Protein 4O88 (pdb70)

Sequence (630 aa):
PTTCLNEGAIGYMAIDILQSQNIETITINDNEYKLNKFNNIKDYISKKVWGAASVYNLDLGNDYTKWQSSLDNVETDNIKNYINGHDNVYYNPGGKNKYLIIEASKELKWKGNLNNNKFNVNNLKSIFSNAENLKVGHSDLLKLFSSIVNSKGSDNQKKVLNSLLDNINDRRLKKLVSTGQWTEAISDSVANEIAKNNKLTSIKAQLGSQKTQNVMIDANGHDLLKIDYDKTFVTANDLKNKIIDKNKLENAKNYFKIQNNDKILEDIKSKFSKNINENIKGSIRDHAKLIEFTENKKFNTINDNSNSDSKIKSITCKPTTCLNEGAIGYMAIDILQSQNIETITINDNEYKLNKFNNIKDYISKVWGAASVYNLDLGNDYTKWQSSLDNVETDNIKNYINGHDNVYYNPGGKNKYLIIEASKELKWKGNLNNNKFNVNLKSIFSNAENLKVGHSDLLKLFSSIVNSKGSDNNQKKVLNSLLDNINDRRLKKLVSTGQWTEAISDSVANEIAKNNKLTSIKAQLGSQKTQNVMIDANGHDLLKIDYDKTFVTANDLKNKIIDKNKLENAKNYFKIQNNDKILEDIKSKFSKNINENIKGSIRDHAKLIEFTENKKFNTINDNSNSKIKSITCK

Foldseek 3Di:
DQLALLLLLLLVLLLVLCVVLQAAWEAEPNDIFGFDHADDDLRSCVQFALCCVQLVFDDDNLSLCRSVRQCVQQPPCNVQQLLWAFFKWADLDPDFIFGQAHTGDDGQGGVSDDPVRRHGHSLSRTPVSPVPDDDPQVSSLQSLLSCVVRNDPVSVVSSLSSLVSLLLSLLLSCQNHQNLCQFFDVVLSVVLCVVVVWDWGWIDTHPDDIDIGIWRQVPDDSVPDDRVVQGATPVCVVVVVDDPRRVVNSHPRIHRDRDPVSSVSCLVVLLVTTDPDDDDPVNSSSSSNNCSSVVDHWDKAFPVPSDDPHTYIYTD/DQQALLLVLLLVLLLVLCVVVQAFWEADPHDIFGFDHAPDDLRSCVQFALCSVQPVFDDDNQSLCRSVSVCVQQPPCNVQLLLWAFFKWADPDDDFIFGQAHTGDDGQGGVSDDPVRRHTHSLSRTPPSVPPDDDPQVSSLQSLLSCVVRNDPVSVVSSLSSLLSLLLSLLLSCQSHQNLCQFFDVVLSVVLCVVVVWDWGWIDGDPDDIDIGTKRQPPDDPVPDDRVVQGDTPVCVVVVNHDVRNVVNSHPGIHRDRDVVSSVSCLVVLLPGTDPDDDDPVVSSSSSNNCSSVVPHWDKDWDDDVDNTYIYTD

Organism: NCBI:txid28986

Structure (mmCIF, N/CA/C/O backbone):
data_4O88
#
_entry.id   4O88
#
_cell.length_a   61.879
_cell.length_b   77.455
_cell.length_c   147.920
_cell.angle_alpha   90.00
_cell.angle_beta   90.00
_cell.angle_gamma   90.00
#
_symmetry.space_group_name_H-M   'P 21 21 21'
#
loop_
_entity.id
_entity.type
_entity.pdbx_description
1 polymer 'N-tagged Nuclease'
2 non-polymer 'CHLORIDE ION'
3 non-polymer 'SULFATE ION'
4 water water
#
loop_
_atom_site.group_PDB
_atom_site.id
_atom_site.type_symbol
_atom_site.label_atom_id
_atom_site.label_alt_id
_atom_site.label_comp_id
_atom_site.label_asym_id
_atom_site.label_entity_id
_atom_site.label_seq_id
_atom_site.pdbx_PDB_ins_code
_atom_site.Cartn_x
_atom_site.Cartn_y
_atom_site.Cartn_z
_atom_site.occupancy
_atom_site.B_iso_or_equiv
_atom_site.auth_seq_id
_atom_site.auth_comp_id
_atom_site.auth_asym_id
_atom_site.auth_atom_id
_atom_site.pdbx_PDB_model_num
ATOM 1 N N . PRO A 1 1 ? -5.208 35.757 72.877 1.00 35.94 3 PRO A N 1
ATOM 2 C CA . PRO A 1 1 ? -5.590 35.663 71.466 1.00 29.82 3 PRO A CA 1
ATOM 3 C C . PRO A 1 1 ? -5.749 37.033 70.824 1.00 32.09 3 PRO A C 1
ATOM 4 O O . PRO A 1 1 ? -5.729 37.141 69.600 1.00 37.82 3 PRO A O 1
ATOM 8 N N . THR A 1 2 ? -5.917 38.064 71.644 1.00 26.82 4 THR A N 1
ATOM 9 C CA . THR A 1 2 ? -6.240 39.388 71.134 1.00 22.61 4 THR A CA 1
ATOM 10 C C . THR A 1 2 ? -5.184 40.445 71.435 1.00 22.37 4 THR A C 1
ATOM 11 O O . THR A 1 2 ? -5.271 41.568 70.942 1.00 28.94 4 THR A O 1
ATOM 15 N N . THR A 1 3 ? -4.193 40.100 72.248 1.00 19.68 5 THR A N 1
ATOM 16 C CA . THR A 1 3 ? -3.133 41.050 72.561 1.00 25.88 5 THR A CA 1
ATOM 17 C C . THR A 1 3 ? -1.754 40.443 72.351 1.00 30.17 5 THR A C 1
ATOM 18 O O . THR A 1 3 ? -0.740 41.081 72.611 1.00 33.18 5 THR A O 1
ATOM 22 N N . CYS A 1 4 ? -1.724 39.209 71.865 1.00 34.49 6 CYS A N 1
ATOM 23 C CA . CYS A 1 4 ? -0.483 38.451 71.784 1.00 27.08 6 CYS A CA 1
ATOM 24 C C . CYS A 1 4 ? 0.548 39.047 70.830 1.00 25.85 6 CYS A C 1
ATOM 25 O O . CYS A 1 4 ? 1.734 39.068 71.138 1.00 29.55 6 CYS A O 1
ATOM 28 N N . LEU A 1 5 ? 0.110 39.533 69.676 1.00 26.55 7 LEU A N 1
ATOM 29 C CA . LEU A 1 5 ? 1.058 40.094 68.721 1.00 20.09 7 LEU A CA 1
ATOM 30 C C . LEU A 1 5 ? 1.456 41.511 69.119 1.00 28.59 7 LEU A C 1
ATOM 31 O O . LEU A 1 5 ? 2.488 42.024 68.687 1.00 25.28 7 LEU A O 1
ATOM 36 N N . ASN A 1 6 ? 0.633 42.137 69.953 1.00 22.86 8 ASN A N 1
ATOM 37 C CA . ASN A 1 6 ? 0.981 43.419 70.534 1.00 20.97 8 ASN A CA 1
ATOM 38 C C . ASN A 1 6 ? 2.183 43.222 71.448 1.00 35.05 8 ASN A C 1
ATOM 39 O O . ASN A 1 6 ? 3.130 44.006 71.440 1.00 40.49 8 ASN A O 1
ATOM 44 N N . GLU A 1 7 ? 2.133 42.151 72.233 1.00 43.05 9 GLU A N 1
ATOM 45 C CA . GLU A 1 7 ? 3.241 41.764 73.098 1.00 36.52 9 GLU A CA 1
ATOM 46 C C . GLU A 1 7 ? 4.479 41.310 72.333 1.00 33.04 9 GLU A C 1
ATOM 47 O O . GLU A 1 7 ? 5.595 41.673 72.690 1.00 39.92 9 GLU A O 1
ATOM 53 N N . GLY A 1 8 ? 4.279 40.518 71.286 1.00 29.77 10 GLY A N 1
ATOM 54 C CA . GLY A 1 8 ? 5.383 40.007 70.494 1.00 23.53 10 GLY A CA 1
ATOM 55 C C . GLY A 1 8 ? 6.185 41.096 69.805 1.00 33.28 10 GLY A C 1
ATOM 56 O O . GLY A 1 8 ? 7.412 41.016 69.707 1.00 42.04 10 GLY A O 1
ATOM 57 N N . ALA A 1 9 ? 5.486 42.120 69.329 1.00 31.43 11 ALA A N 1
ATOM 58 C CA . ALA A 1 9 ? 6.120 43.243 68.652 1.00 20.83 11 ALA A CA 1
ATOM 59 C C . ALA A 1 9 ? 7.022 44.017 69.593 1.00 21.02 11 ALA A C 1
ATOM 60 O O . ALA A 1 9 ? 8.085 44.476 69.192 1.00 44.09 11 ALA A O 1
ATOM 62 N N . ILE A 1 10 ? 6.597 44.163 70.844 1.00 29.15 12 ILE A N 1
ATOM 63 C CA . ILE A 1 10 ? 7.400 44.870 71.837 1.00 26.04 12 ILE A CA 1
ATOM 64 C C . ILE A 1 10 ? 8.703 44.126 72.065 1.00 24.39 12 ILE A C 1
ATOM 65 O O . ILE A 1 10 ? 9.769 44.733 72.151 1.00 25.10 12 ILE A O 1
ATOM 70 N N . GLY A 1 11 ? 8.609 42.804 72.132 1.00 25.99 13 GLY A N 1
ATOM 71 C CA . GLY A 1 11 ? 9.773 41.956 72.288 1.00 26.99 13 GLY A CA 1
ATOM 72 C C . GLY A 1 11 ? 10.729 42.001 71.114 1.00 32.65 13 GLY A C 1
ATOM 73 O O . GLY A 1 11 ? 11.945 41.995 71.299 1.00 29.35 13 GLY A O 1
ATOM 74 N N . TYR A 1 12 ? 10.185 42.059 69.901 1.00 38.81 14 TYR A N 1
ATOM 75 C CA . TYR A 1 12 ? 11.026 42.182 68.713 1.00 40.42 14 TYR A CA 1
ATOM 76 C C . TYR A 1 12 ? 11.764 43.512 68.658 1.00 44.67 14 TYR A C 1
ATOM 77 O O . TYR A 1 12 ? 12.919 43.571 68.237 1.00 48.45 14 TYR A O 1
ATOM 86 N N . MET A 1 13 ? 11.094 44.580 69.064 1.00 21.68 15 MET A N 1
ATOM 87 C CA . MET A 1 13 ? 11.694 45.901 68.993 1.00 22.18 15 MET A CA 1
ATOM 88 C C . MET A 1 13 ? 12.924 45.965 69.877 1.00 27.04 15 MET A C 1
ATOM 89 O O . MET A 1 13 ? 13.941 46.539 69.501 1.00 35.48 15 MET A O 1
ATOM 94 N N . ALA A 1 14 ? 12.828 45.359 71.052 1.00 27.54 16 ALA A N 1
ATOM 95 C CA . ALA A 1 14 ? 13.955 45.313 71.969 1.00 28.50 16 ALA A CA 1
ATOM 96 C C . ALA A 1 14 ? 15.096 44.508 71.374 1.00 30.59 16 ALA A C 1
ATOM 97 O O . ALA A 1 14 ? 16.249 44.933 71.409 1.00 42.03 16 ALA A O 1
ATOM 99 N N . ILE A 1 15 ? 14.765 43.354 70.808 1.00 28.91 17 ILE A N 1
ATOM 100 C CA . ILE A 1 15 ? 15.767 42.508 70.173 1.00 30.37 17 ILE A CA 1
ATOM 101 C C . ILE A 1 15 ? 16.419 43.263 69.033 1.00 22.46 17 ILE A C 1
ATOM 102 O O . ILE A 1 15 ? 17.636 43.250 68.880 1.00 22.78 17 ILE A O 1
ATOM 107 N N . ASP A 1 16 ? 15.594 43.968 68.270 1.00 30.05 18 ASP A N 1
ATOM 108 C CA . ASP A 1 16 ? 16.068 44.749 67.139 1.00 29.24 18 ASP A CA 1
ATOM 109 C C . ASP A 1 16 ? 17.036 45.836 67.588 1.00 26.02 18 ASP A C 1
ATOM 110 O O . ASP A 1 16 ? 18.085 46.027 66.982 1.00 29.40 18 ASP A O 1
ATOM 115 N N . ILE A 1 17 ? 16.695 46.520 68.673 1.00 23.32 19 ILE A N 1
ATOM 116 C CA . ILE A 1 17 ? 17.584 47.511 69.265 1.00 23.91 19 ILE A CA 1
ATOM 117 C C . ILE A 1 17 ? 18.862 46.909 69.836 1.00 24.08 19 ILE A C 1
ATOM 118 O O . ILE A 1 17 ? 19.957 47.382 69.551 1.00 35.76 19 ILE A O 1
ATOM 123 N N . LEU A 1 18 ? 18.726 45.863 70.639 1.00 23.81 20 LEU A N 1
ATOM 124 C CA . LEU A 1 18 ? 19.890 45.235 71.253 1.00 24.09 20 LEU A CA 1
ATOM 125 C C . LEU A 1 18 ? 20.849 44.651 70.219 1.00 40.20 20 LEU A C 1
ATOM 126 O O . LEU A 1 18 ? 22.062 44.839 70.310 1.00 43.22 20 LEU A O 1
ATOM 131 N N . GLN A 1 19 ? 20.303 43.939 69.241 1.00 27.99 21 GLN A N 1
ATOM 132 C CA . GLN A 1 19 ? 21.125 43.349 68.198 1.00 23.83 21 GLN A CA 1
ATOM 133 C C . GLN A 1 19 ? 21.790 44.426 67.351 1.00 35.91 21 GLN A C 1
ATOM 134 O O . GLN A 1 19 ? 22.933 44.273 66.918 1.00 34.41 21 GLN A O 1
ATOM 140 N N . SER A 1 20 ? 21.076 45.527 67.142 1.00 32.39 22 SER A N 1
ATOM 141 C CA . SER A 1 20 ? 21.596 46.642 66.365 1.00 24.59 22 SER A CA 1
ATOM 142 C C . SER A 1 20 ? 22.827 47.244 67.026 1.00 30.17 22 SER A C 1
ATOM 143 O O . SER A 1 20 ? 23.669 47.850 66.364 1.00 28.84 22 SER A O 1
ATOM 146 N N . GLN A 1 21 ? 22.920 47.071 68.340 1.00 30.72 23 GLN A N 1
ATOM 147 C CA . GLN A 1 21 ? 24.007 47.642 69.117 1.00 25.87 23 GLN A CA 1
ATOM 148 C C . GLN A 1 21 ? 24.963 46.573 69.609 1.00 25.99 23 GLN A C 1
ATOM 149 O O . GLN A 1 21 ? 25.764 46.824 70.500 1.00 59.23 23 GLN A O 1
ATOM 155 N N . ASN A 1 22 ? 24.851 45.374 69.049 1.00 36.36 24 ASN A N 1
ATOM 156 C CA . ASN A 1 22 ? 25.753 44.271 69.369 1.00 30.79 24 ASN A CA 1
ATOM 157 C C . ASN A 1 22 ? 25.768 43.937 70.857 1.00 28.40 24 ASN A C 1
ATOM 158 O O . ASN A 1 22 ? 26.828 43.728 71.439 1.00 26.63 24 ASN A O 1
ATOM 163 N N . ILE A 1 23 ? 24.588 43.891 71.467 1.00 25.65 25 ILE A N 1
ATOM 164 C CA . ILE A 1 23 ? 24.466 43.560 72.882 1.00 31.00 25 ILE A CA 1
ATOM 165 C C . ILE A 1 23 ? 23.948 42.138 72.996 1.00 31.93 25 ILE A C 1
ATOM 166 O O . ILE A 1 23 ? 22.903 41.811 72.436 1.00 42.15 25 ILE A O 1
ATOM 171 N N . GLU A 1 24 ? 24.663 41.295 73.732 1.00 28.01 26 GLU A N 1
ATOM 172 C CA . GLU A 1 24 ? 24.348 39.874 73.728 1.00 34.11 26 GLU A CA 1
ATOM 173 C C . GLU A 1 24 ? 23.728 39.357 75.012 1.00 35.79 26 GLU A C 1
AT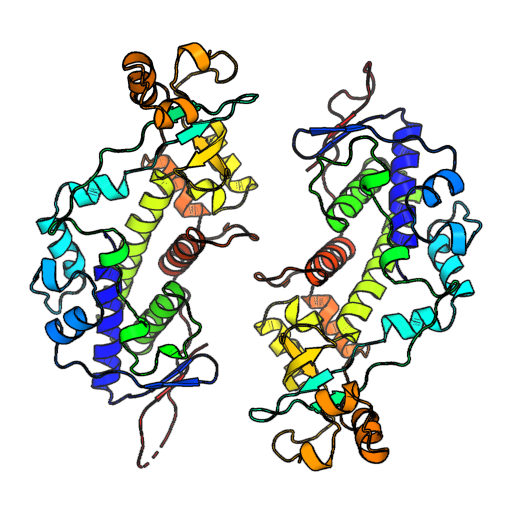OM 174 O O . GLU A 1 24 ? 23.085 38.309 75.003 1.00 42.77 26 GLU A O 1
ATOM 180 N N . THR A 1 25 ? 23.911 40.074 76.115 1.00 36.27 27 THR A N 1
ATOM 181 C CA . THR A 1 25 ? 23.351 39.618 77.383 1.00 30.87 27 THR A CA 1
ATOM 182 C C . THR A 1 25 ? 22.633 40.696 78.187 1.00 29.40 27 THR A C 1
ATOM 183 O O . THR A 1 25 ? 22.921 41.886 78.061 1.00 33.12 27 THR A O 1
ATOM 187 N N . ILE A 1 26 ? 21.684 40.247 79.003 1.00 30.04 28 ILE A N 1
ATOM 188 C CA . ILE A 1 26 ? 20.959 41.096 79.940 1.00 36.31 28 ILE A CA 1
ATOM 189 C C . ILE A 1 26 ? 21.153 40.563 81.358 1.00 40.09 28 ILE A C 1
ATOM 190 O O . ILE A 1 26 ? 21.228 39.351 81.565 1.00 38.14 28 ILE A O 1
ATOM 195 N N . THR A 1 27 ? 21.232 41.461 82.333 1.00 44.06 29 THR A N 1
ATOM 196 C CA . THR A 1 27 ? 21.412 41.039 83.711 1.00 47.01 29 THR A CA 1
ATOM 197 C C . THR A 1 27 ? 20.110 41.171 84.484 1.00 50.02 29 THR A C 1
ATOM 198 O O . THR A 1 27 ? 19.650 42.279 84.756 1.00 57.58 29 THR A O 1
ATOM 202 N N . ILE A 1 28 ? 19.516 40.035 84.837 1.00 51.65 30 ILE A N 1
ATOM 203 C CA . ILE A 1 28 ? 18.272 40.041 85.597 1.00 46.87 30 ILE A CA 1
ATOM 204 C C . ILE A 1 28 ? 18.467 39.343 86.936 1.00 44.22 30 ILE A C 1
ATOM 205 O O . ILE A 1 28 ? 18.727 38.139 86.973 1.00 45.35 30 ILE A O 1
ATOM 210 N N . ASN A 1 29 ? 18.341 40.097 88.024 1.00 44.84 31 ASN A N 1
ATOM 211 C CA . ASN A 1 29 ? 18.567 39.574 89.367 1.00 45.31 31 ASN A CA 1
ATOM 212 C C . ASN A 1 29 ? 19.982 39.022 89.541 1.00 45.22 31 ASN A C 1
ATOM 213 O O . ASN A 1 29 ? 20.151 37.851 89.880 1.00 46.89 31 ASN A O 1
ATOM 218 N N . ASP A 1 30 ? 20.989 39.859 89.298 1.00 43.27 32 ASP A N 1
ATOM 219 C CA . ASP A 1 30 ? 22.394 39.460 89.426 1.00 47.38 32 ASP A CA 1
ATOM 220 C C . ASP A 1 30 ? 22.725 38.193 88.639 1.00 47.73 32 ASP A C 1
ATOM 221 O O . ASP A 1 30 ? 23.658 37.461 88.974 1.00 43.57 32 ASP A O 1
ATOM 226 N N . ASN A 1 31 ? 21.964 37.955 87.578 1.00 47.50 33 ASN A N 1
ATOM 227 C CA . ASN A 1 31 ? 22.200 36.827 86.696 1.00 42.12 33 ASN A CA 1
ATOM 228 C C . ASN A 1 31 ? 22.413 37.305 85.280 1.00 43.35 33 ASN A C 1
ATOM 229 O O . ASN A 1 31 ? 21.924 38.358 84.900 1.00 45.59 33 ASN A O 1
ATOM 234 N N . GLU A 1 32 ? 23.106 36.514 84.479 1.00 45.37 34 GLU A N 1
ATOM 235 C CA . GLU A 1 32 ? 23.333 36.902 83.103 1.00 42.43 34 GLU A CA 1
ATOM 236 C C . GLU A 1 32 ? 22.635 35.945 82.169 1.00 29.16 34 GLU A C 1
ATOM 237 O O . GLU A 1 32 ? 22.740 34.729 82.306 1.00 34.63 34 GLU A O 1
ATOM 243 N N . TYR A 1 33 ? 21.924 36.508 81.207 1.00 28.11 35 TYR A N 1
ATOM 244 C CA . TYR A 1 33 ? 21.148 35.706 80.293 1.00 27.37 35 TYR A CA 1
ATOM 245 C C . TYR A 1 33 ? 21.553 36.017 78.868 1.00 26.87 35 TYR A C 1
ATOM 246 O O . TYR A 1 33 ? 21.724 37.176 78.497 1.00 26.60 35 TYR A O 1
ATOM 255 N N . LYS A 1 34 ? 21.692 34.968 78.070 1.00 31.74 36 LYS A N 1
ATOM 256 C CA . LYS A 1 34 ? 22.210 35.105 76.722 1.00 34.04 36 LYS A CA 1
ATOM 257 C C . LYS A 1 34 ? 21.092 35.165 75.714 1.00 34.68 36 LYS A C 1
ATOM 258 O O . LYS A 1 34 ? 20.268 34.257 75.608 1.00 36.71 36 LYS A O 1
ATOM 264 N N . LEU A 1 35 ? 21.080 36.257 74.968 1.00 25.22 37 LEU A N 1
ATOM 265 C CA . LEU A 1 35 ? 20.034 36.476 74.008 1.00 24.46 37 LEU A CA 1
ATOM 266 C C . LEU A 1 35 ? 20.233 35.550 72.824 1.00 33.71 37 LEU A C 1
ATOM 267 O O . LEU A 1 35 ? 21.362 35.319 72.377 1.00 36.59 37 LEU A O 1
ATOM 272 N N . ASN A 1 36 ? 19.129 35.030 72.309 1.00 32.66 38 ASN A N 1
ATOM 273 C CA . ASN A 1 36 ? 19.165 34.287 71.070 1.00 24.26 38 ASN A CA 1
ATOM 274 C C . ASN A 1 36 ? 19.254 35.311 69.957 1.00 40.68 38 ASN A C 1
ATOM 275 O O . ASN A 1 36 ? 18.961 36.491 70.169 1.00 23.51 38 ASN A O 1
ATOM 280 N N . LYS A 1 37 ? 19.635 34.871 68.767 1.00 33.93 39 LYS A N 1
ATOM 281 C CA . LYS A 1 37 ? 19.792 35.800 67.663 1.00 27.76 39 LYS A CA 1
ATOM 282 C C . LYS A 1 37 ? 18.760 35.481 66.605 1.00 24.76 39 LYS A C 1
ATOM 283 O O . LYS A 1 37 ? 18.513 34.315 66.299 1.00 24.32 39 LYS A O 1
ATOM 289 N N . PHE A 1 38 ? 18.131 36.527 66.079 1.00 28.05 40 PHE A N 1
ATOM 290 C CA . PHE A 1 38 ? 17.038 36.368 65.127 1.00 27.36 40 PHE A CA 1
ATOM 291 C C . PHE A 1 38 ? 17.349 37.074 63.820 1.00 23.41 40 PHE A C 1
ATOM 292 O O . PHE A 1 38 ? 17.778 38.224 63.804 1.00 23.31 40 PHE A O 1
ATOM 300 N N . ASN A 1 39 ? 17.147 36.352 62.727 1.00 23.81 41 ASN A N 1
ATOM 301 C CA . ASN A 1 39 ? 17.394 36.872 61.397 1.00 24.13 41 ASN A CA 1
ATOM 302 C C . ASN A 1 39 ? 16.433 37.971 60.986 1.00 36.44 41 ASN A C 1
ATOM 303 O O . ASN A 1 39 ? 16.833 38.966 60.390 1.00 23.94 41 ASN A O 1
ATOM 308 N N . ASN A 1 40 ? 15.154 37.756 61.264 1.00 40.28 42 ASN A N 1
ATOM 309 C CA . ASN A 1 40 ? 14.118 38.660 60.806 1.00 23.35 42 ASN A CA 1
ATOM 310 C C . ASN A 1 40 ? 12.873 38.483 61.639 1.00 22.89 42 ASN A C 1
ATOM 311 O O . ASN A 1 40 ? 12.881 37.750 62.621 1.00 37.76 42 ASN A O 1
ATOM 316 N N . ILE A 1 41 ? 11.797 39.141 61.232 1.00 30.58 43 ILE A N 1
ATOM 317 C CA . ILE A 1 41 ? 10.539 39.046 61.951 1.00 22.44 43 ILE A CA 1
ATOM 318 C C . ILE A 1 41 ? 9.956 37.633 61.962 1.00 22.52 43 ILE A C 1
ATOM 319 O O . ILE A 1 41 ? 9.544 37.142 63.010 1.00 32.77 43 ILE A O 1
ATOM 324 N N . LYS A 1 42 ? 9.977 36.959 60.817 1.00 27.63 44 LYS A N 1
ATOM 325 C CA . LYS A 1 42 ? 9.423 35.614 60.716 1.00 28.85 44 LYS A CA 1
ATOM 326 C C . LYS A 1 42 ? 10.241 34.647 61.572 1.00 36.79 44 LYS A C 1
ATOM 327 O O . LYS A 1 42 ? 9.693 33.716 62.172 1.00 38.36 44 LYS A O 1
ATOM 333 N N . ASP A 1 43 ? 11.549 34.886 61.643 1.00 40.44 45 ASP A N 1
ATOM 334 C CA . ASP A 1 43 ? 12.424 34.059 62.465 1.00 31.15 45 ASP A CA 1
ATOM 335 C C . ASP A 1 43 ? 12.049 34.178 63.934 1.00 26.09 45 ASP A C 1
ATOM 336 O O . ASP A 1 43 ? 11.906 33.175 64.616 1.00 33.84 45 ASP A O 1
ATOM 341 N N . TYR A 1 44 ? 11.857 35.404 64.408 1.00 22.43 46 TYR A N 1
ATOM 342 C CA . TYR A 1 44 ? 11.483 35.645 65.799 1.00 26.69 46 TYR A CA 1
ATOM 343 C C . TYR A 1 44 ? 10.092 35.129 66.168 1.00 33.46 46 TYR A C 1
ATOM 344 O O . TYR A 1 44 ? 9.930 34.473 67.195 1.00 31.43 46 TYR A O 1
ATOM 353 N N . ILE A 1 45 ? 9.095 35.412 65.332 1.00 40.52 47 ILE A N 1
ATOM 354 C CA . ILE A 1 45 ? 7.718 35.020 65.628 1.00 21.54 47 ILE A CA 1
ATOM 355 C C . ILE A 1 45 ? 7.609 33.504 65.685 1.00 21.92 47 ILE A C 1
ATOM 356 O O . ILE A 1 45 ? 6.934 32.950 66.548 1.00 30.80 47 ILE A O 1
ATOM 361 N N . SER A 1 46 ? 8.323 32.838 64.788 1.00 30.30 48 SER A N 1
ATOM 362 C CA . SER A 1 46 ? 8.273 31.387 64.684 1.00 28.65 48 SER A CA 1
ATOM 363 C C . SER A 1 46 ? 8.838 30.749 65.946 1.00 31.61 48 SER A C 1
ATOM 364 O O . SER A 1 46 ? 8.448 29.646 66.332 1.00 35.60 48 SER A O 1
ATOM 367 N N . LYS A 1 47 ? 9.746 31.473 66.594 1.00 28.41 49 LYS A N 1
ATOM 368 C CA A LYS A 1 47 ? 10.397 30.967 67.801 0.64 27.35 49 LYS A CA 1
ATOM 369 C CA B LYS A 1 47 ? 10.430 31.020 67.799 0.36 27.59 49 LYS A CA 1
ATOM 370 C C . LYS A 1 47 ? 9.616 31.305 69.070 1.00 28.26 49 LYS A C 1
ATOM 371 O O . LYS A 1 47 ? 9.462 30.449 69.941 1.00 32.05 49 LYS A O 1
ATOM 382 N N . VAL A 1 48 ? 9.102 32.531 69.176 1.00 23.01 50 VAL A N 1
ATOM 383 C CA . VAL A 1 48 ? 8.405 32.955 70.393 1.00 24.50 50 VAL A CA 1
ATOM 384 C C . VAL A 1 48 ? 6.878 32.807 70.372 1.00 24.85 50 VAL A C 1
ATOM 385 O O . VAL A 1 48 ? 6.239 32.889 71.422 1.00 20.83 50 VAL A O 1
ATOM 389 N N . TRP A 1 49 ? 6.285 32.605 69.200 1.00 21.20 51 TRP A N 1
ATOM 390 C CA . TRP A 1 49 ? 4.827 32.511 69.129 1.00 21.02 51 TRP A CA 1
ATOM 391 C C . TRP A 1 49 ? 4.358 31.079 68.922 1.00 27.23 51 TRP A C 1
ATOM 392 O O . TRP A 1 49 ? 4.811 30.395 68.010 1.00 35.52 51 TRP A O 1
ATOM 403 N N . GLY A 1 50 ? 3.426 30.640 69.760 1.00 21.39 52 GLY A N 1
ATOM 404 C CA . GLY A 1 50 ? 2.914 29.284 69.688 1.00 21.93 52 GLY A CA 1
ATOM 405 C C . GLY A 1 50 ? 2.152 29.005 68.409 1.00 34.20 52 GLY A C 1
ATOM 406 O O . GLY A 1 50 ? 2.188 27.896 67.870 1.00 23.02 52 GLY A O 1
ATOM 407 N N . ALA A 1 51 ? 1.447 30.027 67.935 1.00 38.42 53 ALA A N 1
ATOM 408 C CA . ALA A 1 51 ? 0.488 29.885 66.852 1.00 30.56 53 ALA A CA 1
ATOM 409 C C . ALA A 1 51 ? 1.050 30.335 65.507 1.00 28.37 53 ALA A C 1
ATOM 410 O O . ALA A 1 51 ? 0.303 30.475 64.540 1.00 32.02 53 ALA A O 1
ATOM 412 N N . ALA A 1 52 ? 2.361 30.537 65.440 1.00 27.85 54 ALA A N 1
ATOM 413 C CA . ALA A 1 52 ? 2.977 31.088 64.239 1.00 28.83 54 ALA A CA 1
ATOM 414 C C . ALA A 1 52 ? 2.784 30.199 63.019 1.00 30.24 54 ALA A C 1
ATOM 415 O O . ALA A 1 52 ? 2.507 30.689 61.926 1.00 32.20 54 ALA A O 1
ATOM 417 N N . SER A 1 53 ? 2.900 28.893 63.223 1.00 34.64 55 SER A N 1
ATOM 418 C CA . SER A 1 53 ? 2.768 27.917 62.146 1.00 41.49 55 SER A CA 1
ATOM 419 C C . SER A 1 53 ? 1.358 27.873 61.571 1.00 42.04 55 SER A C 1
ATOM 420 O O . SER A 1 53 ? 1.172 27.712 60.368 1.00 46.96 55 SER A O 1
ATOM 423 N N . VAL A 1 54 ? 0.370 27.999 62.447 1.00 41.25 56 VAL A N 1
ATOM 424 C CA . VAL A 1 54 ? -1.033 27.964 62.055 1.00 31.95 56 VAL A CA 1
ATOM 425 C C . VAL A 1 54 ? -1.445 29.123 61.157 1.00 25.32 56 VAL A C 1
ATOM 426 O O . VAL A 1 54 ? -2.055 28.925 60.110 1.00 28.89 56 VAL A O 1
ATOM 430 N N . TYR A 1 55 ? -1.158 30.337 61.603 1.00 26.06 57 TYR A N 1
ATOM 431 C CA . TYR A 1 55 ? -1.555 31.528 60.873 1.00 25.26 57 TYR A CA 1
ATOM 432 C C . TYR A 1 55 ? -0.701 31.824 59.648 1.00 37.90 57 TYR A C 1
ATOM 433 O O . TYR A 1 55 ? -1.242 32.098 58.579 1.00 48.97 57 TYR A O 1
ATOM 442 N N . ASN A 1 56 ? 0.620 31.772 59.806 1.00 43.18 58 ASN A N 1
ATOM 443 C CA . ASN A 1 56 ? 1.540 32.131 58.731 1.00 42.73 58 ASN A CA 1
ATOM 444 C C . ASN A 1 56 ? 1.223 33.520 58.196 1.00 42.23 58 ASN A C 1
ATOM 445 O O . ASN A 1 56 ? 0.921 33.690 57.014 1.00 50.01 58 ASN A O 1
ATOM 450 N N . LEU A 1 57 ? 1.261 34.507 59.081 1.00 34.16 59 LEU A N 1
ATOM 451 C CA . LEU A 1 57 ? 0.998 35.876 58.682 1.00 31.95 59 LEU A CA 1
ATOM 452 C C . LEU A 1 57 ? 2.239 36.449 58.037 1.00 36.49 59 LEU A C 1
ATOM 453 O O . LEU A 1 57 ? 3.319 35.858 58.104 1.00 36.07 59 LEU A O 1
ATOM 458 N N . ASP A 1 58 ? 2.083 37.603 57.409 1.00 41.14 60 ASP A N 1
ATOM 459 C CA . ASP A 1 58 ? 3.232 38.332 56.918 1.00 41.22 60 ASP A CA 1
ATOM 460 C C . ASP A 1 58 ? 3.204 39.639 57.670 1.00 46.85 60 ASP A C 1
ATOM 461 O O . ASP A 1 58 ? 2.276 40.432 57.522 1.00 59.71 60 ASP A O 1
ATOM 463 N N . LEU A 1 59 ? 4.235 39.875 58.464 1.00 46.99 61 LEU A N 1
ATOM 464 C CA . LEU A 1 59 ? 4.212 40.998 59.378 1.00 43.66 61 LEU A CA 1
ATOM 465 C C . LEU A 1 59 ? 5.236 42.013 58.913 1.00 47.56 61 LEU A C 1
ATOM 466 O O . LEU A 1 59 ? 6.354 41.657 58.536 1.00 44.50 61 LEU A O 1
ATOM 471 N N . GLY A 1 60 ? 4.854 43.283 58.952 1.00 53.11 62 GLY A N 1
ATOM 472 C CA . GLY A 1 60 ? 5.702 44.325 58.414 1.00 58.15 62 GLY A CA 1
ATOM 473 C C . GLY A 1 60 ? 6.369 45.049 59.553 1.00 53.06 62 GLY A C 1
ATOM 474 O O . GLY A 1 60 ? 6.399 44.542 60.673 1.00 59.32 62 GLY A O 1
ATOM 475 N N . ASN A 1 61 ? 6.919 46.224 59.279 1.00 46.79 63 ASN A N 1
ATOM 476 C CA . ASN A 1 61 ? 7.610 46.950 60.325 1.00 46.12 63 ASN A CA 1
ATOM 477 C C . ASN A 1 61 ? 6.731 48.026 60.952 1.00 42.75 63 ASN A C 1
ATOM 478 O O . ASN A 1 61 ? 7.196 48.821 61.771 1.00 41.58 63 ASN A O 1
ATOM 483 N N . ASP A 1 62 ? 5.453 48.028 60.585 1.00 41.13 64 ASP A N 1
ATOM 484 C CA . ASP A 1 62 ? 4.455 48.784 61.329 1.00 40.72 64 ASP A CA 1
ATOM 485 C C . ASP A 1 62 ? 3.847 47.828 62.347 1.00 32.77 64 ASP A C 1
ATOM 486 O O . ASP A 1 62 ? 2.867 47.144 62.065 1.00 28.43 64 ASP A O 1
ATOM 491 N N . TYR A 1 63 ? 4.442 47.801 63.536 1.00 30.73 65 TYR A N 1
ATOM 492 C CA . TYR A 1 63 ? 4.097 46.829 64.564 1.00 28.27 65 TYR A CA 1
ATOM 493 C C . TYR A 1 63 ? 2.703 47.017 65.126 1.00 29.04 65 TYR A C 1
ATOM 494 O O . TYR A 1 63 ? 2.114 46.085 65.667 1.00 31.79 65 TYR A O 1
ATOM 503 N N . THR A 1 64 ? 2.169 48.222 64.986 1.00 32.09 66 THR A N 1
ATOM 504 C CA . THR A 1 64 ? 0.817 48.507 65.446 1.00 33.25 66 THR A CA 1
ATOM 505 C C . THR A 1 64 ? -0.190 47.766 64.576 1.00 36.31 66 THR A C 1
ATOM 506 O O . THR A 1 64 ? -1.365 47.635 64.928 1.00 45.55 66 THR A O 1
ATOM 510 N N . LYS A 1 65 ? 0.278 47.298 63.426 1.00 23.85 67 LYS A N 1
ATOM 511 C CA . LYS A 1 65 ? -0.573 46.577 62.499 1.00 24.02 67 LYS A CA 1
ATOM 512 C C . LYS A 1 65 ? -0.414 45.068 62.642 1.00 23.32 67 LYS A C 1
ATOM 513 O O . LYS A 1 65 ? -1.051 44.307 61.921 1.00 39.03 67 LYS A O 1
ATOM 519 N N . TRP A 1 66 ? 0.441 44.634 63.560 1.00 22.68 68 TRP A N 1
ATOM 520 C CA . TRP A 1 66 ? 0.683 43.208 63.733 1.00 22.16 68 TRP A CA 1
ATOM 521 C C . TRP A 1 66 ? -0.570 42.515 64.237 1.00 21.92 68 TRP A C 1
ATOM 522 O O . TRP A 1 66 ? -1.007 41.516 63.675 1.00 41.05 68 TRP A O 1
ATOM 533 N N . GLN A 1 67 ? -1.158 43.078 65.286 1.00 21.75 69 GLN A N 1
ATOM 534 C CA . GLN A 1 67 ? -2.388 42.553 65.865 1.00 21.55 69 GLN A CA 1
ATOM 535 C C . GLN A 1 67 ? -3.565 42.660 64.891 1.00 34.13 69 GLN A C 1
ATOM 536 O O . GLN A 1 67 ? -4.445 41.799 64.870 1.00 30.13 69 GLN A O 1
ATOM 542 N N . SER A 1 68 ? -3.581 43.719 64.089 1.00 28.21 70 SER A N 1
ATOM 543 C CA . SER A 1 68 ? -4.656 43.920 63.129 1.00 23.45 70 SER A CA 1
ATOM 544 C C . SER A 1 68 ? -4.707 42.768 62.138 1.00 23.59 70 SER A C 1
ATOM 545 O O . SER A 1 68 ? -5.775 42.400 61.651 1.00 39.16 70 SER A O 1
ATOM 548 N N . SER A 1 69 ? -3.545 42.202 61.840 1.00 23.83 71 SER A N 1
ATOM 549 C CA . SER A 1 69 ? -3.455 41.091 60.905 1.00 23.64 71 SER A CA 1
ATOM 550 C C . SER A 1 69 ? -4.171 39.853 61.416 1.00 23.32 71 SER A C 1
ATOM 551 O O . SER A 1 69 ? -4.944 39.232 60.699 1.00 31.95 71 SER A O 1
ATOM 554 N N . LEU A 1 70 ? -3.918 39.509 62.670 1.00 22.58 72 LEU A N 1
ATOM 555 C CA . LEU A 1 70 ? -4.583 38.383 63.308 1.00 22.28 72 LEU A CA 1
ATOM 556 C C . LEU A 1 70 ? -6.067 38.647 63.462 1.00 24.87 72 LEU A C 1
ATOM 557 O O . LEU A 1 70 ? -6.893 37.741 63.367 1.00 28.71 72 LEU A O 1
ATOM 562 N N . ASP A 1 71 ? -6.389 39.911 63.700 1.00 23.78 73 ASP A N 1
ATOM 563 C CA . ASP A 1 71 ? -7.760 40.343 63.910 1.00 29.79 73 ASP A CA 1
ATOM 564 C C . ASP A 1 71 ? -8.632 40.124 62.673 1.00 36.57 73 ASP A C 1
ATOM 565 O O . ASP A 1 71 ? -9.786 39.704 62.783 1.00 33.07 73 ASP A O 1
ATOM 570 N N . ASN A 1 72 ? -8.076 40.413 61.502 1.00 24.22 74 ASN A N 1
ATOM 571 C CA . ASN A 1 72 ? -8.783 40.203 60.246 1.00 25.17 74 ASN A CA 1
ATOM 572 C C . ASN A 1 72 ? -9.010 38.730 59.913 1.00 28.33 74 ASN A C 1
ATOM 573 O O . ASN A 1 72 ? -10.026 38.369 59.321 1.00 25.98 74 ASN A O 1
ATOM 578 N N . VAL A 1 73 ? -8.061 37.882 60.282 1.00 24.75 75 VAL A N 1
ATOM 579 C CA . VAL A 1 73 ? -8.225 36.451 60.080 1.00 24.95 75 VAL A CA 1
ATOM 580 C C . VAL A 1 73 ? -9.366 35.885 60.907 1.00 24.70 75 VAL A C 1
ATOM 581 O O . VAL A 1 73 ? -10.213 35.166 60.389 1.00 25.34 75 VAL A O 1
ATOM 585 N N . GLU A 1 74 ? -9.393 36.228 62.189 1.00 37.01 76 GLU A N 1
ATOM 586 C CA . GLU A 1 74 ? -10.368 35.659 63.118 1.00 30.81 76 GLU A CA 1
ATOM 587 C C . GLU A 1 74 ? -11.656 36.461 63.264 1.00 23.78 76 GLU A C 1
ATOM 588 O O . GLU A 1 74 ? -12.660 35.931 63.742 1.00 24.35 76 GLU A O 1
ATOM 594 N N . THR A 1 75 ? -11.617 37.735 62.879 1.00 24.30 77 THR A N 1
ATOM 595 C CA . THR A 1 75 ? -12.823 38.555 62.714 1.00 26.53 77 THR A CA 1
ATOM 596 C C . THR A 1 75 ? -13.679 38.673 63.974 1.00 32.70 77 THR A C 1
ATOM 597 O O . THR A 1 75 ? -13.326 39.360 64.933 1.00 33.43 77 THR A O 1
ATOM 601 N N . ASP A 1 76 ? -14.817 37.990 63.937 1.00 24.41 78 ASP A N 1
ATOM 602 C CA . ASP A 1 76 ? -15.827 38.073 64.978 1.00 32.10 78 ASP A CA 1
ATOM 603 C C . ASP A 1 76 ? -15.333 37.477 66.284 1.00 25.44 78 ASP A C 1
ATOM 604 O O . ASP A 1 76 ? -15.790 37.856 67.360 1.00 22.87 78 ASP A O 1
ATOM 609 N N . ASN A 1 77 ? -14.395 36.544 66.177 1.00 22.92 79 ASN A N 1
ATOM 610 C CA . ASN A 1 77 ? -13.828 35.891 67.346 1.00 32.54 79 ASN A CA 1
ATOM 611 C C . ASN A 1 77 ? -13.143 36.873 68.288 1.00 30.89 79 ASN A C 1
ATOM 612 O O . ASN A 1 77 ? -13.173 36.697 69.503 1.00 29.45 79 ASN A O 1
ATOM 617 N N . ILE A 1 78 ? -12.549 37.920 67.724 1.00 21.82 80 ILE A N 1
ATOM 618 C CA . ILE A 1 78 ? -11.820 38.893 68.522 1.00 21.47 80 ILE A CA 1
ATOM 619 C C . ILE A 1 78 ? -12.743 39.602 69.497 1.00 21.48 80 ILE A C 1
ATOM 620 O O . ILE A 1 78 ? -12.560 39.529 70.710 1.00 25.31 80 ILE A O 1
ATOM 625 N N . LYS A 1 79 ? -13.778 40.229 68.958 1.00 25.64 81 LYS A N 1
ATOM 626 C CA . LYS A 1 79 ? -14.747 40.954 69.765 1.00 22.52 81 LYS A CA 1
ATOM 627 C C . LYS A 1 79 ? -15.512 40.025 70.695 1.00 21.91 81 LYS A C 1
ATOM 628 O O . LYS A 1 79 ? -15.760 40.354 71.846 1.00 25.57 81 LYS A O 1
ATOM 634 N N . ASN A 1 80 ? -15.878 38.858 70.187 1.00 31.54 82 ASN A N 1
ATOM 635 C CA . ASN A 1 80 ? -16.655 37.903 70.955 1.00 26.00 82 ASN A CA 1
ATOM 636 C C . ASN A 1 80 ? -15.893 37.363 72.153 1.00 21.01 82 ASN A C 1
ATOM 637 O O . ASN A 1 80 ? -16.459 37.156 73.222 1.00 22.26 82 ASN A O 1
ATOM 642 N N . TYR A 1 81 ? -14.600 37.132 71.959 1.00 28.88 83 TYR A N 1
ATOM 643 C CA . TYR A 1 81 ? -13.726 36.671 73.031 1.00 30.24 83 TYR A CA 1
ATOM 644 C C . TYR A 1 81 ? -13.541 37.713 74.122 1.00 20.10 83 TYR A C 1
ATOM 645 O O . TYR A 1 81 ? -13.645 37.410 75.303 1.00 24.86 83 TYR A O 1
ATOM 654 N N . ILE A 1 82 ? -13.287 38.950 73.722 1.00 20.97 84 ILE A N 1
ATOM 655 C CA . ILE A 1 82 ? -13.021 40.008 74.687 1.00 22.50 84 ILE A CA 1
ATOM 656 C C . ILE A 1 82 ? -14.249 40.220 75.564 1.00 30.72 84 ILE A C 1
ATOM 657 O O . ILE A 1 82 ? -14.138 40.516 76.751 1.00 41.07 84 ILE A O 1
ATOM 662 N N . ASN A 1 83 ? -15.423 40.033 74.976 1.00 31.29 85 ASN A N 1
ATOM 663 C CA . ASN A 1 83 ? -16.673 40.276 75.674 1.00 29.64 85 ASN A CA 1
ATOM 664 C C . ASN A 1 83 ? -17.223 38.986 76.268 1.00 36.29 85 ASN A C 1
ATOM 665 O O . ASN A 1 83 ? -18.251 38.983 76.939 1.00 42.06 85 ASN A O 1
ATOM 670 N N . GLY A 1 84 ? -16.534 37.884 76.003 1.00 20.44 86 GLY A N 1
ATOM 671 C CA . GLY A 1 84 ? -16.983 36.583 76.457 1.00 20.25 86 GLY A CA 1
ATOM 672 C C . GLY A 1 84 ? -16.731 36.308 77.925 1.00 38.07 86 GLY A C 1
ATOM 673 O O . GLY A 1 84 ? -15.855 36.910 78.548 1.00 38.17 86 GLY A O 1
ATOM 674 N N . HIS A 1 85 ? -17.512 35.389 78.480 1.00 30.91 87 HIS A N 1
ATOM 675 C CA . HIS A 1 85 ? -17.383 35.009 79.879 1.00 21.35 87 HIS A CA 1
ATOM 676 C C . HIS A 1 85 ? -17.783 33.553 80.020 1.00 25.85 87 HIS A C 1
ATOM 677 O O . HIS A 1 85 ? -18.360 32.969 79.102 1.00 21.87 87 HIS A O 1
ATOM 684 N N . ASP A 1 86 ? -17.505 32.979 81.181 1.00 26.46 88 ASP A N 1
ATOM 685 C CA . ASP A 1 86 ? -17.731 31.558 81.387 1.00 30.86 88 ASP A CA 1
ATOM 686 C C . ASP A 1 86 ? -19.110 31.311 81.974 1.00 20.18 88 ASP A C 1
ATOM 687 O O . ASP A 1 86 ? -19.906 32.235 82.119 1.00 29.37 88 ASP A O 1
ATOM 692 N N . ASN A 1 87 ? -19.387 30.061 82.322 1.00 20.38 89 ASN A N 1
ATOM 693 C CA . ASN A 1 87 ? -20.655 29.723 82.948 1.00 20.62 89 ASN A CA 1
ATOM 694 C C . ASN A 1 87 ? -20.673 30.197 84.388 1.00 26.33 89 ASN A C 1
ATOM 695 O O . ASN A 1 87 ? -19.697 30.015 85.109 1.00 38.01 89 ASN A O 1
ATOM 700 N N . VAL A 1 88 ? -21.776 30.796 84.819 1.00 23.69 90 VAL A N 1
ATOM 701 C CA . VAL A 1 88 ? -21.842 31.285 86.184 1.00 25.85 90 VAL A CA 1
ATOM 702 C C . VAL A 1 88 ? -22.804 30.443 87.001 1.00 30.69 90 VAL A C 1
ATOM 703 O O . VAL A 1 88 ? -23.976 30.302 86.655 1.00 33.54 90 VAL A O 1
ATOM 707 N N . TYR A 1 89 ? -22.299 29.905 88.103 1.00 41.91 91 TYR A N 1
ATOM 708 C CA . TYR A 1 89 ? -23.077 29.012 88.940 1.00 21.87 91 TYR A CA 1
ATOM 709 C C . TYR A 1 89 ? -23.298 29.658 90.275 1.00 22.20 91 TYR A C 1
ATOM 710 O O . TYR A 1 89 ? -22.390 30.257 90.837 1.00 48.57 91 TYR A O 1
ATOM 719 N N . TYR A 1 90 ? -24.510 29.535 90.788 1.00 46.64 92 TYR A N 1
ATOM 720 C CA . TYR A 1 90 ? -24.837 30.109 92.078 1.00 31.51 92 TYR A CA 1
ATOM 721 C C . TYR A 1 90 ? -25.423 29.050 92.990 1.00 31.24 92 TYR A C 1
ATOM 722 O O . TYR A 1 90 ? -26.309 28.298 92.591 1.00 31.66 92 TYR A O 1
ATOM 731 N N . ASN A 1 91 ? -24.896 28.986 94.207 1.00 41.91 93 ASN A N 1
ATOM 732 C CA . ASN A 1 91 ? -25.450 28.136 95.251 1.00 37.30 93 ASN A CA 1
ATOM 733 C C . ASN A 1 91 ? -26.265 28.968 96.223 1.00 40.71 93 ASN A C 1
ATOM 734 O O . ASN A 1 91 ? -25.720 29.551 97.160 1.00 50.81 93 ASN A O 1
ATOM 739 N N . PRO A 1 92 ? -27.587 28.995 96.012 1.00 34.20 94 PRO A N 1
ATOM 740 C CA . PRO A 1 92 ? -28.561 29.840 96.706 1.00 38.72 94 PRO A CA 1
ATOM 741 C C . PRO A 1 92 ? -28.704 29.523 98.190 1.00 45.15 94 PRO A C 1
ATOM 742 O O . PRO A 1 92 ? -28.725 30.441 99.009 1.00 39.76 94 PRO A O 1
ATOM 746 N N . GLY A 1 93 ? -28.804 28.245 98.530 1.00 47.14 95 GLY A N 1
ATOM 747 C CA . GLY A 1 93 ? -28.970 27.856 99.912 1.00 43.54 95 GLY A CA 1
ATOM 748 C C . GLY A 1 93 ? -27.923 26.923 100.461 1.00 44.51 95 GLY A C 1
ATOM 749 O O . GLY A 1 93 ? -27.070 27.336 101.239 1.00 46.08 95 GLY A O 1
ATOM 750 N N . GLY A 1 94 ? -27.995 25.655 100.088 1.00 49.39 96 GLY A N 1
ATOM 751 C CA . GLY A 1 94 ? -26.998 24.724 100.561 1.00 53.20 96 GLY A CA 1
ATOM 752 C C . GLY A 1 94 ? -26.387 23.772 99.560 1.00 54.83 96 GLY A C 1
ATOM 753 O O . GLY A 1 94 ? -25.223 23.935 99.186 1.00 55.48 96 GLY A O 1
ATOM 754 N N . LYS A 1 95 ? -27.145 22.763 99.136 1.00 52.82 97 LYS A N 1
ATOM 755 C CA . LYS A 1 95 ? -26.504 21.643 98.463 1.00 49.52 97 LYS A CA 1
ATOM 756 C C . LYS A 1 95 ? -26.537 21.649 96.938 1.00 41.44 97 LYS A C 1
ATOM 757 O O . LYS A 1 95 ? -25.797 20.889 96.322 1.00 49.13 97 LYS A O 1
ATOM 759 N N . ASN A 1 96 ? -27.384 22.463 96.316 1.00 42.08 98 ASN A N 1
ATOM 760 C CA . ASN A 1 96 ? -27.390 22.493 94.855 1.00 37.02 98 ASN A CA 1
ATOM 761 C C . ASN A 1 96 ? -26.866 23.781 94.239 1.00 35.07 98 ASN A C 1
ATOM 762 O O . ASN A 1 96 ? -26.976 24.860 94.817 1.00 41.29 98 ASN A O 1
ATOM 767 N N . LYS A 1 97 ? -26.350 23.651 93.025 1.00 32.64 99 LYS A N 1
ATOM 768 C CA . LYS A 1 97 ? -25.655 24.726 92.339 1.00 24.02 99 LYS A CA 1
ATOM 769 C C . LYS A 1 97 ? -26.363 24.961 91.011 1.00 24.35 99 LYS A C 1
ATOM 770 O O . LYS A 1 97 ? -26.656 24.005 90.296 1.00 31.90 99 LYS A O 1
ATOM 776 N N . TYR A 1 98 ? -26.636 26.213 90.664 1.00 23.22 100 TYR A N 1
ATOM 777 C CA . TYR A 1 98 ? -27.498 26.473 89.515 1.00 29.46 100 TYR A CA 1
ATOM 778 C C . TYR A 1 98 ? -26.834 27.364 88.477 1.00 35.84 100 TYR A C 1
ATOM 779 O O . TYR A 1 98 ? -26.099 28.282 88.825 1.00 44.20 100 TYR A O 1
ATOM 788 N N . LEU A 1 99 ? -27.137 27.135 87.204 1.00 22.45 101 LEU A N 1
ATOM 789 C CA . LEU A 1 99 ? -26.606 27.996 86.158 1.00 23.59 101 LEU A CA 1
ATOM 790 C C . LEU A 1 99 ? -27.484 29.232 86.024 1.00 26.86 101 LEU A C 1
ATOM 791 O O . LEU A 1 99 ? -28.576 29.177 85.459 1.00 30.86 101 LEU A O 1
ATOM 796 N N . ILE A 1 100 ? -26.986 30.354 86.535 1.00 25.46 102 ILE A N 1
ATOM 797 C CA . ILE A 1 100 ? -27.743 31.600 86.533 1.00 31.65 102 ILE A CA 1
ATOM 798 C C . ILE A 1 100 ? -27.359 32.501 85.358 1.00 27.11 102 ILE A C 1
ATOM 799 O O . ILE A 1 100 ? -28.176 33.283 84.874 1.00 22.24 102 ILE A O 1
ATOM 804 N N . ILE A 1 101 ? -26.113 32.397 84.911 1.00 21.63 103 ILE A N 1
ATOM 805 C CA . ILE A 1 101 ? -25.686 33.030 83.667 1.00 21.50 103 ILE A CA 1
ATOM 806 C C . ILE A 1 101 ? -24.966 32.018 82.783 1.00 21.27 103 ILE A C 1
ATOM 807 O O . ILE A 1 101 ? -23.977 31.413 83.197 1.00 30.69 103 ILE A O 1
ATOM 812 N N . GLU A 1 102 ? -25.465 31.839 81.563 1.00 31.33 104 GLU A N 1
ATOM 813 C CA . GLU A 1 102 ? -24.828 30.940 80.608 1.00 31.48 104 GLU A CA 1
ATOM 814 C C . GLU A 1 102 ? -23.623 31.572 79.950 1.00 30.31 104 GLU A C 1
ATOM 815 O O . GLU A 1 102 ? -23.597 32.776 79.706 1.00 29.47 104 GLU A O 1
ATOM 821 N N . ALA A 1 103 ? -22.635 30.739 79.646 1.00 37.42 105 ALA A N 1
ATOM 822 C CA . ALA A 1 103 ? -21.398 31.197 79.037 1.00 29.41 105 ALA A CA 1
ATOM 823 C C . ALA A 1 103 ? -21.670 31.687 77.629 1.00 29.45 105 ALA A C 1
ATOM 824 O O . ALA A 1 103 ? -22.682 31.352 77.024 1.00 43.76 105 ALA A O 1
ATOM 826 N N . SER A 1 104 ? -20.745 32.470 77.102 1.00 32.95 106 SER A N 1
ATOM 827 C CA . SER A 1 104 ? -20.865 32.975 75.753 1.00 30.57 106 SER A CA 1
ATOM 828 C C . SER A 1 104 ? -20.676 31.819 74.781 1.00 35.24 106 SER A C 1
ATOM 829 O O . SER A 1 104 ? -20.238 30.736 75.169 1.00 39.30 106 SER A O 1
ATOM 832 N N . LYS A 1 105 ? -21.028 32.045 73.521 1.00 43.25 107 LYS A N 1
ATOM 833 C CA . LYS A 1 105 ? -20.999 30.991 72.517 1.00 38.20 107 LYS A CA 1
ATOM 834 C C . LYS A 1 105 ? -19.572 30.486 72.358 1.00 43.49 107 LYS A C 1
ATOM 835 O O . LYS A 1 105 ? -18.613 31.239 72.571 1.00 38.75 107 LYS A O 1
ATOM 837 N N . GLU A 1 106 ? -19.426 29.214 72.002 1.00 44.36 108 GLU A N 1
ATOM 838 C CA . GLU A 1 106 ? -18.093 28.658 71.830 1.00 46.48 108 GLU A CA 1
ATOM 839 C C . GLU A 1 106 ? -17.421 29.256 70.611 1.00 45.06 108 GLU A C 1
ATOM 840 O O . GLU A 1 106 ? -18.032 29.392 69.551 1.00 45.09 108 GLU A O 1
ATOM 846 N N . LEU A 1 107 ? -16.158 29.627 70.766 1.00 40.39 109 LEU A N 1
ATOM 847 C CA . LEU A 1 107 ? -15.423 30.207 69.661 1.00 39.50 109 LEU A CA 1
ATOM 848 C C . LEU A 1 107 ? -14.507 29.128 69.114 1.00 39.50 109 LEU A C 1
ATOM 849 O O . LEU A 1 107 ? -13.909 28.367 69.880 1.00 32.29 109 LEU A O 1
ATOM 854 N N . LYS A 1 108 ? -14.406 29.050 67.794 1.00 30.42 110 LYS A N 1
ATOM 855 C CA . LYS A 1 108 ? -13.473 28.129 67.182 1.00 36.70 110 LYS A CA 1
ATOM 856 C C . LYS A 1 108 ? -12.426 28.956 66.455 1.00 48.03 110 LYS A C 1
ATOM 857 O O . LYS A 1 108 ? -12.748 29.697 65.526 1.00 51.12 110 LYS A O 1
ATOM 863 N N . TRP A 1 109 ? -11.172 28.827 66.873 1.00 30.11 111 TRP A N 1
ATOM 864 C CA . TRP A 1 109 ? -10.103 29.590 66.250 1.00 41.66 111 TRP A CA 1
ATOM 865 C C . TRP A 1 109 ? -9.543 28.807 65.084 1.00 45.31 111 TRP A C 1
ATOM 866 O O . TRP A 1 109 ? -9.941 27.667 64.850 1.00 48.35 111 TRP A O 1
ATOM 877 N N . LYS A 1 110 ? -8.639 29.422 64.333 1.00 30.15 112 LYS A N 1
ATOM 878 C CA . LYS A 1 110 ? -8.081 28.737 63.184 1.00 44.74 112 LYS A CA 1
ATOM 879 C C . LYS A 1 110 ? -7.218 27.580 63.666 1.00 34.84 112 LYS A C 1
ATOM 880 O O . LYS A 1 110 ? -6.396 27.737 64.562 1.00 37.04 112 LYS A O 1
ATOM 886 N N . GLY A 1 111 ? -7.434 26.408 63.080 1.00 40.80 113 GLY A N 1
ATOM 887 C CA . GLY A 1 111 ? -6.716 25.214 63.482 1.00 53.23 113 GLY A CA 1
ATOM 888 C C . GLY A 1 111 ? -7.336 24.632 64.735 1.00 52.04 113 GLY A C 1
ATOM 889 O O . GLY A 1 111 ? -6.832 23.658 65.295 1.00 54.19 113 GLY A O 1
ATOM 890 N N . ASN A 1 112 ? -8.436 25.248 65.162 1.00 48.68 114 ASN A N 1
ATOM 891 C CA . ASN A 1 112 ? -9.123 24.903 66.401 1.00 45.35 114 ASN A CA 1
ATOM 892 C C . ASN A 1 112 ? -8.091 24.977 67.516 1.00 43.86 114 ASN A C 1
ATOM 893 O O . ASN A 1 112 ? -7.941 24.053 68.316 1.00 49.52 114 ASN A O 1
ATOM 898 N N . LEU A 1 113 ? -7.372 26.092 67.544 1.00 35.80 115 LEU A N 1
ATOM 899 C CA . LEU A 1 113 ? -6.284 26.281 68.485 1.00 36.71 115 LEU A CA 1
ATOM 900 C C . LEU A 1 113 ? -6.787 26.487 69.894 1.00 31.20 115 LEU A C 1
ATOM 901 O O . LEU A 1 113 ? -7.968 26.729 70.120 1.00 46.21 115 LEU A O 1
ATOM 906 N N . ASN A 1 114 ? -5.861 26.442 70.838 1.00 31.03 116 ASN A N 1
ATOM 907 C CA . ASN A 1 114 ? -6.205 26.533 72.234 1.00 30.70 116 ASN A CA 1
ATOM 908 C C . ASN A 1 114 ? -5.579 27.819 72.714 1.00 38.92 116 ASN A C 1
ATOM 909 O O . ASN A 1 114 ? -4.567 28.257 72.172 1.00 39.54 116 ASN A O 1
ATOM 914 N N . ASN A 1 115 ? -6.162 28.414 73.742 1.00 38.64 117 ASN A N 1
ATOM 915 C CA . ASN A 1 115 ? -5.785 29.760 74.139 1.00 44.57 117 ASN A CA 1
ATOM 916 C C . ASN A 1 115 ? -4.331 29.858 74.585 1.00 48.88 117 ASN A C 1
ATOM 917 O O . ASN A 1 115 ? -3.723 30.925 74.516 1.00 50.67 117 ASN A O 1
ATOM 922 N N . ASN A 1 116 ? -3.781 28.740 75.044 1.00 49.77 118 ASN A N 1
ATOM 923 C CA . ASN A 1 116 ? -2.373 28.675 75.418 1.00 46.19 118 ASN A CA 1
ATOM 924 C C . ASN A 1 116 ? -1.440 28.855 74.222 1.00 46.10 118 ASN A C 1
ATOM 925 O O . ASN A 1 116 ? -0.345 29.398 74.357 1.00 51.52 118 ASN A O 1
ATOM 930 N N . LYS A 1 117 ? -1.869 28.381 73.055 1.00 38.46 119 LYS A N 1
ATOM 931 C CA . LYS A 1 117 ? -1.025 28.420 71.863 1.00 33.70 119 LYS A CA 1
ATOM 932 C C . LYS A 1 117 ? -0.822 29.843 71.355 1.00 31.85 119 LYS A C 1
ATOM 933 O O . LYS A 1 117 ? 0.095 30.108 70.583 1.00 35.43 119 LYS A O 1
ATOM 939 N N . PHE A 1 118 ? -1.699 30.750 71.762 1.00 26.27 120 PHE A N 1
ATOM 940 C CA . PHE A 1 118 ? -1.597 32.128 71.318 1.00 25.05 120 PHE A CA 1
ATOM 941 C C . PHE A 1 118 ? -0.556 32.873 72.127 1.00 24.43 120 PHE A C 1
ATOM 942 O O . PHE A 1 118 ? -0.219 34.003 71.807 1.00 23.59 120 PHE A O 1
ATOM 950 N N . ASN A 1 119 ? -0.023 32.221 73.154 1.00 25.02 121 ASN A N 1
ATOM 951 C CA . ASN A 1 119 ? 0.960 32.846 74.031 1.00 30.59 121 ASN A CA 1
ATOM 952 C C . ASN A 1 119 ? 2.266 33.193 73.344 1.00 24.59 121 ASN A C 1
ATOM 953 O O . ASN A 1 119 ? 2.707 32.514 72.419 1.00 29.99 121 ASN A O 1
ATOM 958 N N . VAL A 1 120 ? 2.877 34.273 73.804 1.00 25.72 122 VAL A N 1
ATOM 959 C CA . VAL A 1 120 ? 4.181 34.644 73.305 1.00 29.36 122 VAL A CA 1
ATOM 960 C C . VAL A 1 120 ? 5.135 34.272 74.428 1.00 29.39 122 VAL A C 1
ATOM 961 O O . VAL A 1 120 ? 5.048 34.800 75.538 1.00 30.40 122 VAL A O 1
ATOM 965 N N . ASN A 1 121 ? 6.035 33.340 74.130 1.00 28.61 123 ASN A N 1
ATOM 966 C CA A ASN A 1 121 ? 6.964 32.800 75.115 0.49 26.45 123 ASN A CA 1
ATOM 967 C CA B ASN A 1 121 ? 6.952 32.814 75.134 0.51 26.44 123 ASN A CA 1
ATOM 968 C C . ASN A 1 121 ? 8.239 33.634 75.152 1.00 37.96 123 ASN A C 1
ATOM 969 O O . ASN A 1 121 ? 9.192 33.365 74.412 1.00 26.76 123 ASN A O 1
ATOM 978 N N . LEU A 1 122 ? 8.233 34.654 76.007 1.00 38.00 124 LEU A N 1
ATOM 979 C CA . LEU A 1 122 ? 9.271 35.672 76.054 1.00 25.21 124 LEU A CA 1
ATOM 980 C C . LEU A 1 122 ? 10.595 35.157 76.598 1.00 41.25 124 LEU A C 1
ATOM 981 O O . LEU A 1 122 ? 11.603 35.857 76.531 1.00 43.78 124 LEU A O 1
ATOM 986 N N . LYS A 1 123 ? 10.600 33.942 77.139 1.00 27.46 125 LYS A N 1
ATOM 987 C CA . LYS A 1 123 ? 11.841 33.339 77.596 1.00 28.77 125 LYS A CA 1
ATOM 988 C C . LYS A 1 123 ? 12.607 32.705 76.451 1.00 37.82 125 LYS A C 1
ATOM 989 O O . LYS A 1 123 ? 13.791 32.399 76.588 1.00 37.20 125 LYS A O 1
ATOM 995 N N . SER A 1 124 ? 11.938 32.518 75.318 1.00 29.03 126 SER A N 1
ATOM 996 C CA . SER A 1 124 ? 12.568 31.850 74.187 1.00 32.71 126 SER A CA 1
ATOM 997 C C . SER A 1 124 ? 13.485 32.831 73.476 1.00 33.94 126 SER A C 1
ATOM 998 O O . SER A 1 124 ? 14.209 32.474 72.548 1.00 37.95 126 SER A O 1
ATOM 1001 N N . ILE A 1 125 ? 13.445 34.076 73.935 1.00 36.07 127 ILE A N 1
ATOM 1002 C CA . ILE A 1 125 ? 14.384 35.097 73.513 1.00 27.80 127 ILE A CA 1
ATOM 1003 C C . ILE A 1 125 ? 15.761 34.796 74.123 1.00 28.97 127 ILE A C 1
ATOM 1004 O O . ILE A 1 125 ? 16.787 35.194 73.579 1.00 48.35 127 ILE A O 1
ATOM 1009 N N . PHE A 1 126 ? 15.783 34.079 75.246 1.00 32.97 128 PHE A N 1
ATOM 1010 C CA . PHE A 1 126 ? 17.046 33.672 75.863 1.00 31.21 128 PHE A CA 1
ATOM 1011 C C . PHE A 1 126 ? 17.334 32.182 75.681 1.00 38.09 128 PHE A C 1
ATOM 1012 O O . PHE A 1 126 ? 16.432 31.350 75.772 1.00 44.64 128 PHE A O 1
ATOM 1020 N N . SER A 1 127 ? 18.595 31.861 75.400 1.00 34.47 129 SER A N 1
ATOM 1021 C CA . SER A 1 127 ? 19.075 30.479 75.328 1.00 44.24 129 SER A CA 1
ATOM 1022 C C . SER A 1 127 ? 19.130 29.748 76.675 1.00 56.02 129 SER A C 1
ATOM 1023 O O . SER A 1 127 ? 18.893 28.542 76.740 1.00 67.99 129 SER A O 1
ATOM 1026 N N . ASN A 1 128 ? 19.459 30.472 77.741 1.00 55.60 130 ASN A N 1
ATOM 1027 C CA . ASN A 1 128 ? 19.632 29.863 79.060 1.00 56.40 130 ASN A CA 1
ATOM 1028 C C . ASN A 1 128 ? 18.483 30.184 80.007 1.00 57.10 130 ASN A C 1
ATOM 1029 O O . ASN A 1 128 ? 18.683 30.391 81.203 1.00 64.21 130 ASN A O 1
ATOM 1034 N N . ALA A 1 129 ? 17.275 30.197 79.456 1.00 50.28 131 ALA A N 1
ATOM 1035 C CA . ALA A 1 129 ? 16.082 30.643 80.169 1.00 54.32 131 ALA A CA 1
ATOM 1036 C C . ALA A 1 129 ? 15.640 29.752 81.339 1.00 55.37 131 ALA A C 1
ATOM 1037 O O . ALA A 1 129 ? 14.904 30.207 82.208 1.00 56.61 131 ALA A O 1
ATOM 1039 N N . GLU A 1 130 ? 16.067 28.492 81.360 1.00 58.16 132 GLU A N 1
ATOM 1040 C CA . GLU A 1 130 ? 15.477 27.517 82.279 1.00 58.26 132 GLU A CA 1
ATOM 1041 C C . GLU A 1 130 ? 15.629 27.828 83.776 1.00 59.37 132 GLU A C 1
ATOM 1042 O O . GLU A 1 130 ? 14.813 27.383 84.582 1.00 66.69 132 GLU A O 1
ATOM 1044 N N . ASN A 1 131 ? 16.651 28.589 84.153 1.00 58.22 133 ASN A N 1
ATOM 1045 C CA . ASN A 1 131 ? 16.823 28.972 85.555 1.00 58.22 133 ASN A CA 1
ATOM 1046 C C . ASN A 1 131 ? 16.112 30.277 85.872 1.00 62.01 133 ASN A C 1
ATOM 1047 O O . ASN A 1 131 ? 16.189 30.781 86.994 1.00 59.85 133 ASN A O 1
ATOM 1052 N N . LEU A 1 132 ? 15.425 30.828 84.877 1.00 57.14 134 LEU A N 1
ATOM 1053 C CA . LEU A 1 132 ? 14.794 32.123 85.047 1.00 49.73 134 LEU A CA 1
ATOM 1054 C C . LEU A 1 132 ? 13.439 31.920 85.706 1.00 50.28 134 LEU A C 1
ATOM 1055 O O . LEU A 1 132 ? 12.679 31.033 85.327 1.00 51.16 134 LEU A O 1
ATOM 1060 N N . LYS A 1 133 ? 13.151 32.752 86.699 1.00 52.66 135 LYS A N 1
ATOM 1061 C CA . LYS A 1 133 ? 11.934 32.642 87.494 1.00 50.37 135 LYS A CA 1
ATOM 1062 C C . LYS A 1 133 ? 11.113 33.926 87.430 1.00 41.82 135 LYS A C 1
ATOM 1063 O O . LYS A 1 133 ? 10.601 34.398 88.447 1.00 42.28 135 LYS A O 1
ATOM 1065 N N . VAL A 1 134 ? 11.006 34.502 86.239 1.00 33.54 136 VAL A N 1
ATOM 1066 C CA . VAL A 1 134 ? 10.285 35.756 86.074 1.00 37.24 136 VAL A CA 1
ATOM 1067 C C . VAL A 1 134 ? 9.055 35.572 85.193 1.00 36.02 136 VAL A C 1
ATOM 1068 O O . VAL A 1 134 ? 9.116 34.931 84.142 1.00 36.53 136 VAL A O 1
ATOM 1072 N N . GLY A 1 135 ? 7.951 36.187 85.609 1.00 34.06 137 GLY A N 1
ATOM 1073 C CA . GLY A 1 135 ? 6.688 36.053 84.914 1.00 28.14 137 GLY A CA 1
ATOM 1074 C C . GLY A 1 135 ? 6.592 36.834 83.624 1.00 31.80 137 GLY A C 1
ATOM 1075 O O . GLY A 1 135 ? 7.427 37.688 83.328 1.00 38.40 137 GLY A O 1
ATOM 1076 N N . HIS A 1 136 ? 5.563 36.514 82.851 1.00 26.31 138 HIS A N 1
ATOM 1077 C CA . HIS A 1 136 ? 5.405 37.034 81.507 1.00 24.55 138 HIS A CA 1
ATOM 1078 C C . HIS A 1 136 ? 5.317 38.551 81.520 1.00 28.40 138 HIS A C 1
ATOM 1079 O O . HIS A 1 136 ? 5.959 39.229 80.720 1.00 35.17 138 HIS A O 1
ATOM 1086 N N . SER A 1 137 ? 4.540 39.076 82.459 1.00 33.76 139 SER A N 1
ATOM 1087 C CA . SER A 1 137 ? 4.319 40.511 82.558 1.00 35.66 139 SER A CA 1
ATOM 1088 C C . SER A 1 137 ? 5.592 41.270 82.904 1.00 41.82 139 SER A C 1
ATOM 1089 O O . SER A 1 137 ? 5.871 42.322 82.332 1.00 48.34 139 SER A O 1
ATOM 1092 N N . ASP A 1 138 ? 6.370 40.727 83.832 1.00 41.53 140 ASP A N 1
ATOM 1093 C CA . ASP A 1 138 ? 7.618 41.362 84.229 1.00 48.06 140 ASP A CA 1
ATOM 1094 C C . ASP A 1 138 ? 8.631 41.354 83.088 1.00 47.01 140 ASP A C 1
ATOM 1095 O O . ASP A 1 138 ? 9.386 42.312 82.911 1.00 48.07 140 ASP A O 1
ATOM 1100 N N . LEU A 1 139 ? 8.641 40.274 82.313 1.00 35.68 141 LEU A N 1
ATOM 1101 C CA . LEU A 1 139 ? 9.463 40.214 81.113 1.00 24.44 141 LEU A CA 1
ATOM 1102 C C . LEU A 1 139 ? 9.046 41.220 80.051 1.00 24.95 141 LEU A C 1
ATOM 1103 O O . LEU A 1 139 ? 9.890 41.865 79.441 1.00 39.02 141 LEU A O 1
ATOM 1108 N N . LEU A 1 140 ? 7.745 41.378 79.853 1.00 22.83 142 LEU A N 1
ATOM 1109 C CA . LEU A 1 140 ? 7.247 42.351 78.890 1.00 35.10 142 LEU A CA 1
ATOM 1110 C C . LEU A 1 140 ? 7.664 43.754 79.303 1.00 39.64 142 LEU A C 1
ATOM 1111 O O . LEU A 1 140 ? 8.029 44.582 78.468 1.00 21.88 142 LEU A O 1
ATOM 1116 N N . LYS A 1 141 ? 7.615 43.997 80.607 1.00 28.35 143 LYS A N 1
ATOM 1117 C CA . LYS A 1 141 ? 8.049 45.253 81.187 1.00 22.90 143 LYS A CA 1
ATOM 1118 C C . LYS A 1 141 ? 9.535 45.488 80.950 1.00 33.55 143 LYS A C 1
ATOM 1119 O O . LYS A 1 141 ? 9.964 46.613 80.692 1.00 28.71 143 LYS A O 1
ATOM 1125 N N . LEU A 1 142 ? 10.314 44.416 81.034 1.00 31.99 144 LEU A N 1
ATOM 1126 C CA . LEU A 1 142 ? 11.744 44.494 80.788 1.00 29.39 144 LEU A CA 1
ATOM 1127 C C . LEU A 1 142 ? 12.064 44.891 79.353 1.00 32.94 144 LEU A C 1
ATOM 1128 O O . LEU A 1 142 ? 12.845 45.815 79.103 1.00 38.37 144 LEU A O 1
ATOM 1133 N N . PHE A 1 143 ? 11.447 44.197 78.410 1.00 23.23 145 PHE A N 1
ATOM 1134 C CA . PHE A 1 143 ? 11.651 44.508 77.011 1.00 22.84 145 PHE A CA 1
ATOM 1135 C C . PHE A 1 143 ? 11.086 45.879 76.664 1.00 24.76 145 PHE A C 1
ATOM 1136 O O . PHE A 1 143 ? 11.678 46.608 75.877 1.00 31.55 145 PHE A O 1
ATOM 1144 N N . SER A 1 144 ? 9.960 46.241 77.271 1.00 29.17 146 SER A N 1
ATOM 1145 C CA . SER A 1 144 ? 9.370 47.555 77.037 1.00 22.35 146 SER A CA 1
ATOM 1146 C C . SER A 1 144 ? 10.297 48.640 77.541 1.00 22.67 146 SER A C 1
ATOM 1147 O O . SER A 1 144 ? 10.433 49.692 76.924 1.00 29.39 146 SER A O 1
ATOM 1150 N N . SER A 1 145 ? 10.939 48.365 78.669 1.00 24.22 147 SER A N 1
ATOM 1151 C CA . SER A 1 145 ? 11.848 49.315 79.283 1.00 27.70 147 SER A CA 1
ATOM 1152 C C . SER A 1 145 ? 13.057 49.541 78.390 1.00 40.95 147 SER A C 1
ATOM 1153 O O . SER A 1 145 ? 13.554 50.661 78.271 1.00 48.37 147 SER A O 1
ATOM 1156 N N . ILE A 1 146 ? 13.523 48.466 77.762 1.00 36.86 148 ILE A N 1
ATOM 1157 C CA . ILE A 1 146 ? 14.628 48.549 76.818 1.00 28.71 148 ILE A CA 1
ATOM 1158 C C . ILE A 1 146 ? 14.248 49.402 75.612 1.00 31.00 148 ILE A C 1
ATOM 1159 O O . ILE A 1 146 ? 15.036 50.235 75.172 1.00 39.52 148 ILE A O 1
ATOM 1164 N N . VAL A 1 147 ? 13.033 49.215 75.098 1.00 23.23 149 VAL A N 1
ATOM 1165 C CA . VAL A 1 147 ? 12.549 50.029 73.984 1.00 23.03 149 VAL A CA 1
ATOM 1166 C C . VAL A 1 147 ? 12.422 51.499 74.371 1.00 24.09 149 VAL A C 1
ATOM 1167 O O . VAL A 1 147 ? 12.726 52.383 73.579 1.00 29.06 149 VAL A O 1
ATOM 1171 N N . ASN A 1 148 ? 11.957 51.769 75.582 1.00 25.06 150 ASN A N 1
ATOM 1172 C CA . ASN A 1 148 ? 11.917 53.144 76.068 1.00 30.85 150 ASN A CA 1
ATOM 1173 C C . ASN A 1 148 ? 13.296 53.770 76.284 1.00 39.49 150 ASN A C 1
ATOM 1174 O O . ASN A 1 148 ? 13.551 54.896 75.862 1.00 47.31 150 ASN A O 1
ATOM 1179 N N . SER A 1 149 ? 14.184 53.029 76.938 1.00 36.43 151 SER A N 1
ATOM 1180 C CA . SER A 1 149 ? 15.532 53.508 77.215 1.00 29.10 151 SER A CA 1
ATOM 1181 C C . SER A 1 149 ? 16.397 53.711 75.966 1.00 40.30 151 SER A C 1
ATOM 1182 O O . SER A 1 149 ? 17.027 54.755 75.809 1.00 43.88 151 SER A O 1
ATOM 1185 N N . LYS A 1 150 ? 16.449 52.716 75.089 1.00 37.56 152 LYS A N 1
ATOM 1186 C CA . LYS A 1 150 ? 17.348 52.794 73.938 1.00 33.53 152 LYS A CA 1
ATOM 1187 C C . LYS A 1 150 ? 16.654 53.035 72.603 1.00 30.32 152 LYS A C 1
ATOM 1188 O O . LYS A 1 150 ? 17.312 53.315 71.603 1.00 26.03 152 LYS A O 1
ATOM 1194 N N . GLY A 1 151 ? 15.332 52.937 72.581 1.00 25.05 153 GLY A N 1
ATOM 1195 C CA . GLY A 1 151 ? 14.603 53.100 71.339 1.00 24.71 153 GLY A CA 1
ATOM 1196 C C . GLY A 1 151 ? 14.585 54.523 70.831 1.00 39.05 153 GLY A C 1
ATOM 1197 O O . GLY A 1 151 ? 14.726 55.473 71.599 1.00 50.12 153 GLY A O 1
ATOM 1198 N N . SER A 1 152 ? 14.382 54.667 69.528 1.00 25.44 154 SER A N 1
ATOM 1199 C CA . SER A 1 152 ? 14.268 55.977 68.911 1.00 26.26 154 SER A CA 1
ATOM 1200 C C . SER A 1 152 ? 12.899 56.562 69.224 1.00 38.55 154 SER A C 1
ATOM 1201 O O . SER A 1 152 ? 12.066 55.895 69.843 1.00 28.44 154 SER A O 1
ATOM 1204 N N . ASP A 1 153 ? 12.660 57.803 68.813 1.00 34.75 155 ASP A N 1
ATOM 1205 C CA . ASP A 1 153 ? 11.394 58.441 69.146 1.00 33.75 155 ASP A CA 1
ATOM 1206 C C . ASP A 1 153 ? 10.248 57.744 68.443 1.00 34.99 155 ASP A C 1
ATOM 1207 O O . ASP A 1 153 ? 9.192 57.537 69.034 1.00 40.96 155 ASP A O 1
ATOM 1212 N N . ASN A 1 154 ? 10.468 57.372 67.187 1.00 27.98 156 ASN A N 1
ATOM 1213 C CA . ASN A 1 154 ? 9.451 56.665 66.428 1.00 32.43 156 ASN A CA 1
ATOM 1214 C C . ASN A 1 154 ? 9.099 55.347 67.106 1.00 36.37 156 ASN A C 1
ATOM 1215 O O . ASN A 1 154 ? 7.928 54.993 67.222 1.00 39.15 156 ASN A O 1
ATOM 1220 N N . GLN A 1 155 ? 10.121 54.647 67.583 1.00 33.48 157 GLN A N 1
ATOM 1221 C CA . GLN A 1 155 ? 9.934 53.375 68.270 1.00 26.51 157 GLN A CA 1
ATOM 1222 C C . GLN A 1 155 ? 9.175 53.553 69.584 1.00 26.52 157 GLN A C 1
ATOM 1223 O O . GLN A 1 155 ? 8.284 52.764 69.907 1.00 22.82 157 GLN A O 1
ATOM 1229 N N . LYS A 1 156 ? 9.520 54.597 70.332 1.00 31.88 158 LYS A N 1
ATOM 1230 C CA . LYS A 1 156 ? 8.835 54.906 71.584 1.00 24.02 158 LYS A CA 1
ATOM 1231 C C . LYS A 1 156 ? 7.366 55.255 71.381 1.00 31.27 158 LYS A C 1
ATOM 1232 O O . LYS A 1 156 ? 6.521 54.920 72.206 1.00 31.70 158 LYS A O 1
ATOM 1238 N N . LYS A 1 157 ? 7.063 55.922 70.274 1.00 35.63 159 LYS A N 1
ATOM 1239 C CA . LYS A 1 157 ? 5.683 56.243 69.932 1.00 24.60 159 LYS A CA 1
ATOM 1240 C C . LYS A 1 157 ? 4.876 54.980 69.639 1.00 34.86 159 LYS A C 1
ATOM 1241 O O . LYS A 1 157 ? 3.711 54.876 70.014 1.00 29.66 159 LYS A O 1
ATOM 1247 N N . VAL A 1 158 ? 5.500 54.029 68.954 1.00 23.12 160 VAL A N 1
ATOM 1248 C CA . VAL A 1 158 ? 4.878 52.736 68.691 1.00 22.36 160 VAL A CA 1
ATOM 1249 C C . VAL A 1 158 ? 4.652 51.931 69.964 1.00 21.77 160 VAL A C 1
ATOM 1250 O O . VAL A 1 158 ? 3.604 51.319 70.147 1.00 21.39 160 VAL A O 1
ATOM 1254 N N . LEU A 1 159 ? 5.637 51.958 70.850 1.00 39.43 161 LEU A N 1
ATOM 1255 C CA . LEU A 1 159 ? 5.559 51.214 72.096 1.00 28.94 161 LEU A CA 1
ATOM 1256 C C . LEU A 1 159 ? 4.397 51.699 72.940 1.00 31.17 161 LEU A C 1
ATOM 1257 O O . LEU A 1 159 ? 3.662 50.902 73.520 1.00 40.04 161 LEU A O 1
ATOM 1262 N N . ASN A 1 160 ? 4.209 53.011 72.963 1.00 32.71 162 ASN A N 1
ATOM 1263 C CA . ASN A 1 160 ? 3.128 53.607 73.727 1.00 30.49 162 ASN A CA 1
ATOM 1264 C C . ASN A 1 160 ? 1.785 53.141 73.199 1.00 30.95 162 ASN A C 1
ATOM 1265 O O . ASN A 1 160 ? 0.877 52.846 73.971 1.00 29.94 162 ASN A O 1
ATOM 1270 N N . SER A 1 161 ? 1.671 53.087 71.875 1.00 35.49 163 SER A N 1
ATOM 1271 C CA . SER A 1 161 ? 0.471 52.593 71.207 1.00 34.33 163 SER A CA 1
ATOM 1272 C C . SER A 1 161 ? 0.232 51.105 71.447 1.00 28.87 163 SER A C 1
ATOM 1273 O O . SER A 1 161 ? -0.902 50.672 71.634 1.00 30.57 163 SER A O 1
ATOM 1276 N N . LEU A 1 162 ? 1.305 50.325 71.425 1.00 28.10 164 LEU A N 1
ATOM 1277 C CA . LEU A 1 162 ? 1.211 48.889 71.661 1.00 26.97 164 LEU A CA 1
ATOM 1278 C C . LEU A 1 162 ? 0.793 48.579 73.086 1.00 25.96 164 LEU A C 1
ATOM 1279 O O . LEU A 1 162 ? -0.059 47.725 73.327 1.00 28.10 164 LEU A O 1
ATOM 1284 N N . LEU A 1 163 ? 1.373 49.312 74.027 1.00 25.08 165 LEU A N 1
ATOM 1285 C CA . LEU A 1 163 ? 1.051 49.133 75.432 1.00 27.64 165 LEU A CA 1
ATOM 1286 C C . LEU A 1 163 ? -0.413 49.462 75.648 1.00 24.53 165 LEU A C 1
ATOM 1287 O O . LEU A 1 163 ? -1.113 48.772 76.386 1.00 23.40 165 LEU A O 1
ATOM 1292 N N . ASP A 1 164 ? -0.863 50.514 74.973 1.00 28.68 166 ASP A N 1
ATOM 1293 C CA . ASP A 1 164 ? -2.234 50.992 75.068 1.00 30.77 166 ASP A CA 1
ATOM 1294 C C . ASP A 1 164 ? -3.216 49.946 74.559 1.00 29.20 166 ASP A C 1
ATOM 1295 O O . ASP A 1 164 ? -4.300 49.769 75.114 1.00 25.51 166 ASP A O 1
ATOM 1300 N N . ASN A 1 165 ? -2.815 49.257 73.497 1.00 29.02 167 ASN A N 1
ATOM 1301 C CA . ASN A 1 165 ? -3.612 48.197 72.903 1.00 20.24 167 ASN A CA 1
ATOM 1302 C C . ASN A 1 165 ? -3.781 47.027 73.866 1.00 23.06 167 ASN A C 1
ATOM 1303 O O . ASN A 1 165 ? -4.878 46.499 74.042 1.00 19.97 167 ASN A O 1
ATOM 1308 N N . ILE A 1 166 ? -2.683 46.651 74.516 1.00 31.60 168 ILE A N 1
ATOM 1309 C CA . ILE A 1 166 ? -2.705 45.563 75.481 1.00 19.71 168 ILE A CA 1
ATOM 1310 C C . ILE A 1 166 ? -3.606 45.905 76.661 1.00 22.80 168 ILE A C 1
ATOM 1311 O O . ILE A 1 166 ? -4.391 45.073 77.110 1.00 26.72 168 ILE A O 1
ATOM 1316 N N . ASN A 1 167 ? -3.518 47.141 77.141 1.00 20.21 169 ASN A N 1
ATOM 1317 C CA . ASN A 1 167 ? -4.295 47.548 78.304 1.00 27.89 169 ASN A CA 1
ATOM 1318 C C . ASN A 1 167 ? -5.790 47.461 78.083 1.00 27.50 169 ASN A C 1
ATOM 1319 O O . ASN A 1 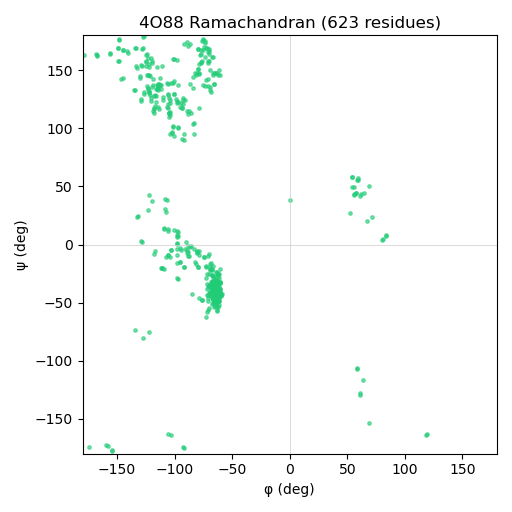167 ? -6.528 46.952 78.929 1.00 27.75 169 ASN A O 1
ATOM 1324 N N . ASP A 1 168 ? -6.226 47.959 76.936 1.00 26.12 170 ASP A N 1
ATOM 1325 C CA . ASP A 1 168 ? -7.642 48.099 76.648 1.00 28.55 170 ASP A CA 1
ATOM 1326 C C . ASP A 1 168 ? -8.364 46.755 76.603 1.00 27.05 170 ASP A C 1
ATOM 1327 O O . ASP A 1 168 ? -9.371 46.550 77.282 1.00 26.65 170 ASP A O 1
ATOM 1332 N N . ARG A 1 169 ? -7.834 45.839 75.805 1.00 26.78 171 ARG A N 1
ATOM 1333 C CA . ARG A 1 169 ? -8.397 44.501 75.668 1.00 20.33 171 ARG A CA 1
ATOM 1334 C C . ARG A 1 169 ? -8.251 43.629 76.915 1.00 20.35 171 ARG A C 1
ATOM 1335 O O . ARG A 1 169 ? -9.168 42.891 77.262 1.00 24.75 171 ARG A O 1
ATOM 1343 N N . ARG A 1 170 ? -7.095 43.687 77.570 1.00 20.24 172 ARG A N 1
ATOM 1344 C CA . ARG A 1 170 ? -6.885 42.870 78.761 1.00 20.43 172 ARG A CA 1
ATOM 1345 C C . ARG A 1 170 ? -7.832 43.291 79.871 1.00 28.98 172 ARG A C 1
ATOM 1346 O O . ARG A 1 170 ? -8.434 42.452 80.536 1.00 34.71 172 ARG A O 1
ATOM 1354 N N . LEU A 1 171 ? -7.971 44.597 80.056 1.00 23.35 173 LEU A N 1
ATOM 1355 C CA . LEU A 1 171 ? -8.894 45.118 81.049 1.00 21.37 173 LEU A CA 1
ATOM 1356 C C . LEU A 1 171 ? -10.338 44.784 80.698 1.00 35.53 173 LEU A C 1
ATOM 1357 O O . LEU A 1 171 ? -11.100 44.359 81.562 1.00 41.44 173 LEU A O 1
ATOM 1362 N N . LYS A 1 172 ? -10.712 44.949 79.432 1.00 21.35 174 LYS A N 1
ATOM 1363 C CA . LYS A 1 172 ? -12.088 44.681 79.040 1.00 21.62 174 LYS A CA 1
ATOM 1364 C C . LYS A 1 172 ? -12.414 43.223 79.240 1.00 21.63 174 LYS A C 1
ATOM 1365 O O . LYS A 1 172 ? -13.501 42.882 79.696 1.00 44.77 174 LYS A O 1
ATOM 1371 N N . LYS A 1 173 ? -11.462 42.361 78.915 1.00 21.33 175 LYS A N 1
ATOM 1372 C CA . LYS A 1 173 ? -11.651 40.940 79.138 1.00 21.55 175 LYS A CA 1
ATOM 1373 C C . LYS A 1 173 ? -11.763 40.628 80.627 1.00 30.82 175 LYS A C 1
ATOM 1374 O O . LYS A 1 173 ? -12.573 39.796 81.032 1.00 34.55 175 LYS A O 1
ATOM 1380 N N . LEU A 1 174 ? -10.974 41.318 81.442 1.00 24.93 176 LEU A N 1
ATOM 1381 C CA . LEU A 1 174 ? -11.029 41.123 82.883 1.00 25.62 176 LEU A CA 1
ATOM 1382 C C . LEU A 1 174 ? -12.374 41.582 83.443 1.00 27.90 176 LEU A C 1
ATOM 1383 O O . LEU A 1 174 ? -12.942 40.948 84.332 1.00 31.11 176 LEU A O 1
ATOM 1388 N N . VAL A 1 175 ? -12.871 42.701 82.931 1.00 26.15 177 VAL A N 1
ATOM 1389 C CA . VAL A 1 175 ? -14.202 43.163 83.288 1.00 23.19 177 VAL A CA 1
ATOM 1390 C C . VAL A 1 175 ? -15.286 42.229 82.760 1.00 23.37 177 VAL A C 1
ATOM 1391 O O . VAL A 1 175 ? -16.230 41.907 83.476 1.00 35.31 177 VAL A O 1
ATOM 1395 N N . SER A 1 176 ? -15.136 41.774 81.520 1.00 34.16 178 SER A N 1
ATOM 1396 C CA . SER A 1 176 ? -16.172 40.970 80.869 1.00 26.93 178 SER A CA 1
ATOM 1397 C C . SER A 1 176 ? -16.392 39.595 81.493 1.00 28.24 178 SER A C 1
ATOM 1398 O O . SER A 1 176 ? -17.486 39.042 81.394 1.00 41.37 178 SER A O 1
ATOM 1401 N N . THR A 1 177 ? -15.361 39.036 82.119 1.00 23.62 179 THR A N 1
ATOM 1402 C CA . THR A 1 177 ? -15.482 37.707 82.711 1.00 27.44 179 THR A CA 1
ATOM 1403 C C . THR A 1 177 ? -15.988 37.784 84.145 1.00 27.80 179 THR A C 1
ATOM 1404 O O . THR A 1 177 ? -16.315 36.761 84.752 1.00 25.50 179 THR A O 1
ATOM 1408 N N . GLY A 1 178 ? -16.049 38.994 84.689 1.00 24.69 180 GLY A N 1
ATOM 1409 C CA . GLY A 1 178 ? -16.498 39.164 86.054 1.00 25.35 180 GLY A CA 1
ATOM 1410 C C . GLY A 1 178 ? -15.399 38.945 87.072 1.00 25.56 180 GLY A C 1
ATOM 1411 O O . GLY A 1 178 ? -15.662 38.869 88.269 1.00 26.27 180 GLY A O 1
ATOM 1412 N N . GLN A 1 179 ? -14.167 38.806 86.598 1.00 26.36 181 GLN A N 1
ATOM 1413 C CA . GLN A 1 179 ? -13.060 38.458 87.482 1.00 34.60 181 GLN A CA 1
ATOM 1414 C C . GLN A 1 179 ? -12.328 39.659 88.069 1.00 38.59 181 GLN A C 1
ATOM 1415 O O . GLN A 1 179 ? -11.433 39.503 88.898 1.00 25.63 181 GLN A O 1
ATOM 1421 N N . TRP A 1 180 ? -12.732 40.854 87.656 1.00 31.23 182 TRP A N 1
ATOM 1422 C CA . TRP A 1 180 ? -12.105 42.085 88.116 1.00 25.30 182 TRP A CA 1
ATOM 1423 C C . TRP A 1 180 ? -12.248 42.243 89.629 1.00 32.80 182 TRP A C 1
ATOM 1424 O O . TRP A 1 180 ? -11.406 42.870 90.269 1.00 49.17 182 TRP A O 1
ATOM 1435 N N . THR A 1 181 ? -13.320 41.684 90.188 1.00 32.19 183 THR A N 1
ATOM 1436 C CA . THR A 1 181 ? -13.609 41.806 91.615 1.00 33.59 183 THR A CA 1
ATOM 1437 C C . THR A 1 181 ? -12.500 41.182 92.452 1.00 41.03 183 THR A C 1
ATOM 1438 O O . THR A 1 181 ? -12.085 41.736 93.471 1.00 47.03 183 THR A O 1
ATOM 1442 N N . GLU A 1 182 ? -12.013 40.030 92.005 1.00 40.54 184 GLU A N 1
ATOM 1443 C CA . GLU A 1 182 ? -10.954 39.318 92.704 1.00 38.53 184 GLU A CA 1
ATOM 1444 C C . GLU A 1 182 ? -9.580 39.955 92.530 1.00 41.86 184 GLU A C 1
ATOM 1445 O O . GLU A 1 182 ? -8.629 39.573 93.210 1.00 50.90 184 GLU A O 1
ATOM 1451 N N . ALA A 1 183 ? -9.461 40.912 91.618 1.00 40.79 185 ALA A N 1
ATOM 1452 C CA . ALA A 1 183 ? -8.152 41.473 91.321 1.00 35.79 185 ALA A CA 1
ATOM 1453 C C . ALA A 1 183 ? -7.960 42.846 91.954 1.00 32.04 185 ALA A C 1
ATOM 1454 O O . ALA A 1 183 ? -6.881 43.425 91.869 1.00 33.69 185 ALA A O 1
ATOM 1456 N N . ILE A 1 184 ? -9.006 43.366 92.587 1.00 30.63 186 ILE A N 1
ATOM 1457 C CA . ILE A 1 184 ? -8.897 44.626 93.315 1.00 41.50 186 ILE A CA 1
ATOM 1458 C C . ILE A 1 184 ? -9.405 44.506 94.743 1.00 50.51 186 ILE A C 1
ATOM 1459 O O . ILE A 1 184 ? -9.898 43.455 95.161 1.00 51.56 186 ILE A O 1
ATOM 1464 N N . SER A 1 185 ? -9.314 45.606 95.481 1.00 49.87 187 SER A N 1
ATOM 1465 C CA . SER A 1 185 ? -9.623 45.593 96.899 1.00 45.21 187 SER A CA 1
ATOM 1466 C C . SER A 1 185 ? -11.132 45.640 97.083 1.00 49.18 187 SER A C 1
ATOM 1467 O O . SER A 1 185 ? -11.857 46.157 96.234 1.00 52.24 187 SER A O 1
ATOM 1470 N N . ASP A 1 186 ? -11.592 45.049 98.179 1.00 56.18 188 ASP A N 1
ATOM 1471 C CA . ASP A 1 186 ? -13.009 44.808 98.411 1.00 53.68 188 ASP A CA 1
ATOM 1472 C C . ASP A 1 186 ? -13.822 46.093 98.454 1.00 53.69 188 ASP A C 1
ATOM 1473 O O . ASP A 1 186 ? -14.908 46.174 97.884 1.00 48.42 188 ASP A O 1
ATOM 1478 N N . SER A 1 187 ? -13.268 47.100 99.120 1.00 56.93 189 SER A N 1
ATOM 1479 C CA . SER A 1 187 ? -13.927 48.389 99.278 1.00 52.19 189 SER A CA 1
ATOM 1480 C C . SER A 1 187 ? -14.149 49.063 97.931 1.00 48.74 189 SER A C 1
ATOM 1481 O O . SER A 1 187 ? -15.234 49.570 97.651 1.00 48.37 189 SER A O 1
ATOM 1484 N N . VAL A 1 188 ? -13.111 49.080 97.103 1.00 47.17 190 VAL A N 1
ATOM 1485 C CA . VAL A 1 188 ? -13.227 49.655 95.773 1.00 32.72 190 VAL A CA 1
ATOM 1486 C C . VAL A 1 188 ? -14.182 48.810 94.940 1.00 43.29 190 VAL A C 1
ATOM 1487 O O . VAL A 1 188 ? -14.979 49.342 94.169 1.00 54.67 190 VAL A O 1
ATOM 1491 N N . ALA A 1 189 ? -14.109 47.493 95.105 1.00 31.35 191 ALA A N 1
ATOM 1492 C CA . ALA A 1 189 ? -15.014 46.595 94.399 1.00 30.66 191 ALA A CA 1
ATOM 1493 C C . ALA A 1 189 ? -16.455 46.886 94.805 1.00 39.68 191 ALA A C 1
ATOM 1494 O O . ALA A 1 189 ? -17.348 46.960 93.962 1.00 41.72 191 ALA A O 1
ATOM 1496 N N . ASN A 1 190 ? -16.668 47.076 96.103 1.00 41.30 192 ASN A N 1
ATOM 1497 C CA . ASN A 1 190 ? -17.991 47.406 96.620 1.00 43.93 192 ASN A CA 1
ATOM 1498 C C . ASN A 1 190 ? -18.430 48.775 96.135 1.00 48.13 192 ASN A C 1
ATOM 1499 O O . ASN A 1 190 ? -19.614 49.017 95.903 1.00 51.74 192 ASN A O 1
ATOM 1504 N N . GLU A 1 191 ? -17.463 49.673 95.991 1.00 34.16 193 GLU A N 1
ATOM 1505 C CA . GLU A 1 191 ? -17.735 51.028 95.533 1.00 49.94 193 GLU A CA 1
ATOM 1506 C C . GLU A 1 191 ? -18.276 51.063 94.105 1.00 48.79 193 GLU A C 1
ATOM 1507 O O . GLU A 1 191 ? -19.300 51.696 93.831 1.00 34.35 193 GLU A O 1
ATOM 1513 N N . ILE A 1 192 ? -17.587 50.367 93.208 1.00 32.26 194 ILE A N 1
ATOM 1514 C CA . ILE A 1 192 ? -17.961 50.337 91.802 1.00 31.35 194 ILE A CA 1
ATOM 1515 C C . ILE A 1 192 ? -19.308 49.652 91.614 1.00 35.25 194 ILE A C 1
ATOM 1516 O O . ILE A 1 192 ? -20.114 50.063 90.780 1.00 35.63 194 ILE A O 1
ATOM 1521 N N . ALA A 1 193 ? -19.548 48.612 92.402 1.00 33.30 195 ALA A N 1
ATOM 1522 C CA . ALA A 1 193 ? -20.808 47.886 92.349 1.00 36.40 195 ALA A CA 1
ATOM 1523 C C . ALA A 1 193 ? -21.978 48.765 92.762 1.00 40.67 195 ALA A C 1
ATOM 1524 O O . ALA A 1 193 ? -23.054 48.722 92.166 1.00 39.19 195 ALA A O 1
ATOM 1526 N N . LYS A 1 194 ? -21.755 49.540 93.813 1.00 43.12 196 LYS A N 1
ATOM 1527 C CA . LYS A 1 194 ? -22.743 50.473 94.321 1.00 35.61 196 LYS A CA 1
ATOM 1528 C C . LYS A 1 194 ? -23.073 51.530 93.268 1.00 41.80 196 LYS A C 1
ATOM 1529 O O . LYS A 1 194 ? -24.240 51.810 93.000 1.00 45.74 196 LYS A O 1
ATOM 1535 N N . ASN A 1 195 ? -22.032 52.107 92.677 1.00 44.50 197 ASN A N 1
ATOM 1536 C CA . ASN A 1 195 ? -22.176 53.131 91.649 1.00 42.61 197 ASN A CA 1
ATOM 1537 C C . ASN A 1 195 ? -22.811 52.557 90.378 1.00 40.95 197 ASN A C 1
ATOM 1538 O O . ASN A 1 195 ? -23.510 53.258 89.651 1.00 49.76 197 ASN A O 1
ATOM 1543 N N . ASN A 1 196 ? -22.555 51.282 90.102 1.00 33.17 198 ASN A N 1
ATOM 1544 C CA . ASN A 1 196 ? -23.040 50.655 88.868 1.00 34.70 198 ASN A CA 1
ATOM 1545 C C . ASN A 1 196 ? -24.222 49.700 89.055 1.00 37.56 198 ASN A C 1
ATOM 1546 O O . ASN A 1 196 ? -24.529 48.903 88.166 1.00 27.45 198 ASN A O 1
ATOM 1551 N N . LYS A 1 197 ? -24.841 49.753 90.231 1.00 35.86 199 LYS A N 1
ATOM 1552 C CA . LYS A 1 197 ? -26.060 48.999 90.514 1.00 36.13 199 LYS A CA 1
ATOM 1553 C C . LYS A 1 197 ? -25.850 47.496 90.416 1.00 32.89 199 LYS A C 1
ATOM 1554 O O . LYS A 1 197 ? -26.683 46.786 89.855 1.00 41.39 199 LYS A O 1
ATOM 1560 N N . LEU A 1 198 ? -24.742 47.012 90.960 1.00 26.84 200 LEU A N 1
ATOM 1561 C CA . LEU A 1 198 ? -24.461 45.586 90.913 1.00 33.81 200 LEU A CA 1
ATOM 1562 C C . LEU A 1 198 ? -24.769 44.887 92.231 1.00 26.12 200 LEU A C 1
ATOM 1563 O O . LEU A 1 198 ? -24.821 45.515 93.287 1.00 27.00 200 LEU A O 1
ATOM 1568 N N . THR A 1 199 ? -24.949 43.575 92.154 1.00 27.86 201 THR A N 1
ATOM 1569 C CA . THR A 1 199 ? -25.261 42.763 93.318 1.00 27.53 201 THR A CA 1
ATOM 1570 C C . THR A 1 199 ? -24.106 41.804 93.535 1.00 34.02 201 THR A C 1
ATOM 1571 O O . THR A 1 199 ? -23.624 41.173 92.588 1.00 33.67 201 THR A O 1
ATOM 1575 N N . SER A 1 200 ? -23.663 41.691 94.782 1.00 32.00 202 SER A N 1
ATOM 1576 C CA . SER A 1 200 ? -22.523 40.849 95.090 1.00 28.20 202 SER A CA 1
ATOM 1577 C C . SER A 1 200 ? -22.971 39.501 95.600 1.00 35.35 202 SER A C 1
ATOM 1578 O O . SER A 1 200 ? -23.706 39.408 96.581 1.00 48.79 202 SER A O 1
ATOM 1581 N N . ILE A 1 201 ? -22.520 38.453 94.928 1.00 34.72 203 ILE A N 1
ATOM 1582 C CA . ILE A 1 201 ? -22.898 37.105 95.303 1.00 39.39 203 ILE A CA 1
ATOM 1583 C C . ILE A 1 201 ? -21.651 36.260 95.323 1.00 42.24 203 ILE A C 1
ATOM 1584 O O . ILE A 1 201 ? -20.602 36.669 94.823 1.00 45.81 203 ILE A O 1
ATOM 1589 N N . LYS A 1 202 ? -21.782 35.060 95.863 1.00 38.46 204 LYS A N 1
ATOM 1590 C CA . LYS A 1 202 ? -20.672 34.140 95.897 1.00 34.86 204 LYS A CA 1
ATOM 1591 C C . LYS A 1 202 ? -21.010 33.156 94.811 1.00 39.41 204 LYS A C 1
ATOM 1592 O O . LYS A 1 202 ? -22.079 32.542 94.824 1.00 41.69 204 LYS A O 1
ATOM 1594 N N . ALA A 1 203 ? -20.116 33.042 93.840 1.00 24.97 205 ALA A N 1
ATOM 1595 C CA . ALA A 1 203 ? -20.434 32.307 92.632 1.00 24.56 205 ALA A CA 1
ATOM 1596 C C . ALA A 1 203 ? -19.215 31.592 92.112 1.00 27.17 205 ALA A C 1
ATOM 1597 O O . ALA A 1 203 ? -18.095 31.832 92.555 1.00 39.77 205 ALA A O 1
ATOM 1599 N N . GLN A 1 204 ? -19.446 30.693 91.172 1.00 28.44 206 GLN A N 1
ATOM 1600 C CA . GLN A 1 204 ? -18.374 29.928 90.578 1.00 25.08 206 GLN A CA 1
ATOM 1601 C C . GLN A 1 204 ? -18.353 30.148 89.068 1.00 26.69 206 GLN A C 1
ATOM 1602 O O . GLN A 1 204 ? -19.386 30.043 88.399 1.00 24.29 206 GLN A O 1
ATOM 1608 N N . LEU A 1 205 ? -17.175 30.468 88.541 1.00 24.87 207 LEU A N 1
ATOM 1609 C CA . LEU A 1 205 ? -17.031 30.757 87.124 1.00 24.61 207 LEU A CA 1
ATOM 1610 C C . LEU A 1 205 ? -16.376 29.576 86.435 1.00 25.16 207 LEU A C 1
ATOM 1611 O O . LEU A 1 205 ? -15.216 29.268 86.677 1.00 36.09 207 LEU A O 1
ATOM 1616 N N . GLY A 1 206 ? -17.134 28.916 85.572 1.00 25.08 208 GLY A N 1
ATOM 1617 C CA . GLY A 1 206 ? -16.680 27.704 84.930 1.00 25.71 208 GLY A CA 1
ATOM 1618 C C . GLY A 1 206 ? -16.380 26.618 85.937 1.00 26.38 208 GLY A C 1
ATOM 1619 O O . GLY A 1 206 ? -17.184 26.348 86.824 1.00 33.21 208 GLY A O 1
ATOM 1620 N N . SER A 1 207 ? -15.196 26.025 85.821 1.00 30.56 209 SER A N 1
ATOM 1621 C CA . SER A 1 207 ? -14.779 24.938 86.702 1.00 32.13 209 SER A CA 1
ATOM 1622 C C . SER A 1 207 ? -13.911 25.442 87.846 1.00 28.53 209 SER A C 1
ATOM 1623 O O . SER A 1 207 ? -13.343 24.651 88.605 1.00 30.15 209 SER A O 1
ATOM 1625 N N . GLN A 1 208 ? -13.799 26.761 87.952 1.00 27.88 210 GLN A N 1
ATOM 1626 C CA . GLN A 1 208 ? -12.927 27.368 88.938 1.00 28.32 210 GLN A CA 1
ATOM 1627 C C . GLN A 1 208 ? -13.494 27.179 90.323 1.00 35.86 210 GLN A C 1
ATOM 1628 O O . GLN A 1 208 ? -14.645 26.811 90.499 1.00 36.59 210 GLN A O 1
ATOM 1634 N N . LYS A 1 209 ? -12.662 27.428 91.314 1.00 46.75 211 LYS A N 1
ATOM 1635 C CA . LYS A 1 209 ? -13.084 27.343 92.692 1.00 50.15 211 LYS A CA 1
ATOM 1636 C C . LYS A 1 209 ? -13.970 28.583 92.987 1.00 31.62 211 LYS A C 1
ATOM 1637 O O . LYS A 1 209 ? -13.910 29.577 92.259 1.00 33.87 211 LYS A O 1
ATOM 1643 N N . THR A 1 210 ? -14.777 28.544 94.042 1.00 32.72 212 THR A N 1
ATOM 1644 C CA . THR A 1 210 ? -15.703 29.648 94.318 1.00 38.98 212 THR A CA 1
ATOM 1645 C C . THR A 1 210 ? -14.987 30.960 94.654 1.00 51.35 212 THR A C 1
ATOM 1646 O O . THR A 1 210 ? -13.898 30.961 95.234 1.00 62.66 212 THR A O 1
ATOM 1650 N N . GLN A 1 211 ? -15.609 32.074 94.276 1.00 46.28 213 GLN A N 1
ATOM 1651 C CA . GLN A 1 211 ? -15.011 33.391 94.438 1.00 43.77 213 GLN A CA 1
ATOM 1652 C C . GLN A 1 211 ? -16.105 34.442 94.531 1.00 39.98 213 GLN A C 1
ATOM 1653 O O . GLN A 1 211 ? -17.296 34.121 94.520 1.00 40.75 213 GLN A O 1
ATOM 1659 N N . ASN A 1 212 ? -15.703 35.701 94.628 1.00 41.29 214 ASN A N 1
ATOM 1660 C CA . ASN A 1 212 ? -16.671 36.776 94.717 1.00 46.51 214 ASN A CA 1
ATOM 1661 C C . ASN A 1 212 ? -16.994 37.331 93.343 1.00 47.23 214 ASN A C 1
ATOM 1662 O O . ASN A 1 212 ? -16.104 37.752 92.604 1.00 48.00 214 ASN A O 1
ATOM 1667 N N . VAL A 1 213 ? -18.274 37.361 93.005 1.00 44.69 215 VAL A N 1
ATOM 1668 C CA . VAL A 1 213 ? -18.679 37.815 91.681 1.00 35.16 215 VAL A CA 1
ATOM 1669 C C . VAL A 1 213 ? -19.778 38.843 91.790 1.00 31.67 215 VAL A C 1
ATOM 1670 O O . VAL A 1 213 ? -20.657 38.737 92.641 1.00 34.90 215 VAL A O 1
ATOM 1674 N N . MET A 1 214 ? -19.753 39.834 90.912 1.00 24.02 216 MET A N 1
ATOM 1675 C CA . MET A 1 214 ? -20.808 40.832 90.920 1.00 31.41 216 MET A CA 1
ATOM 1676 C C . MET A 1 214 ? -21.524 40.873 89.596 1.00 39.08 216 MET A C 1
ATOM 1677 O O . MET A 1 214 ? -20.922 41.056 88.531 1.00 33.41 216 MET A O 1
ATOM 1682 N N . ILE A 1 215 ? -22.835 40.732 89.692 1.00 23.88 217 ILE A N 1
ATOM 1683 C CA . ILE A 1 215 ? -23.688 40.582 88.537 1.00 23.78 217 ILE A CA 1
ATOM 1684 C C . ILE A 1 215 ? -24.700 41.709 88.510 1.00 24.25 217 ILE A C 1
ATOM 1685 O O . ILE A 1 215 ? -24.938 42.376 89.515 1.00 36.98 217 ILE A O 1
ATOM 1690 N N . ASP A 1 216 ? -25.277 41.942 87.343 1.00 24.40 218 ASP A N 1
ATOM 1691 C CA . ASP A 1 216 ? -26.375 42.881 87.247 1.00 28.57 218 ASP A CA 1
ATOM 1692 C C . ASP A 1 216 ? -27.630 42.041 87.387 1.00 36.77 218 ASP A C 1
ATOM 1693 O O . ASP A 1 216 ? -27.903 41.171 86.557 1.00 44.04 218 ASP A O 1
ATOM 1698 N N . ALA A 1 217 ? -28.402 42.310 88.432 1.00 35.82 219 ALA A N 1
ATOM 1699 C CA . ALA A 1 217 ? -29.548 41.474 88.746 1.00 29.78 219 ALA A CA 1
ATOM 1700 C C . ALA A 1 217 ? -30.755 41.941 87.956 1.00 29.41 219 ALA A C 1
ATOM 1701 O O . ALA A 1 217 ? -31.814 41.340 88.035 1.00 31.19 219 ALA A O 1
ATOM 1703 N N . ASN A 1 218 ? -30.575 43.003 87.175 1.00 35.36 220 ASN A N 1
ATOM 1704 C CA . ASN A 1 218 ? -31.606 43.485 86.261 1.00 40.27 220 ASN A CA 1
ATOM 1705 C C . ASN A 1 218 ? -32.920 43.778 86.964 1.00 37.94 220 ASN A C 1
ATOM 1706 O O . ASN A 1 218 ? -33.988 43.439 86.457 1.00 46.41 220 ASN A O 1
ATOM 1711 N N . GLY A 1 219 ? -32.834 44.410 88.129 1.00 36.70 221 GLY A N 1
ATOM 1712 C CA . GLY A 1 219 ? -34.010 44.686 88.931 1.00 43.39 221 GLY A CA 1
ATOM 1713 C C . GLY A 1 219 ? -34.740 43.407 89.283 1.00 47.08 221 GLY A C 1
ATOM 1714 O O . GLY A 1 219 ? -35.929 43.262 89.005 1.00 61.68 221 GLY A O 1
ATOM 1715 N N . HIS A 1 220 ? -34.021 42.476 89.898 1.00 39.57 222 HIS A N 1
ATOM 1716 C CA . HIS A 1 220 ? -34.604 41.211 90.317 1.00 36.12 222 HIS A CA 1
ATOM 1717 C C . HIS A 1 220 ? -34.263 41.013 91.777 1.00 39.76 222 HIS A C 1
ATOM 1718 O O . HIS A 1 220 ? -33.240 41.507 92.254 1.00 47.76 222 HIS A O 1
ATOM 1725 N N . ASP A 1 221 ? -35.095 40.259 92.479 1.00 36.34 223 ASP A N 1
ATOM 1726 C CA . ASP A 1 221 ? -34.818 39.960 93.866 1.00 37.88 223 ASP A CA 1
ATOM 1727 C C . ASP A 1 221 ? -34.311 38.536 93.887 1.00 41.27 223 ASP A C 1
ATOM 1728 O O . ASP A 1 221 ? -35.047 37.600 93.579 1.00 47.71 223 ASP A O 1
ATOM 1733 N N . LEU A 1 222 ? -33.045 38.377 94.247 1.00 35.34 224 LEU A N 1
ATOM 1734 C CA . LEU A 1 222 ? -32.415 37.066 94.231 1.00 32.57 224 LEU A CA 1
ATOM 1735 C C . LEU A 1 222 ? -32.937 36.219 95.382 1.00 33.90 224 LEU A C 1
ATOM 1736 O O . LEU A 1 222 ? -32.814 34.996 95.376 1.00 33.69 224 LEU A O 1
ATOM 1741 N N . LEU A 1 223 ? -33.504 36.887 96.378 1.00 33.57 225 LEU A N 1
ATOM 1742 C CA . LEU A 1 223 ? -34.197 36.209 97.466 1.00 37.58 225 LEU A CA 1
ATOM 1743 C C . LEU A 1 223 ? -35.527 35.608 97.009 1.00 39.15 225 LEU A C 1
ATOM 1744 O O . LEU A 1 223 ? -35.941 34.563 97.504 1.00 48.37 225 LEU A O 1
ATOM 1749 N N . LYS A 1 224 ? -36.199 36.273 96.074 1.00 32.82 226 LYS A N 1
ATOM 1750 C CA . LYS A 1 224 ? -37.545 35.870 95.677 1.00 32.40 226 LYS A CA 1
ATOM 1751 C C . LYS A 1 224 ? -37.585 34.834 94.560 1.00 42.30 226 LYS A C 1
ATOM 1752 O O . LYS A 1 224 ? -38.657 34.339 94.217 1.00 61.72 226 LYS A O 1
ATOM 1758 N N . ILE A 1 225 ? -36.434 34.513 93.981 1.00 38.26 227 ILE A N 1
ATOM 1759 C CA . ILE A 1 225 ? -36.406 33.574 92.866 1.00 27.08 227 ILE A CA 1
ATOM 1760 C C . ILE A 1 225 ? -36.460 32.133 93.363 1.00 26.95 227 ILE A C 1
ATOM 1761 O O . ILE A 1 225 ? -35.909 31.813 94.418 1.00 26.82 227 ILE A O 1
ATOM 1766 N N . ASP A 1 226 ? -37.123 31.269 92.597 1.00 27.13 228 ASP A N 1
ATOM 1767 C CA . ASP A 1 226 ? -37.052 29.834 92.820 1.00 27.02 228 ASP A CA 1
ATOM 1768 C C . ASP A 1 226 ? -36.091 29.278 91.790 1.00 38.25 228 ASP A C 1
ATOM 1769 O O . ASP A 1 226 ? -36.447 29.084 90.632 1.00 44.62 228 ASP A O 1
ATOM 1774 N N . TYR A 1 227 ? -34.873 29.010 92.231 1.00 34.16 229 TYR A N 1
ATOM 1775 C CA . TYR A 1 227 ? -33.809 28.588 91.344 1.00 25.55 229 TYR A CA 1
ATOM 1776 C C . TYR A 1 227 ? -34.073 27.205 90.781 1.00 25.77 229 TYR A C 1
ATOM 1777 O O . TYR A 1 227 ? -33.703 26.911 89.646 1.00 25.67 229 TYR A O 1
ATOM 1786 N N . ASP A 1 228 ? -34.736 26.365 91.568 1.00 37.13 230 ASP A N 1
ATOM 1787 C CA . ASP A 1 228 ? -35.039 25.009 91.129 1.00 30.17 230 ASP A CA 1
ATOM 1788 C C . ASP A 1 228 ? -35.961 25.000 89.917 1.00 33.59 230 ASP A C 1
ATOM 1789 O O . ASP A 1 228 ? -35.723 24.274 88.954 1.00 39.61 230 ASP A O 1
ATOM 1794 N N . LYS A 1 229 ? -37.011 25.811 89.969 1.00 41.92 231 LYS A N 1
ATOM 1795 C CA . LYS A 1 229 ? -37.917 25.973 88.838 1.00 36.10 231 LYS A CA 1
ATOM 1796 C C . LYS A 1 229 ? -37.289 26.733 87.671 1.00 31.41 231 LYS A C 1
ATOM 1797 O O . LYS A 1 229 ? -37.436 26.342 86.520 1.00 35.93 231 LYS A O 1
ATOM 1803 N N . 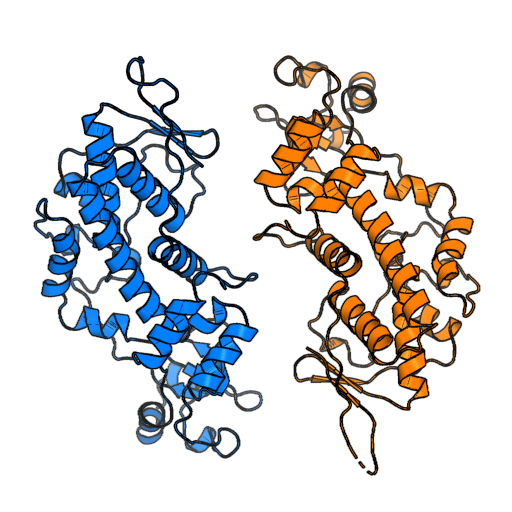THR A 1 230 ? -36.618 27.837 87.974 1.00 35.40 232 THR A N 1
ATOM 1804 C CA . THR A 1 230 ? -36.032 28.698 86.947 1.00 26.76 232 THR A CA 1
ATOM 1805 C C . THR A 1 230 ? -34.816 28.152 86.196 1.00 26.33 232 THR A C 1
ATOM 1806 O O . THR A 1 230 ? -34.752 28.274 84.978 1.00 36.87 232 THR A O 1
ATOM 1810 N N . PHE A 1 231 ? -33.870 27.530 86.898 1.00 28.07 233 PHE A N 1
ATOM 1811 C CA . PHE A 1 231 ? -32.551 27.283 86.306 1.00 25.50 233 PHE A CA 1
ATOM 1812 C C . PHE A 1 231 ? -32.133 25.821 86.305 1.00 28.77 233 PHE A C 1
ATOM 1813 O O . PHE A 1 231 ? -32.685 25.003 87.040 1.00 31.62 233 PHE A O 1
ATOM 1821 N N . VAL A 1 232 ? -31.121 25.520 85.494 1.00 27.08 234 VAL A N 1
ATOM 1822 C CA . VAL A 1 232 ? -30.595 24.170 85.365 1.00 29.41 234 VAL A CA 1
ATOM 1823 C C . VAL A 1 232 ? -29.566 24.046 86.486 1.00 40.74 234 VAL A C 1
ATOM 1824 O O . VAL A 1 232 ? -29.248 25.042 87.136 1.00 48.28 234 VAL A O 1
ATOM 1828 N N . THR A 1 233 ? -29.024 22.858 86.716 1.00 25.98 235 THR A N 1
ATOM 1829 C CA . THR A 1 233 ? -28.171 22.647 87.869 1.00 28.43 235 THR A CA 1
ATOM 1830 C C . THR A 1 233 ? -26.852 22.175 87.310 1.00 37.15 235 THR A C 1
ATOM 1831 O O . THR A 1 233 ? -26.812 21.589 86.227 1.00 52.16 235 THR A O 1
ATOM 1835 N N . ALA A 1 234 ? -25.774 22.435 88.039 1.00 30.31 236 ALA A N 1
ATOM 1836 C CA . ALA A 1 234 ? -24.442 22.255 87.490 1.00 26.37 236 ALA A CA 1
ATOM 1837 C C . ALA A 1 234 ? -24.260 20.794 87.126 1.00 41.97 236 ALA A C 1
ATOM 1838 O O . ALA A 1 234 ? -23.670 20.465 86.096 1.00 44.54 236 ALA A O 1
ATOM 1840 N N . ASN A 1 235 ? -24.777 19.922 87.983 1.00 41.82 237 ASN A N 1
ATOM 1841 C CA . ASN A 1 235 ? -24.749 18.491 87.736 1.00 44.74 237 ASN A CA 1
ATOM 1842 C C . ASN A 1 235 ? -25.610 18.115 86.534 1.00 38.68 237 ASN A C 1
ATOM 1843 O O . ASN A 1 235 ? -25.238 17.254 85.737 1.00 33.92 237 ASN A O 1
ATOM 1848 N N . ASP A 1 236 ? -26.769 18.757 86.418 1.00 38.33 238 ASP A N 1
ATOM 1849 C CA . ASP A 1 236 ? -27.652 18.525 85.281 1.00 47.02 238 ASP A CA 1
ATOM 1850 C C . ASP A 1 236 ? -27.039 19.002 83.975 1.00 42.76 238 ASP A C 1
ATOM 1851 O O . ASP A 1 236 ? -27.076 18.301 82.963 1.00 46.23 238 ASP A O 1
ATOM 1856 N N . LEU A 1 237 ? -26.457 20.195 84.016 1.00 40.91 239 LEU A N 1
ATOM 1857 C CA . LEU A 1 237 ? -25.847 20.790 82.836 1.00 38.24 239 LEU A CA 1
ATOM 1858 C C . LEU A 1 237 ? -24.681 19.941 82.365 1.00 37.07 239 LEU A C 1
ATOM 1859 O O . LEU A 1 237 ? -24.464 19.763 81.168 1.00 36.28 239 LEU A O 1
ATOM 1864 N N . LYS A 1 238 ? -23.927 19.428 83.330 1.00 37.98 240 LYS A N 1
ATOM 1865 C CA . LYS A 1 238 ? -22.778 18.586 83.047 1.00 35.34 240 LYS A CA 1
ATOM 1866 C C . LYS A 1 238 ? -23.189 17.278 82.374 1.00 30.34 240 LYS A C 1
ATOM 1867 O O . LYS A 1 238 ? -22.566 16.845 81.409 1.00 31.05 240 LYS A O 1
ATOM 1873 N N . ASN A 1 239 ? -24.254 16.670 82.887 1.00 44.83 241 ASN A N 1
ATOM 1874 C CA . ASN A 1 239 ? -24.749 15.384 82.397 1.00 31.52 241 ASN A CA 1
ATOM 1875 C C . ASN A 1 239 ? -25.651 15.494 81.177 1.00 34.03 241 ASN A C 1
ATOM 1876 O O . ASN A 1 239 ? -26.119 14.480 80.660 1.00 39.09 241 ASN A O 1
ATOM 1881 N N . LYS A 1 240 ? -25.934 16.733 80.777 1.00 40.36 242 LYS A N 1
ATOM 1882 C CA . LYS A 1 240 ? -26.753 17.062 79.603 1.00 37.35 242 LYS A CA 1
ATOM 1883 C C . LYS A 1 240 ? -28.246 16.771 79.750 1.00 36.57 242 LYS A C 1
ATOM 1884 O O . LYS A 1 240 ? -28.945 16.589 78.753 1.00 40.99 242 LYS A O 1
ATOM 1890 N N . ILE A 1 241 ? -28.745 16.731 80.980 1.00 38.95 243 ILE A N 1
ATOM 1891 C CA . ILE A 1 241 ? -30.190 16.754 81.145 1.00 33.96 243 ILE A CA 1
ATOM 1892 C C . ILE A 1 241 ? -30.503 18.232 81.202 1.00 34.15 243 ILE A C 1
ATOM 1893 O O . ILE A 1 241 ? -30.208 18.903 82.189 1.00 29.04 243 ILE A O 1
ATOM 1898 N N . ILE A 1 242 ? -31.180 18.721 80.174 1.00 46.48 244 ILE A N 1
ATOM 1899 C CA . ILE A 1 242 ? -31.411 20.148 80.058 1.00 50.86 244 ILE A CA 1
ATOM 1900 C C . ILE A 1 242 ? -32.847 20.450 79.697 1.00 39.84 244 ILE A C 1
ATOM 1901 O O . ILE A 1 242 ? -33.412 19.875 78.774 1.00 36.70 244 ILE A O 1
ATOM 1906 N N . ASP A 1 243 ? -33.401 21.399 80.437 1.00 37.86 245 ASP A N 1
ATOM 1907 C CA . ASP A 1 243 ? -34.736 21.910 80.232 1.00 40.61 245 ASP A CA 1
ATOM 1908 C C . ASP A 1 243 ? -34.576 23.113 79.318 1.00 47.86 245 ASP A C 1
ATOM 1909 O O . ASP A 1 243 ? -33.813 24.030 79.631 1.00 46.55 245 ASP A O 1
ATOM 1914 N N . LYS A 1 244 ? -35.272 23.113 78.184 1.00 46.42 246 LYS A N 1
ATOM 1915 C CA . LYS A 1 244 ? -35.074 24.180 77.214 1.00 41.47 246 LYS A CA 1
ATOM 1916 C C . LYS A 1 244 ? -35.387 25.553 77.793 1.00 37.62 246 LYS A C 1
ATOM 1917 O O . LYS A 1 244 ? -34.658 26.509 77.553 1.00 38.18 246 LYS A O 1
ATOM 1923 N N . ASN A 1 245 ? -36.481 25.650 78.538 1.00 37.84 247 ASN A N 1
ATOM 1924 C CA . ASN A 1 245 ? -36.858 26.906 79.180 1.00 32.84 247 ASN A CA 1
ATOM 1925 C C . ASN A 1 245 ? -35.891 27.336 80.283 1.00 36.01 247 ASN A C 1
ATOM 1926 O O . ASN A 1 245 ? -35.607 28.524 80.440 1.00 42.33 247 ASN A O 1
ATOM 1931 N N . LYS A 1 246 ? -35.373 26.371 81.039 1.00 28.54 248 LYS A N 1
ATOM 1932 C CA . LYS A 1 246 ? -34.420 26.679 82.107 1.00 34.11 248 LYS A CA 1
ATOM 1933 C C . LYS A 1 246 ? -33.072 27.162 81.585 1.00 31.20 248 LYS A C 1
ATOM 1934 O O . LYS A 1 246 ? -32.488 28.100 82.127 1.00 35.56 248 LYS A O 1
ATOM 1940 N N . LEU A 1 247 ? -32.579 26.527 80.531 1.00 29.40 249 LEU A N 1
ATOM 1941 C CA . LEU A 1 247 ? -31.362 26.998 79.897 1.00 32.07 249 LEU A CA 1
ATOM 1942 C C . LEU A 1 247 ? -31.584 28.374 79.300 1.00 30.13 249 LEU A C 1
ATOM 1943 O O . LEU A 1 247 ? -30.698 29.227 79.328 1.00 37.52 249 LEU A O 1
ATOM 1948 N N . GLU A 1 248 ? -32.780 28.593 78.769 1.00 28.01 250 GLU A N 1
ATOM 1949 C CA . GLU A 1 248 ? -33.105 29.890 78.203 1.00 41.12 250 GLU A CA 1
ATOM 1950 C C . GLU A 1 248 ? -33.113 30.953 79.285 1.00 33.73 250 GLU A C 1
ATOM 1951 O O . GLU A 1 248 ? -32.705 32.081 79.054 1.00 29.81 250 GLU A O 1
ATOM 1957 N N . ASN A 1 249 ? -33.514 30.563 80.487 1.00 35.41 251 ASN A N 1
ATOM 1958 C CA . ASN A 1 249 ? -33.628 31.510 81.580 1.00 27.01 251 ASN A CA 1
ATOM 1959 C C . ASN A 1 249 ? -32.261 32.077 81.937 1.00 26.18 251 ASN A C 1
ATOM 1960 O O . ASN A 1 249 ? -32.134 33.257 82.259 1.00 30.17 251 ASN A O 1
ATOM 1965 N N . ALA A 1 250 ? -31.239 31.230 81.850 1.00 26.55 252 ALA A N 1
ATOM 1966 C CA . ALA A 1 250 ? -29.866 31.614 82.163 1.00 25.10 252 ALA A CA 1
ATOM 1967 C C . ALA A 1 250 ? -29.343 32.676 81.201 1.00 32.93 252 ALA A C 1
ATOM 1968 O O . ALA A 1 250 ? -28.392 33.398 81.507 1.00 28.02 252 ALA A O 1
ATOM 1970 N N . LYS A 1 251 ? -29.945 32.733 80.018 1.00 34.39 253 LYS A N 1
ATOM 1971 C CA . LYS A 1 251 ? -29.677 33.792 79.050 1.00 30.17 253 LYS A CA 1
ATOM 1972 C C . LYS A 1 251 ? -30.242 35.162 79.449 1.00 42.34 253 LYS A C 1
ATOM 1973 O O . LYS A 1 251 ? -29.612 36.189 79.187 1.00 45.95 253 LYS A O 1
ATOM 1979 N N . ASN A 1 252 ? -31.417 35.181 80.084 1.00 44.11 254 ASN A N 1
ATOM 1980 C CA . ASN A 1 252 ? -32.188 36.421 80.177 1.00 35.78 254 ASN A CA 1
ATOM 1981 C C . ASN A 1 252 ? -32.334 37.080 81.551 1.00 31.41 254 ASN A C 1
ATOM 1982 O O . ASN A 1 252 ? -32.639 38.270 81.623 1.00 38.52 254 ASN A O 1
ATOM 1987 N N . TYR A 1 253 ? -32.135 36.340 82.637 1.00 27.54 255 TYR A N 1
ATOM 1988 C CA . TYR A 1 253 ? -32.317 36.936 83.967 1.00 30.41 255 TYR A CA 1
ATOM 1989 C C . TYR A 1 253 ? -31.260 37.957 84.358 1.00 30.21 255 TYR A C 1
ATOM 1990 O O . TYR A 1 253 ? -31.592 39.091 84.692 1.00 36.04 255 TYR A O 1
ATOM 1999 N N . PHE A 1 254 ? -29.992 37.571 84.302 1.00 26.10 256 PHE A N 1
ATOM 2000 C CA . PHE A 1 254 ? -28.931 38.469 84.733 1.00 25.24 256 PHE A CA 1
ATOM 2001 C C . PHE A 1 254 ? -27.876 38.607 83.657 1.00 33.14 256 PHE A C 1
ATOM 2002 O O . PHE A 1 254 ? -27.878 37.871 82.669 1.00 37.88 256 PHE A O 1
ATOM 2010 N N . LYS A 1 255 ? -26.982 39.568 83.848 1.00 27.01 257 LYS A N 1
ATOM 2011 C CA . LYS A 1 255 ? -25.900 39.774 82.908 1.00 26.32 257 LYS A CA 1
ATOM 2012 C C . LYS A 1 255 ? -24.638 40.107 83.688 1.00 27.51 257 LYS A C 1
ATOM 2013 O O . LYS A 1 255 ? -24.705 40.449 84.865 1.00 37.02 257 LYS A O 1
ATOM 2019 N N . ILE A 1 256 ? -23.490 40.024 83.030 1.00 23.80 258 ILE A N 1
ATOM 2020 C CA . ILE A 1 256 ? -22.255 40.481 83.634 1.00 25.15 258 ILE A CA 1
ATOM 2021 C C . ILE A 1 256 ? -22.026 41.839 83.018 1.00 38.26 258 ILE A C 1
ATOM 2022 O O . ILE A 1 256 ? -22.062 41.984 81.795 1.00 57.58 258 ILE A O 1
ATOM 2027 N N . GLN A 1 257 ? -21.778 42.837 83.851 1.00 26.47 259 GLN A N 1
ATOM 2028 C CA . GLN A 1 257 ? -21.764 44.199 83.353 1.00 29.53 259 GLN A CA 1
ATOM 2029 C C . GLN A 1 257 ? -20.395 44.591 82.828 1.00 30.02 259 GLN A C 1
ATOM 2030 O O . GLN A 1 257 ? -19.416 44.650 83.573 1.00 24.39 259 GLN A O 1
ATOM 2036 N N . ASN A 1 258 ? -20.338 44.830 81.522 1.00 28.06 260 ASN A N 1
ATOM 2037 C CA . ASN A 1 258 ? -19.106 45.245 80.876 1.00 26.85 260 ASN A CA 1
ATOM 2038 C C . ASN A 1 258 ? -19.272 46.443 79.943 1.00 25.59 260 ASN A C 1
ATOM 2039 O O . ASN A 1 258 ? -18.484 46.622 79.017 1.00 41.81 260 ASN A O 1
ATOM 2044 N N . ASN A 1 259 ? -20.297 47.256 80.164 1.00 26.08 261 ASN A N 1
ATOM 2045 C CA . ASN A 1 259 ? -20.486 48.416 79.307 1.00 27.35 261 ASN A CA 1
ATOM 2046 C C . ASN A 1 259 ? -19.465 49.494 79.665 1.00 27.11 261 ASN A C 1
ATOM 2047 O O . ASN A 1 259 ? -18.685 49.324 80.599 1.00 28.09 261 ASN A O 1
ATOM 2052 N N . ASP A 1 260 ? -19.462 50.595 78.922 1.00 30.16 262 ASP A N 1
ATOM 2053 C CA . ASP A 1 260 ? -18.412 51.593 79.068 1.00 29.40 262 ASP A CA 1
ATOM 2054 C C . ASP A 1 260 ? -18.404 52.275 80.431 1.00 39.02 262 ASP A C 1
ATOM 2055 O O . ASP A 1 260 ? -17.344 52.673 80.901 1.00 41.59 262 ASP A O 1
ATOM 2060 N N . LYS A 1 261 ? -19.571 52.417 81.059 1.00 41.75 263 LYS A N 1
ATOM 2061 C CA . LYS A 1 261 ? -19.651 53.134 82.330 1.00 32.08 263 LYS A CA 1
ATOM 2062 C C . LYS A 1 261 ? -18.828 52.489 83.399 1.00 34.56 263 LYS A C 1
ATOM 2063 O O . LYS A 1 261 ? -18.008 53.133 84.049 1.00 35.36 263 LYS A O 1
ATOM 2069 N N . ILE A 1 262 ? -19.051 51.195 83.563 1.00 35.01 264 ILE A N 1
ATOM 2070 C CA . ILE A 1 262 ? -18.321 50.419 84.543 1.00 35.16 264 ILE A CA 1
ATOM 2071 C C . ILE A 1 262 ? -16.872 50.301 84.129 1.00 36.01 264 ILE A C 1
ATOM 2072 O O . ILE A 1 262 ? -15.980 50.348 84.964 1.00 40.15 264 ILE A O 1
ATOM 2077 N N . LEU A 1 263 ? -16.651 50.175 82.829 1.00 36.28 265 LEU A N 1
ATOM 2078 C CA . LEU A 1 263 ? -15.327 49.949 82.278 1.00 35.75 265 LEU A CA 1
ATOM 2079 C C . LEU A 1 263 ? -14.409 51.121 82.586 1.00 30.45 265 LEU A C 1
ATOM 2080 O O . LEU A 1 263 ? -13.266 50.941 82.994 1.00 32.65 265 LEU A O 1
ATOM 2085 N N . GLU A 1 264 ? -14.942 52.323 82.396 1.00 29.54 266 GLU A N 1
ATOM 2086 C CA . GLU A 1 264 ? -14.266 53.563 82.749 1.00 28.93 266 GLU A CA 1
ATOM 2087 C C . GLU A 1 264 ? -14.077 53.678 84.254 1.00 35.59 266 GLU A C 1
ATOM 2088 O O . GLU A 1 264 ? -13.052 54.161 84.731 1.00 29.39 266 GLU A O 1
ATOM 2094 N N . ASP A 1 265 ? -15.089 53.248 84.996 1.00 49.36 267 ASP A N 1
ATOM 2095 C CA . ASP A 1 265 ? -15.061 53.313 86.449 1.00 44.15 267 ASP A CA 1
ATOM 2096 C C . ASP A 1 265 ? -13.921 52.462 86.992 1.00 41.28 267 ASP A C 1
ATOM 2097 O O . ASP A 1 265 ? -13.138 52.914 87.825 1.00 47.84 267 ASP A O 1
ATOM 2102 N N . ILE A 1 266 ? -13.832 51.230 86.502 1.00 35.19 268 ILE A N 1
ATOM 2103 C CA . ILE A 1 266 ? -12.779 50.314 86.916 1.00 32.83 268 ILE A CA 1
ATOM 2104 C C . ILE A 1 266 ? -11.416 50.789 86.444 1.00 32.59 268 ILE A C 1
ATOM 2105 O O . ILE A 1 266 ? -10.444 50.739 87.192 1.00 33.24 268 ILE A O 1
ATOM 2110 N N . LYS A 1 267 ? -11.358 51.302 85.223 1.00 32.91 269 LYS A N 1
ATOM 2111 C CA . LYS A 1 267 ? -10.085 51.696 84.637 1.00 33.93 269 LYS A CA 1
ATOM 2112 C C . LYS A 1 267 ? -9.403 52.780 85.447 1.00 31.43 269 LYS A C 1
ATOM 2113 O O . LYS A 1 267 ? -8.184 52.783 85.581 1.00 50.64 269 LYS A O 1
ATOM 2119 N N . SER A 1 268 ? -10.197 53.709 85.965 1.00 30.81 270 SER A N 1
ATOM 2120 C CA . SER A 1 268 ? -9.687 54.787 86.805 1.00 45.81 270 SER A CA 1
ATOM 2121 C C . SER A 1 268 ? -9.107 54.298 88.136 1.00 42.54 270 SER A C 1
ATOM 2122 O O . SER A 1 268 ? -8.095 54.821 88.609 1.00 42.69 270 SER A O 1
ATOM 2125 N N . LYS A 1 269 ? -9.751 53.302 88.738 1.00 35.75 271 LYS A N 1
ATOM 2126 C CA . LYS A 1 269 ? -9.360 52.836 90.065 1.00 33.78 271 LYS A CA 1
ATOM 2127 C C . LYS A 1 269 ? -8.587 51.515 90.105 1.00 34.93 271 LYS A C 1
ATOM 2128 O O . LYS A 1 269 ? -8.052 51.153 91.152 1.00 36.06 271 LYS A O 1
ATOM 2134 N N . PHE A 1 270 ? -8.528 50.792 88.989 1.00 43.25 272 PHE A N 1
ATOM 2135 C CA . PHE A 1 270 ? -7.909 49.464 88.993 1.00 41.74 272 PHE A CA 1
ATOM 2136 C C . PHE A 1 270 ? -6.423 49.450 89.337 1.00 47.48 272 PHE A C 1
ATOM 2137 O O . PHE A 1 270 ? -5.978 48.674 90.181 1.00 52.24 272 PHE A O 1
ATOM 2145 N N . SER A 1 271 ? -5.664 50.308 88.668 1.00 49.03 273 SER A N 1
ATOM 2146 C CA . SER A 1 271 ? -4.209 50.239 88.706 1.00 48.59 273 SER A CA 1
ATOM 2147 C C . SER A 1 271 ? -3.640 50.484 90.106 1.00 47.30 273 SER A C 1
ATOM 2148 O O . SER A 1 271 ? -2.739 49.773 90.552 1.00 51.02 273 SER A O 1
ATOM 2151 N N . LYS A 1 272 ? -4.171 51.490 90.794 1.00 49.43 274 LYS A N 1
ATOM 2152 C CA . LYS A 1 272 ? -3.750 51.807 92.159 1.00 56.02 274 LYS A CA 1
ATOM 2153 C C . LYS A 1 272 ? -4.128 50.712 93.159 1.00 59.87 274 LYS A C 1
ATOM 2154 O O . LYS A 1 272 ? -3.417 50.463 94.129 1.00 56.92 274 LYS A O 1
ATOM 2156 N N . ASN A 1 273 ? -5.269 50.076 92.921 1.00 58.17 275 ASN A N 1
ATOM 2157 C CA . ASN A 1 273 ? -5.967 49.323 93.953 1.00 44.58 275 ASN A CA 1
ATOM 2158 C C . ASN A 1 273 ? -5.928 47.809 93.799 1.00 41.44 275 ASN A C 1
ATOM 2159 O O . ASN A 1 273 ? -6.882 47.135 94.181 1.00 55.44 275 ASN A O 1
ATOM 2164 N N . ILE A 1 274 ? -4.861 47.274 93.214 1.00 42.01 276 ILE A N 1
ATOM 2165 C CA . ILE A 1 274 ? -4.777 45.830 93.008 1.00 49.83 276 ILE A CA 1
ATOM 2166 C C . ILE A 1 274 ? -4.828 45.102 94.351 1.00 55.00 276 ILE A C 1
ATOM 2167 O O . ILE A 1 274 ? -4.331 45.603 95.360 1.00 53.02 276 ILE A O 1
ATOM 2172 N N . ASN A 1 275 ? -5.441 43.922 94.356 1.00 62.09 277 ASN A N 1
ATOM 2173 C CA . ASN A 1 275 ? -5.690 43.195 95.586 1.00 59.72 277 ASN A CA 1
ATOM 2174 C C . ASN A 1 275 ? -4.384 42.760 96.214 1.00 69.75 277 ASN A C 1
ATOM 2175 O O . ASN A 1 275 ? -3.460 42.340 95.522 1.00 71.61 277 ASN A O 1
ATOM 2180 N N . GLU A 1 276 ? -4.307 42.905 97.529 1.00 81.59 278 GLU A N 1
ATOM 2181 C CA . GLU A 1 276 ? -3.151 42.467 98.291 1.00 77.77 278 GLU A CA 1
ATOM 2182 C C . GLU A 1 276 ? -3.051 40.954 98.180 1.00 74.88 278 GLU A C 1
ATOM 2183 O O . GLU A 1 276 ? -1.972 40.395 97.983 1.00 77.99 278 GLU A O 1
ATOM 2189 N N . ASN A 1 277 ? -4.200 40.297 98.296 1.00 72.25 279 ASN A N 1
ATOM 2190 C CA . ASN A 1 277 ? -4.255 38.846 98.240 1.00 76.72 279 ASN A CA 1
ATOM 2191 C C . ASN A 1 277 ? -4.716 38.397 96.858 1.00 74.51 279 ASN A C 1
ATOM 2192 O O . ASN A 1 277 ? -5.914 38.285 96.601 1.00 73.83 279 ASN A O 1
ATOM 2197 N N . ILE A 1 278 ? -3.761 38.129 95.973 1.00 66.15 280 ILE A N 1
ATOM 2198 C CA . ILE A 1 278 ? -4.088 37.744 94.604 1.00 62.49 280 ILE A CA 1
ATOM 2199 C C . ILE A 1 278 ? -3.027 36.761 94.118 1.00 68.75 280 ILE A C 1
ATOM 2200 O O . ILE A 1 278 ? -1.846 36.905 94.449 1.00 71.14 280 ILE A O 1
ATOM 2205 N N . LYS A 1 279 ? -3.451 35.759 93.350 1.00 69.26 281 LYS A N 1
ATOM 2206 C CA . LYS A 1 279 ? -2.534 34.855 92.656 1.00 74.42 281 LYS A CA 1
ATOM 2207 C C . LYS A 1 279 ? -3.308 34.009 91.642 1.00 68.99 281 LYS A C 1
ATOM 2208 O O . LYS A 1 279 ? -4.536 33.946 91.677 1.00 60.68 281 LYS A O 1
ATOM 2214 N N . GLY A 1 280 ? -2.586 33.391 90.715 1.00 72.89 282 GLY A N 1
ATOM 2215 C CA . GLY A 1 280 ? -3.181 32.521 89.723 1.00 73.11 282 GLY A CA 1
ATOM 2216 C C . GLY A 1 280 ? -2.921 33.103 88.359 1.00 76.60 282 GLY A C 1
ATOM 2217 O O . GLY A 1 280 ? -2.052 33.958 88.193 1.00 74.49 282 GLY A O 1
ATOM 2218 N N . SER A 1 281 ? -3.675 32.618 87.381 1.00 81.64 283 SER A N 1
ATOM 2219 C CA . SER A 1 281 ? -3.622 33.154 86.031 1.00 79.25 283 SER A CA 1
ATOM 2220 C C . SER A 1 281 ? -4.052 34.611 86.082 1.00 70.96 283 SER A C 1
ATOM 2221 O O . SER A 1 281 ? -3.556 35.456 85.335 1.00 68.90 283 SER A O 1
ATOM 2224 N N . ILE A 1 282 ? -4.984 34.889 86.985 1.00 65.36 284 ILE A N 1
ATOM 2225 C CA . ILE A 1 282 ? -5.558 36.215 87.130 1.00 62.88 284 ILE A CA 1
ATOM 2226 C C . ILE A 1 282 ? -4.526 37.256 87.576 1.00 57.31 284 ILE A C 1
ATOM 2227 O O . ILE A 1 282 ? -4.602 38.409 87.152 1.00 48.94 284 ILE A O 1
ATOM 2232 N N . ARG A 1 283 ? -3.566 36.874 88.419 1.00 50.61 285 ARG A N 1
ATOM 2233 C CA . ARG A 1 283 ? -2.608 37.865 88.914 1.00 57.84 285 ARG A CA 1
ATOM 2234 C C . ARG A 1 283 ? -1.687 38.415 87.830 1.00 53.68 285 ARG A C 1
ATOM 2235 O O . ARG A 1 283 ? -1.375 39.606 87.825 1.00 48.68 285 ARG A O 1
ATOM 2243 N N . ASP A 1 284 ? -1.250 37.549 86.922 1.00 51.43 286 ASP A N 1
ATOM 2244 C CA . ASP A 1 284 ? -0.381 37.971 85.828 1.00 53.07 286 ASP A CA 1
ATOM 2245 C C . ASP A 1 284 ? -1.146 38.938 84.934 1.00 48.55 286 ASP A C 1
ATOM 2246 O O . ASP A 1 284 ? -0.574 39.868 84.366 1.00 52.54 286 ASP A O 1
ATOM 2251 N N . HIS A 1 285 ? -2.446 38.685 84.809 1.00 55.59 287 HIS A N 1
ATOM 2252 C CA . HIS A 1 285 ? -3.354 39.489 83.998 1.00 65.20 287 HIS A CA 1
ATOM 2253 C C . HIS A 1 285 ? -3.414 40.885 84.615 1.00 44.57 287 HIS A C 1
ATOM 2254 O O . HIS A 1 285 ? -3.398 41.890 83.913 1.00 43.29 287 HIS A O 1
ATOM 2261 N N . ALA A 1 286 ? -3.478 40.925 85.945 1.00 44.93 288 ALA A N 1
ATOM 2262 C CA . ALA A 1 286 ? -3.513 42.174 86.708 1.00 43.86 288 ALA A CA 1
ATOM 2263 C C . ALA A 1 286 ? -2.212 42.979 86.659 1.00 43.89 288 ALA A C 1
ATOM 2264 O O . ALA A 1 286 ? -2.243 44.207 86.644 1.00 43.39 288 ALA A O 1
ATOM 2266 N N . LYS A 1 287 ? -1.073 42.295 86.661 1.00 45.45 289 LYS A N 1
ATOM 2267 C CA . LYS A 1 287 ? 0.216 42.979 86.615 1.00 45.74 289 LYS A CA 1
ATOM 2268 C C . LYS A 1 287 ? 0.346 43.670 85.278 1.00 44.63 289 LYS A C 1
ATOM 2269 O O . LYS A 1 287 ? 0.819 44.800 85.179 1.00 43.86 289 LYS A O 1
ATOM 2275 N N . LEU A 1 288 ? -0.101 42.971 84.245 1.00 44.66 290 LEU A N 1
ATOM 2276 C CA . LEU A 1 288 ? -0.021 43.454 82.874 1.00 43.86 290 LEU A CA 1
ATOM 2277 C C . LEU A 1 288 ? -0.843 44.722 82.693 1.00 41.89 290 LEU A C 1
ATOM 2278 O O . LEU A 1 288 ? -0.381 45.681 82.081 1.00 41.18 290 LEU A O 1
ATOM 2283 N N . ILE A 1 289 ? -2.066 44.711 83.215 1.00 41.12 291 ILE A N 1
ATOM 2284 C CA . ILE A 1 289 ? -2.961 45.854 83.103 1.00 39.38 291 ILE A CA 1
ATOM 2285 C C . ILE A 1 289 ? -2.373 47.037 83.853 1.00 38.89 291 ILE A C 1
ATOM 2286 O O . ILE A 1 289 ? -2.407 48.168 83.382 1.00 37.75 291 ILE A O 1
ATOM 2291 N N . GLU A 1 290 ? -1.806 46.751 85.016 1.00 39.92 292 GLU A N 1
ATOM 2292 C CA . GLU A 1 290 ? -1.219 47.774 85.867 1.00 39.76 292 GLU A CA 1
ATOM 2293 C C . GLU A 1 290 ? -0.038 48.462 85.198 1.00 39.81 292 GLU A C 1
ATOM 2294 O O . GLU A 1 290 ? 0.072 49.686 85.212 1.00 38.89 292 GLU A O 1
ATOM 2300 N N . PHE A 1 291 ? 0.857 47.666 84.628 1.00 41.03 293 PHE A N 1
ATOM 2301 C CA . PHE A 1 291 ? 2.016 48.207 83.940 1.00 41.32 293 PHE A CA 1
ATOM 2302 C C . PHE A 1 291 ? 1.656 48.993 82.690 1.00 39.99 293 PHE A C 1
ATOM 2303 O O . PHE A 1 291 ? 2.146 50.099 82.484 1.00 39.43 293 PHE A O 1
ATOM 2311 N N . THR A 1 292 ? 0.810 48.415 81.850 1.00 39.58 294 THR A N 1
ATOM 2312 C CA . THR A 1 292 ? 0.438 49.058 80.598 1.00 38.50 294 THR A CA 1
ATOM 2313 C C . THR A 1 292 ? -0.320 50.359 80.839 1.00 41.99 294 THR A C 1
ATOM 2314 O O . THR A 1 292 ? -0.203 51.302 80.059 1.00 51.87 294 THR A O 1
ATOM 2318 N N . GLU A 1 293 ? -1.097 50.410 81.915 1.00 43.68 295 GLU A N 1
ATOM 2319 C CA . GLU A 1 293 ? -1.795 51.635 82.289 1.00 46.24 295 GLU A CA 1
ATOM 2320 C C . GLU A 1 293 ? -0.837 52.693 82.834 1.00 53.20 295 GLU A C 1
ATOM 2321 O O . GLU A 1 293 ? -0.744 53.792 82.292 1.00 56.14 295 GLU A O 1
ATOM 2327 N N . ASN A 1 294 ? -0.114 52.354 83.896 1.00 60.02 296 ASN A N 1
ATOM 2328 C CA . ASN A 1 294 ? 0.834 53.285 84.502 1.00 65.05 296 ASN A CA 1
ATOM 2329 C C . ASN A 1 294 ? 2.078 53.607 83.676 1.00 58.06 296 ASN A C 1
ATOM 2330 O O . ASN A 1 294 ? 2.532 54.751 83.657 1.00 58.24 296 ASN A O 1
ATOM 2335 N N . LYS A 1 295 ? 2.646 52.590 83.039 1.00 54.61 297 LYS A N 1
ATOM 2336 C CA . LYS A 1 295 ? 3.785 52.749 82.135 1.00 47.50 297 LYS A CA 1
ATOM 2337 C C . LYS A 1 295 ? 5.025 53.243 82.858 1.00 47.15 297 LYS A C 1
ATOM 2338 O O . LYS A 1 295 ? 5.720 54.137 82.374 1.00 46.23 297 LYS A O 1
ATOM 2344 N N . LYS A 1 296 ? 5.303 52.661 84.014 1.00 47.99 298 LYS A N 1
ATOM 2345 C CA . LYS A 1 296 ? 6.518 52.982 84.739 1.00 49.92 298 LYS A CA 1
ATOM 2346 C C . LYS A 1 296 ? 7.589 51.951 84.446 1.00 51.42 298 LYS A C 1
ATOM 2347 O O . LYS A 1 296 ? 7.604 50.857 85.011 1.00 61.71 298 LYS A O 1
ATOM 2353 N N . PHE A 1 297 ? 8.493 52.322 83.551 1.00 45.92 299 PHE A N 1
ATOM 2354 C CA . PHE A 1 297 ? 9.523 51.412 83.083 1.00 48.55 299 PHE A CA 1
ATOM 2355 C C . PHE A 1 297 ? 10.638 51.250 84.103 1.00 50.96 299 PHE A C 1
ATOM 2356 O O . PHE A 1 297 ? 10.860 52.113 84.952 1.00 50.51 299 PHE A O 1
ATOM 2364 N N . ASN A 1 298 ? 11.337 50.127 84.000 1.00 50.45 300 ASN A N 1
ATOM 2365 C CA . ASN A 1 298 ? 12.526 49.873 84.795 1.00 55.11 300 ASN A CA 1
ATOM 2366 C C . ASN A 1 298 ? 13.679 50.712 84.285 1.00 52.51 300 ASN A C 1
ATOM 2367 O O . ASN A 1 298 ? 13.572 51.365 83.249 1.00 51.51 300 ASN A O 1
ATOM 2372 N N . THR A 1 299 ? 14.788 50.687 85.009 1.00 60.18 301 THR A N 1
ATOM 2373 C CA . THR A 1 299 ? 15.944 51.464 84.610 1.00 55.26 301 THR A CA 1
ATOM 2374 C C . THR A 1 299 ? 16.882 50.547 83.862 1.00 62.16 301 THR A C 1
ATOM 2375 O O . THR A 1 299 ? 17.108 49.409 84.276 1.00 63.91 301 THR A O 1
ATOM 2379 N N . ILE A 1 300 ? 17.433 51.038 82.760 1.00 59.11 302 ILE A N 1
ATOM 2380 C CA . ILE A 1 300 ? 18.341 50.225 81.983 1.00 62.28 302 ILE A CA 1
ATOM 2381 C C . ILE A 1 300 ? 19.687 50.910 82.035 1.00 67.13 302 ILE A C 1
ATOM 2382 O O . ILE A 1 300 ? 19.819 52.074 81.661 1.00 66.79 302 ILE A O 1
ATOM 2387 N N . ASN A 1 301 ? 20.688 50.179 82.505 1.00 69.64 303 ASN A N 1
ATOM 2388 C CA . ASN A 1 301 ? 22.030 50.716 82.591 1.00 68.43 303 ASN A CA 1
ATOM 2389 C C . ASN A 1 301 ? 22.979 49.910 81.739 1.00 72.18 303 ASN A C 1
ATOM 2390 O O . ASN A 1 301 ? 22.867 48.688 81.669 1.00 75.35 303 ASN A O 1
ATOM 2395 N N . ASP A 1 302 ? 23.929 50.575 81.101 1.00 78.04 304 ASP A N 1
ATOM 2396 C CA . ASP A 1 302 ? 24.991 49.832 80.453 1.00 88.23 304 ASP A CA 1
ATOM 2397 C C . ASP A 1 302 ? 26.104 49.811 81.483 1.00 93.26 304 ASP A C 1
ATOM 2398 O O . ASP A 1 302 ? 26.624 50.870 81.855 1.00 93.25 304 ASP A O 1
ATOM 2403 N N . ASN A 1 303 ? 26.488 48.618 81.931 1.00 95.67 305 ASN A N 1
ATOM 2404 C CA . ASN A 1 303 ? 27.527 48.538 82.943 1.00 105.13 305 ASN A CA 1
ATOM 2405 C C . ASN A 1 303 ?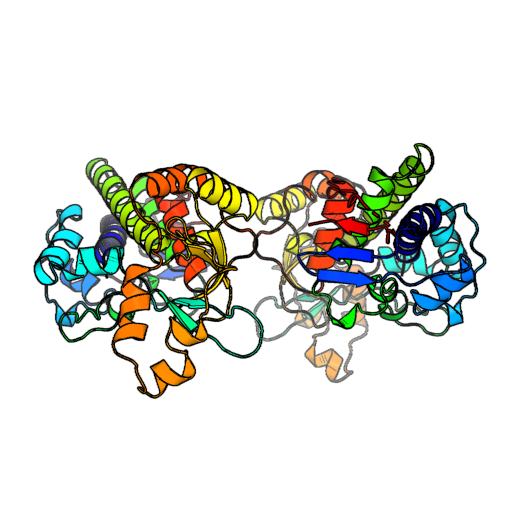 28.875 48.713 82.276 1.00 109.63 305 ASN A C 1
ATOM 2406 O O . ASN A 1 303 ? 29.726 49.469 82.746 1.00 111.06 305 ASN A O 1
ATOM 2411 N N . SER A 1 304 ? 29.045 47.994 81.170 1.00 109.57 306 SER A N 1
ATOM 2412 C CA . SER A 1 304 ? 30.335 47.827 80.511 1.00 117.05 306 SER A CA 1
ATOM 2413 C C . SER A 1 304 ? 30.442 48.814 79.359 1.00 116.69 306 SER A C 1
ATOM 2414 O O . SER A 1 304 ? 31.495 48.960 78.729 1.00 113.00 306 SER A O 1
ATOM 2417 N N . ASN A 1 305 ? 29.310 49.456 79.089 1.00 114.39 307 ASN A N 1
ATOM 2418 C CA . ASN A 1 305 ? 29.206 50.623 78.225 1.00 111.72 307 ASN A CA 1
ATOM 2419 C C . ASN A 1 305 ? 29.482 50.258 76.764 1.00 112.34 307 ASN A C 1
ATOM 2420 O O . ASN A 1 305 ? 29.274 49.115 76.357 1.00 109.02 307 ASN A O 1
ATOM 2425 N N . SER A 1 306 ? 29.947 51.226 75.980 1.00 109.19 308 SER A N 1
ATOM 2426 C CA . SER A 1 306 ? 30.041 51.060 74.530 1.00 106.62 308 SER A CA 1
ATOM 2427 C C . SER A 1 306 ? 31.163 50.113 74.108 1.00 105.66 308 SER A C 1
ATOM 2428 O O . SER A 1 306 ? 31.075 49.464 73.064 1.00 105.28 308 SER A O 1
ATOM 2431 N N . ASP A 1 307 ? 32.213 50.032 74.918 1.00 105.12 309 ASP A N 1
ATOM 2432 C CA . ASP A 1 307 ? 33.364 49.207 74.571 1.00 107.76 309 ASP A CA 1
ATOM 2433 C C . ASP A 1 307 ? 33.611 48.085 75.569 1.00 110.00 309 ASP A C 1
ATOM 2434 O O . ASP A 1 307 ? 33.965 48.334 76.722 1.00 114.65 309 ASP A O 1
ATOM 2439 N N . SER A 1 308 ? 33.423 46.850 75.115 1.00 108.46 310 SER A N 1
ATOM 2440 C CA . SER A 1 308 ? 33.731 45.670 75.917 1.00 110.36 310 SER A CA 1
ATOM 2441 C C . SER A 1 308 ? 33.717 44.410 75.060 1.00 107.07 310 SER A C 1
ATOM 2442 O O . SER A 1 308 ? 33.181 44.406 73.952 1.00 103.94 310 SER A O 1
ATOM 2445 N N . LYS A 1 309 ? 34.333 43.348 75.569 1.00 105.36 311 LYS A N 1
ATOM 2446 C CA . LYS A 1 309 ? 34.500 42.126 74.800 1.00 104.62 311 LYS A CA 1
ATOM 2447 C C . LYS A 1 309 ? 33.127 41.490 74.604 1.00 104.47 311 LYS A C 1
ATOM 2448 O O . LYS A 1 309 ? 32.810 40.990 73.526 1.00 108.43 311 LYS A O 1
ATOM 2454 N N . ILE A 1 310 ? 32.330 41.505 75.667 1.00 98.89 312 ILE A N 1
ATOM 2455 C CA . ILE A 1 310 ? 30.896 41.290 75.572 1.00 96.65 312 ILE A CA 1
ATOM 2456 C C . ILE A 1 310 ? 30.064 42.486 76.030 1.00 94.75 312 ILE A C 1
ATOM 2457 O O . ILE A 1 310 ? 30.255 43.018 77.126 1.00 99.15 312 ILE A O 1
ATOM 2462 N N . LYS A 1 311 ? 29.133 42.912 75.182 1.00 91.21 313 LYS A N 1
ATOM 2463 C CA . LYS A 1 311 ? 28.248 44.015 75.549 1.00 91.57 313 LYS A CA 1
ATOM 2464 C C . LYS A 1 311 ? 27.071 43.495 76.371 1.00 81.95 313 LYS A C 1
ATOM 2465 O O . LYS A 1 311 ? 26.574 42.391 76.150 1.00 82.32 313 LYS A O 1
ATOM 2471 N N . SER A 1 312 ? 26.647 44.294 77.340 1.00 80.08 314 SER A N 1
ATOM 2472 C CA . SER A 1 312 ? 25.669 43.850 78.319 1.00 81.47 314 SER A CA 1
ATOM 2473 C C . SER A 1 312 ? 24.937 45.039 78.922 1.00 76.05 314 SER A C 1
ATOM 2474 O O . SER A 1 312 ? 25.367 46.185 78.794 1.00 75.40 314 SER A O 1
ATOM 2477 N N . ILE A 1 313 ? 23.827 44.744 79.587 1.00 75.44 315 ILE A N 1
ATOM 2478 C CA . ILE A 1 313 ? 22.999 45.741 80.250 1.00 76.00 315 ILE A CA 1
ATOM 2479 C C . ILE A 1 313 ? 22.386 45.047 81.454 1.00 71.31 315 ILE A C 1
ATOM 2480 O O . ILE A 1 313 ? 22.299 43.822 81.487 1.00 72.59 315 ILE A O 1
ATOM 2485 N N . THR A 1 314 ? 21.975 45.818 82.451 1.00 69.91 316 THR A N 1
ATOM 2486 C CA . THR A 1 314 ? 21.470 45.219 83.676 1.00 72.48 316 THR A CA 1
ATOM 2487 C C . THR A 1 314 ? 20.084 45.747 83.976 1.00 70.80 316 THR A C 1
ATOM 2488 O O . THR A 1 314 ? 19.704 46.822 83.514 1.00 67.96 316 THR A O 1
ATOM 2492 N N . CYS A 1 315 ? 19.327 44.994 84.762 1.00 78.52 317 CYS A N 1
ATOM 2493 C CA . CYS A 1 315 ? 17.987 45.426 85.120 1.00 82.71 317 CYS A CA 1
ATOM 2494 C C . CYS A 1 315 ? 17.529 44.979 86.496 1.00 83.69 317 CYS A C 1
ATOM 2495 O O . CYS A 1 315 ? 18.231 44.238 87.193 1.00 79.73 317 CYS A O 1
ATOM 2498 N N . LYS A 1 316 ? 16.326 45.461 86.822 1.00 85.12 318 LYS A N 1
ATOM 2499 C CA . LYS A 1 316 ? 15.582 45.319 88.082 1.00 78.62 318 LYS A CA 1
ATOM 2500 C C . LYS A 1 316 ? 15.691 46.636 88.840 1.00 72.99 318 LYS A C 1
ATOM 2501 O O . LYS A 1 316 ? 15.962 47.682 88.241 1.00 66.26 318 LYS A O 1
ATOM 2507 N N . PRO B 1 1 ? 5.259 33.376 123.860 1.00 41.26 3 PRO B N 1
ATOM 2508 C CA . PRO B 1 1 ? 5.573 33.150 125.274 1.00 35.66 3 PRO B CA 1
ATOM 2509 C C . PRO B 1 1 ? 5.711 34.454 126.045 1.00 31.10 3 PRO B C 1
ATOM 2510 O O . PRO B 1 1 ? 5.640 34.451 127.268 1.00 45.80 3 PRO B O 1
ATOM 2514 N N . THR B 1 2 ? 5.917 35.551 125.328 1.00 22.92 4 THR B N 1
ATOM 2515 C CA . THR B 1 2 ? 6.229 36.834 125.945 1.00 21.25 4 THR B CA 1
ATOM 2516 C C . THR B 1 2 ? 5.170 37.901 125.676 1.00 34.25 4 THR B C 1
ATOM 2517 O O . THR B 1 2 ? 5.258 39.015 126.192 1.00 32.35 4 THR B O 1
ATOM 2521 N N . THR B 1 3 ? 4.193 37.578 124.838 1.00 24.54 5 THR B N 1
ATOM 2522 C CA . THR B 1 3 ? 3.131 38.525 124.536 1.00 24.65 5 THR B CA 1
ATOM 2523 C C . THR B 1 3 ? 1.746 37.914 124.723 1.00 34.49 5 THR B C 1
ATOM 2524 O O . THR B 1 3 ? 0.731 38.574 124.504 1.00 37.79 5 THR B O 1
ATOM 2528 N N . CYS B 1 4 ? 1.710 36.661 125.164 1.00 35.50 6 CYS B N 1
ATOM 2529 C CA . CYS B 1 4 ? 0.467 35.899 125.210 1.00 28.04 6 CYS B CA 1
ATOM 2530 C C . CYS B 1 4 ? -0.572 36.432 126.189 1.00 32.01 6 CYS B C 1
ATOM 2531 O O . CYS B 1 4 ? -1.761 36.467 125.876 1.00 42.61 6 CYS B O 1
ATOM 2534 N N . LEU B 1 5 ? -0.136 36.838 127.376 1.00 23.23 7 LEU B N 1
ATOM 2535 C CA . LEU B 1 5 ? -1.077 37.351 128.364 1.00 22.07 7 LEU B CA 1
ATOM 2536 C C . LEU B 1 5 ? -1.446 38.788 128.056 1.00 22.19 7 LEU B C 1
ATOM 2537 O O . LEU B 1 5 ? -2.472 39.283 128.511 1.00 22.45 7 LEU B O 1
ATOM 2542 N N . ASN B 1 6 ? -0.609 39.448 127.265 1.00 25.33 8 ASN B N 1
ATOM 2543 C CA . ASN B 1 6 ? -0.922 40.778 126.781 1.00 23.33 8 ASN B CA 1
ATOM 2544 C C . ASN B 1 6 ? -2.131 40.661 125.880 1.00 32.54 8 ASN B C 1
ATOM 2545 O O . ASN B 1 6 ? -3.079 41.440 125.962 1.00 41.26 8 ASN B O 1
ATOM 2550 N N . GLU B 1 7 ? -2.096 39.641 125.036 1.00 36.43 9 GLU B N 1
ATOM 2551 C CA . GLU B 1 7 ? -3.218 39.320 124.182 1.00 31.63 9 GLU B CA 1
ATOM 2552 C C . GLU B 1 7 ? -4.418 38.853 124.985 1.00 26.65 9 GLU B C 1
ATOM 2553 O O . GLU B 1 7 ? -5.541 39.267 124.715 1.00 37.18 9 GLU B O 1
ATOM 2559 N N . GLY B 1 8 ? -4.178 38.022 125.992 1.00 22.85 10 GLY B N 1
ATOM 2560 C CA . GLY B 1 8 ? -5.263 37.488 126.794 1.00 23.05 10 GLY B CA 1
ATOM 2561 C C . GLY B 1 8 ? -6.042 38.565 127.520 1.00 23.24 10 GLY B C 1
ATOM 2562 O O . GLY B 1 8 ? -7.268 38.509 127.604 1.00 27.85 10 GLY B O 1
ATOM 2563 N N . ALA B 1 9 ? -5.334 39.574 128.009 1.00 31.16 11 ALA B N 1
ATOM 2564 C CA . ALA B 1 9 ? -5.971 40.664 128.732 1.00 25.33 11 ALA B CA 1
ATOM 2565 C C . ALA B 1 9 ? -6.906 41.443 127.823 1.00 26.99 11 ALA B C 1
ATOM 2566 O O . ALA B 1 9 ? -7.989 41.848 128.236 1.00 35.23 11 ALA B O 1
ATOM 2568 N N . ILE B 1 10 ? -6.484 41.643 126.580 1.00 29.86 12 ILE B N 1
ATOM 2569 C CA . ILE B 1 10 ? -7.310 42.341 125.607 1.00 30.97 12 ILE B CA 1
ATOM 2570 C C . ILE B 1 10 ? -8.567 41.537 125.329 1.00 24.87 12 ILE B C 1
ATOM 2571 O O . ILE B 1 10 ? -9.662 42.086 125.260 1.00 30.25 12 ILE B O 1
ATOM 2576 N N . GLY B 1 11 ? -8.406 40.225 125.209 1.00 24.98 13 GLY B N 1
ATOM 2577 C CA . GLY B 1 11 ? -9.537 39.346 124.993 1.00 24.96 13 GLY B CA 1
ATOM 2578 C C . GLY B 1 11 ? -10.492 39.336 126.164 1.00 25.06 13 GLY B C 1
ATOM 2579 O O . GLY B 1 11 ? -11.704 39.325 125.980 1.00 30.29 13 GLY B O 1
ATOM 2580 N N . TYR B 1 12 ? -9.954 39.346 127.377 1.00 44.72 14 TYR B N 1
ATOM 2581 C CA . TYR B 1 12 ? -10.801 39.454 128.557 1.00 37.23 14 TYR B CA 1
ATOM 2582 C C . TYR B 1 12 ? -11.479 40.813 128.641 1.00 31.04 14 TYR B C 1
ATOM 2583 O O . TYR B 1 12 ? -12.633 40.913 129.043 1.00 35.93 14 TYR B O 1
ATOM 2592 N N . MET B 1 13 ? -10.755 41.857 128.258 1.00 27.40 15 MET B N 1
ATOM 2593 C CA . MET B 1 13 ? -11.262 43.213 128.379 1.00 26.63 15 MET B CA 1
ATOM 2594 C C . MET B 1 13 ? -12.529 43.386 127.547 1.00 34.51 15 MET B C 1
ATOM 2595 O O . MET B 1 13 ? -13.508 43.977 128.007 1.00 29.76 15 MET B O 1
ATOM 2600 N N . ALA B 1 14 ? -12.515 42.834 126.337 1.00 35.88 16 ALA B N 1
ATOM 2601 C CA . ALA B 1 14 ? -13.673 42.885 125.454 1.00 32.86 16 ALA B CA 1
ATOM 2602 C C . ALA B 1 14 ? -14.840 42.092 126.020 1.00 34.65 16 ALA B C 1
ATOM 2603 O O . ALA B 1 14 ? -15.974 42.569 126.047 1.00 40.53 16 ALA B O 1
ATOM 2605 N N . ILE B 1 15 ? -14.539 40.889 126.495 1.00 30.35 17 ILE B N 1
ATOM 2606 C CA . ILE B 1 15 ? -15.535 40.018 127.105 1.00 29.79 17 ILE B CA 1
ATOM 2607 C C . ILE B 1 15 ? -16.159 40.684 128.326 1.00 31.40 17 ILE B C 1
ATOM 2608 O O . ILE B 1 15 ? -17.370 40.608 128.533 1.00 40.87 17 ILE B O 1
ATOM 2613 N N . ASP B 1 16 ? -15.338 41.354 129.124 1.00 26.95 18 ASP B N 1
ATOM 2614 C CA . ASP B 1 16 ? -15.852 42.034 130.299 1.00 33.02 18 ASP B CA 1
ATOM 2615 C C . ASP B 1 16 ? -16.861 43.101 129.893 1.00 39.10 18 ASP B C 1
ATOM 2616 O O . ASP B 1 16 ? -17.924 43.213 130.498 1.00 45.29 18 ASP B O 1
ATOM 2621 N N . ILE B 1 17 ? -16.531 43.861 128.852 1.00 33.62 19 ILE B N 1
ATOM 2622 C CA . ILE B 1 17 ? -17.439 44.862 128.302 1.00 29.12 19 ILE B CA 1
ATOM 2623 C C . ILE B 1 17 ? -18.699 44.271 127.668 1.00 41.28 19 ILE B C 1
ATOM 2624 O O . ILE B 1 17 ? -19.807 44.727 127.943 1.00 41.24 19 ILE B O 1
ATOM 2629 N N . LEU B 1 18 ? -18.535 43.269 126.815 1.00 29.56 20 LEU B N 1
ATOM 2630 C CA . LEU B 1 18 ? -19.689 42.666 126.165 1.00 30.31 20 LEU B CA 1
ATOM 2631 C C . LEU B 1 18 ? -20.659 42.021 127.155 1.00 42.12 20 LEU B C 1
ATOM 2632 O O . LEU B 1 18 ? -21.871 42.235 127.078 1.00 42.07 20 LEU B O 1
ATOM 2637 N N . GLN B 1 19 ? -20.122 41.243 128.090 1.00 39.25 21 GLN B N 1
ATOM 2638 C CA . GLN B 1 19 ? -20.944 40.567 129.089 1.00 29.91 21 GLN B CA 1
ATOM 2639 C C . GLN B 1 19 ? -21.612 41.588 129.988 1.00 34.88 21 GLN B C 1
ATOM 2640 O O . GLN B 1 19 ? -22.751 41.404 130.420 1.00 30.88 21 GLN B O 1
ATOM 2646 N N . SER B 1 20 ? -20.897 42.676 130.250 1.00 36.78 22 SER B N 1
ATOM 2647 C CA . SER B 1 20 ? -21.421 43.765 131.060 1.00 35.92 22 SER B CA 1
ATOM 2648 C C . SER B 1 20 ? -22.636 44.403 130.396 1.00 36.73 22 SER B C 1
ATOM 2649 O O . SER B 1 20 ? -23.488 44.982 131.063 1.00 34.93 22 SER B O 1
ATOM 2652 N N . GLN B 1 21 ? -22.712 44.284 129.076 1.00 45.17 23 GLN B N 1
ATOM 2653 C CA . GLN B 1 21 ? -23.778 44.914 128.308 1.00 42.72 23 GLN B CA 1
ATOM 2654 C C . GLN B 1 21 ? -24.776 43.907 127.744 1.00 43.85 23 GLN B C 1
ATOM 2655 O O . GLN B 1 21 ? -25.588 44.248 126.884 1.00 34.42 23 GLN B O 1
ATOM 2661 N N . ASN B 1 22 ? -24.706 42.674 128.241 1.00 44.46 24 ASN B N 1
ATOM 2662 C CA . ASN B 1 22 ? -25.621 41.601 127.850 1.00 38.49 24 ASN B CA 1
ATOM 2663 C C . ASN B 1 22 ? -25.617 41.320 126.347 1.00 45.58 24 ASN B C 1
ATOM 2664 O O . ASN B 1 22 ? -26.672 41.139 125.741 1.00 47.90 24 ASN B O 1
ATOM 2669 N N . ILE B 1 23 ? -24.423 41.262 125.763 1.00 33.42 25 ILE B N 1
ATOM 2670 C CA . ILE B 1 23 ? -24.267 40.989 124.342 1.00 33.98 25 ILE B CA 1
ATOM 2671 C C . ILE B 1 23 ? -23.804 39.546 124.184 1.00 44.96 25 ILE B C 1
ATOM 2672 O O . ILE B 1 23 ? -22.773 39.165 124.739 1.00 49.66 25 ILE B O 1
ATOM 2677 N N . GLU B 1 24 ? -24.536 38.744 123.414 1.00 34.63 26 GLU B N 1
ATOM 2678 C CA . GLU B 1 24 ? -24.249 37.310 123.373 1.00 37.36 26 GLU B CA 1
ATOM 2679 C C . GLU B 1 24 ? -23.666 36.778 122.060 1.00 42.47 26 GLU B C 1
ATOM 2680 O O . GLU B 1 24 ? -23.044 35.717 122.055 1.00 45.73 26 GLU B O 1
ATOM 2686 N N . THR B 1 25 ? -23.842 37.504 120.959 1.00 43.32 27 THR B N 1
ATOM 2687 C CA . THR B 1 25 ? -23.313 37.052 119.672 1.00 41.75 27 THR B CA 1
ATOM 2688 C C . THR B 1 25 ? -22.571 38.133 118.912 1.00 43.77 27 THR B C 1
ATOM 2689 O O . THR B 1 25 ? -22.866 39.318 119.046 1.00 47.59 27 THR B O 1
ATOM 2693 N N . ILE B 1 26 ? -21.616 37.704 118.097 1.00 42.40 28 ILE B N 1
ATOM 2694 C CA . ILE B 1 26 ? -20.881 38.612 117.237 1.00 49.20 28 ILE B CA 1
ATOM 2695 C C . ILE B 1 26 ? -21.051 38.177 115.790 1.00 57.24 28 ILE B C 1
ATOM 2696 O O . ILE B 1 26 ? -21.160 36.986 115.499 1.00 59.15 28 ILE B O 1
ATOM 2701 N N . THR B 1 27 ? -21.099 39.148 114.886 1.00 63.57 29 THR B N 1
ATOM 2702 C CA . THR B 1 27 ? -21.242 38.852 113.472 1.00 61.32 29 THR B CA 1
ATOM 2703 C C . THR B 1 27 ? -19.904 39.041 112.777 1.00 64.76 29 THR B C 1
ATOM 2704 O O . THR B 1 27 ? -19.409 40.158 112.643 1.00 73.73 29 THR B O 1
ATOM 2708 N N . ILE B 1 28 ? -19.327 37.934 112.333 1.00 61.29 30 ILE B N 1
ATOM 2709 C CA . ILE B 1 28 ? -18.055 37.955 111.632 1.00 60.13 30 ILE B CA 1
ATOM 2710 C C . ILE B 1 28 ? -18.312 37.439 110.235 1.00 58.19 30 ILE B C 1
ATOM 2711 O O . ILE B 1 28 ? -18.734 36.296 110.049 1.00 56.80 30 ILE B O 1
ATOM 2716 N N . ASN B 1 29 ? -18.029 38.301 109.265 1.00 63.98 31 ASN B N 1
ATOM 2717 C CA . ASN B 1 29 ? -18.380 38.073 107.878 1.00 65.76 31 ASN B CA 1
ATOM 2718 C C . ASN B 1 29 ? 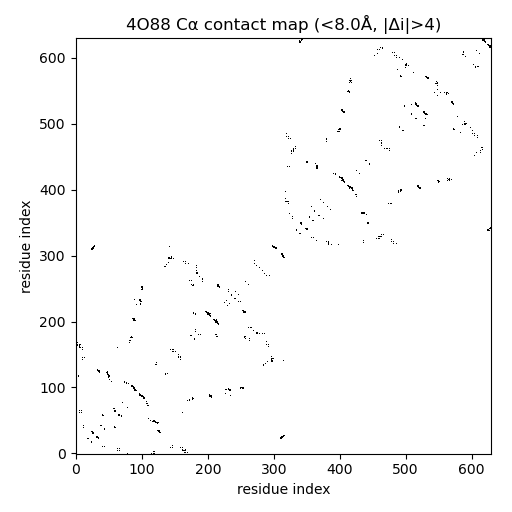-19.904 38.035 107.860 1.00 65.01 31 ASN B C 1
ATOM 2719 O O . ASN B 1 29 ? -20.541 39.031 108.207 1.00 57.30 31 ASN B O 1
ATOM 2724 N N . ASP B 1 30 ? -20.504 36.910 107.497 1.00 68.01 32 ASP B N 1
ATOM 2725 C CA . ASP B 1 30 ? -21.963 36.835 107.507 1.00 77.43 32 ASP B CA 1
ATOM 2726 C C . ASP B 1 30 ? -22.465 35.694 108.377 1.00 67.51 32 ASP B C 1
ATOM 2727 O O . ASP B 1 30 ? -23.530 35.128 108.133 1.00 68.25 32 ASP B O 1
ATOM 2732 N N . ASN B 1 31 ? -21.690 35.380 109.407 1.00 57.43 33 ASN B N 1
ATOM 2733 C CA . ASN B 1 31 ? -22.054 34.353 110.370 1.00 50.32 33 ASN B CA 1
ATOM 2734 C C . ASN B 1 31 ? -22.162 34.920 111.770 1.00 46.66 33 ASN B C 1
ATOM 2735 O O . ASN B 1 31 ? -21.571 35.948 112.095 1.00 42.78 33 ASN B O 1
ATOM 2740 N N . GLU B 1 32 ? -22.910 34.219 112.606 1.00 54.45 34 GLU B N 1
ATOM 2741 C CA . GLU B 1 32 ? -23.122 34.649 113.971 1.00 57.67 34 GLU B CA 1
ATOM 2742 C C . GLU B 1 32 ? -22.422 33.652 114.858 1.00 55.09 34 GLU B C 1
ATOM 2743 O O . GLU B 1 32 ? -22.518 32.441 114.661 1.00 61.28 34 GLU B O 1
ATOM 2749 N N . TYR B 1 33 ? -21.683 34.165 115.823 1.00 41.55 35 TYR B N 1
ATOM 2750 C CA . TYR B 1 33 ? -20.906 33.299 116.667 1.00 39.38 35 TYR B CA 1
ATOM 2751 C C . TYR B 1 33 ? -21.357 33.599 118.070 1.00 36.80 35 TYR B C 1
ATOM 2752 O O . TYR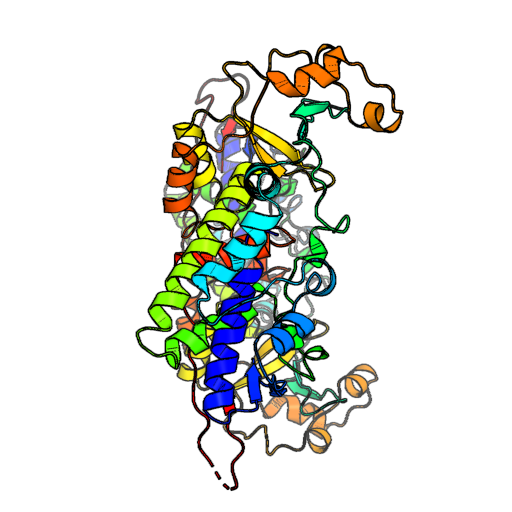 B 1 33 ? -21.477 34.762 118.443 1.00 36.25 35 TYR B O 1
ATOM 2761 N N . LYS B 1 34 ? -21.593 32.564 118.863 1.00 36.75 36 LYS B N 1
ATOM 2762 C CA . LYS B 1 34 ? -22.162 32.791 120.177 1.00 36.14 36 LYS B CA 1
ATOM 2763 C C . LYS B 1 34 ? -21.059 32.775 121.192 1.00 41.76 36 LYS B C 1
ATOM 2764 O O . LYS B 1 34 ? -20.308 31.808 121.298 1.00 38.69 36 LYS B O 1
ATOM 2770 N N . LEU B 1 35 ? -20.985 33.856 121.953 1.00 43.75 37 LEU B N 1
ATOM 2771 C CA . LEU B 1 35 ? -19.924 34.043 122.918 1.00 32.25 37 LEU B CA 1
ATOM 2772 C C . LEU B 1 35 ? -20.089 33.100 124.093 1.00 32.12 37 LEU B C 1
ATOM 2773 O O . LEU B 1 35 ? -21.205 32.841 124.540 1.00 40.64 37 LEU B O 1
ATOM 2778 N N . ASN B 1 36 ? -18.974 32.594 124.602 1.00 38.77 38 ASN B N 1
ATOM 2779 C CA . ASN B 1 36 ? -19.014 31.821 125.828 1.00 31.25 38 ASN B CA 1
ATOM 2780 C C . ASN B 1 36 ? -19.149 32.797 126.981 1.00 30.56 38 ASN B C 1
ATOM 2781 O O . ASN B 1 36 ? -18.907 33.994 126.821 1.00 30.00 38 ASN B O 1
ATOM 2786 N N . LYS B 1 37 ? -19.536 32.290 128.143 1.00 34.58 39 LYS B N 1
ATOM 2787 C CA . LYS B 1 37 ? -19.736 33.143 129.305 1.00 30.32 39 LYS B CA 1
ATOM 2788 C C . LYS B 1 37 ? -18.719 32.787 130.372 1.00 35.76 39 LYS B C 1
ATOM 2789 O O . LYS B 1 37 ? -18.486 31.611 130.655 1.00 44.20 39 LYS B O 1
ATOM 2795 N N . PHE B 1 38 ? -18.108 33.805 130.961 1.00 37.69 40 PHE B N 1
ATOM 2796 C CA . PHE B 1 38 ? -17.053 33.576 131.932 1.00 28.50 40 PHE B CA 1
ATOM 2797 C C . PHE B 1 38 ? -17.394 34.227 133.264 1.00 30.06 40 PHE B C 1
ATOM 2798 O O . PHE B 1 38 ? -17.809 35.386 133.321 1.00 28.44 40 PHE B O 1
ATOM 2806 N N . ASN B 1 39 ? -17.236 33.454 134.331 1.00 28.94 41 ASN B N 1
ATOM 2807 C CA . ASN B 1 39 ? -17.501 33.933 135.679 1.00 33.91 41 ASN B CA 1
ATOM 2808 C C . ASN B 1 39 ? -16.517 35.001 136.118 1.00 28.53 41 ASN B C 1
ATOM 2809 O O . ASN B 1 39 ? -16.909 36.017 136.678 1.00 33.86 41 ASN B O 1
ATOM 2814 N N . ASN B 1 40 ? -15.239 34.768 135.852 1.00 28.47 42 ASN B N 1
ATOM 2815 C CA . ASN B 1 40 ? -14.177 35.641 136.335 1.00 27.47 42 ASN B CA 1
ATOM 2816 C C . ASN B 1 40 ? -12.919 35.484 135.484 1.00 35.65 42 ASN B C 1
ATOM 2817 O O . ASN B 1 40 ? -12.942 34.823 134.444 1.00 39.72 42 ASN B O 1
ATOM 2822 N N . ILE B 1 41 ? -11.833 36.118 135.906 1.00 33.47 43 ILE B N 1
ATOM 2823 C CA . ILE B 1 41 ? -10.560 36.026 135.197 1.00 25.76 43 ILE B CA 1
ATOM 2824 C C . ILE B 1 41 ? -9.970 34.611 135.187 1.00 25.90 43 ILE B C 1
ATOM 2825 O O . ILE B 1 41 ? -9.422 34.171 134.175 1.00 25.52 43 ILE B O 1
ATOM 2830 N N . LYS B 1 42 ? -10.067 33.910 136.316 1.00 33.25 44 LYS B N 1
ATOM 2831 C CA . LYS B 1 42 ? -9.513 32.561 136.429 1.00 39.02 44 LYS B CA 1
ATOM 2832 C C . LYS B 1 42 ? -10.252 31.625 135.471 1.00 40.85 44 LYS B C 1
ATOM 2833 O O . LYS B 1 42 ? -9.650 30.757 134.843 1.00 37.50 44 LYS B O 1
ATOM 2839 N N . ASP B 1 43 ? -11.558 31.841 135.344 1.00 38.97 45 ASP B N 1
ATOM 2840 C CA . ASP B 1 43 ? -12.403 31.068 134.440 1.00 29.90 45 ASP B CA 1
ATOM 2841 C C . ASP B 1 43 ? -12.026 31.255 132.977 1.00 29.30 45 ASP B C 1
ATOM 2842 O O . ASP B 1 43 ? -11.896 30.291 132.224 1.00 30.38 45 ASP B O 1
ATOM 2847 N N . TYR B 1 44 ? -11.848 32.509 132.582 1.00 26.58 46 TYR B N 1
ATOM 2848 C CA . TYR B 1 44 ? -11.460 32.822 131.218 1.00 26.11 46 TYR B CA 1
ATOM 2849 C C . TYR B 1 44 ? -10.064 32.336 130.890 1.00 26.57 46 TYR B C 1
ATOM 2850 O O . TYR B 1 44 ? -9.858 31.676 129.873 1.00 26.63 46 TYR B O 1
ATOM 2859 N N . ILE B 1 45 ? -9.119 32.616 131.780 1.00 28.60 47 ILE B N 1
ATOM 2860 C CA . ILE B 1 45 ? -7.725 32.274 131.531 1.00 26.70 47 ILE B CA 1
ATOM 2861 C C . ILE B 1 45 ? -7.596 30.763 131.417 1.00 30.02 47 ILE B C 1
ATOM 2862 O O . ILE B 1 45 ? -6.781 30.258 130.649 1.00 35.77 47 ILE B O 1
ATOM 2867 N N . SER B 1 46 ? -8.412 30.048 132.183 1.00 29.49 48 SER B N 1
ATOM 2868 C CA . SER B 1 46 ? -8.370 28.599 132.202 1.00 27.27 48 SER B CA 1
ATOM 2869 C C . SER B 1 46 ? -8.840 28.059 130.860 1.00 34.25 48 SER B C 1
ATOM 2870 O O . SER B 1 46 ? -8.382 27.012 130.400 1.00 33.55 48 SER B O 1
ATOM 2873 N N . LYS B 1 47 ? -9.754 28.794 130.234 1.00 33.05 49 LYS B N 1
ATOM 2874 C CA . LYS B 1 47 ? -10.401 28.334 129.012 1.00 31.90 49 LYS B CA 1
ATOM 2875 C C . LYS B 1 47 ? -9.585 28.642 127.758 1.00 33.92 49 LYS B C 1
ATOM 2876 O O . LYS B 1 47 ? -9.479 27.807 126.859 1.00 27.95 49 LYS B O 1
ATOM 2882 N N . VAL B 1 48 ? -9.018 29.843 127.693 1.00 29.32 50 VAL B N 1
ATOM 2883 C CA . VAL B 1 48 ? -8.305 30.274 126.495 1.00 26.01 50 VAL B CA 1
ATOM 2884 C C . VAL B 1 48 ? -6.787 30.063 126.508 1.00 25.51 50 VAL B C 1
ATOM 2885 O O . VAL B 1 48 ? -6.152 30.126 125.457 1.00 25.37 50 VAL B O 1
ATOM 2889 N N . TRP B 1 49 ? -6.200 29.809 127.674 1.00 26.28 51 TRP B N 1
ATOM 2890 C CA . TRP B 1 49 ? -4.746 29.663 127.737 1.00 24.95 51 TRP B CA 1
ATOM 2891 C C . TRP B 1 49 ? -4.311 28.213 127.903 1.00 27.67 51 TRP B C 1
ATOM 2892 O O . TRP B 1 49 ? -4.784 27.506 128.790 1.00 31.45 51 TRP B O 1
ATOM 2903 N N . GLY B 1 50 ? -3.393 27.786 127.041 1.00 30.05 52 GLY B N 1
ATOM 2904 C CA . GLY B 1 50 ? -2.880 26.428 127.056 1.00 36.96 52 GLY B CA 1
ATOM 2905 C C . GLY B 1 50 ? -2.089 26.124 128.310 1.00 39.28 52 GLY B C 1
ATOM 2906 O O . GLY B 1 50 ? -2.135 25.016 128.847 1.00 36.24 52 GLY B O 1
ATOM 2907 N N . ALA B 1 51 ? -1.380 27.139 128.788 1.00 38.12 53 ALA B N 1
ATOM 2908 C CA . ALA B 1 51 ? -0.385 26.972 129.831 1.00 30.89 53 ALA B CA 1
ATOM 2909 C C . ALA B 1 51 ? -0.934 27.334 131.197 1.00 30.14 53 ALA B C 1
ATOM 2910 O O . ALA B 1 51 ? -0.186 27.431 132.169 1.00 34.96 53 ALA B O 1
ATOM 2912 N N . ALA B 1 52 ? -2.249 27.499 131.262 1.00 29.18 54 ALA B N 1
ATOM 2913 C CA . ALA B 1 52 ? -2.915 27.952 132.472 1.00 28.69 54 ALA B CA 1
ATOM 2914 C C . ALA B 1 52 ? -2.715 26.968 133.607 1.00 32.80 54 ALA B C 1
ATOM 2915 O O . ALA B 1 52 ? -2.533 27.364 134.756 1.00 37.98 54 ALA B O 1
ATOM 2917 N N . SER B 1 53 ? -2.744 25.684 133.272 1.00 41.64 55 SER B N 1
ATOM 2918 C CA . SER B 1 53 ? -2.599 24.621 134.257 1.00 46.58 55 SER B CA 1
ATOM 2919 C C . SER B 1 53 ? -1.219 24.608 134.902 1.00 42.56 55 SER B C 1
ATOM 2920 O O . SER B 1 53 ? -1.088 24.389 136.106 1.00 41.10 55 SER B O 1
ATOM 2923 N N . VAL B 1 54 ? -0.196 24.844 134.089 1.00 46.37 56 VAL B N 1
ATOM 2924 C CA . VAL B 1 54 ? 1.190 24.861 134.542 1.00 28.73 56 VAL B CA 1
ATOM 2925 C C . VAL B 1 54 ? 1.564 25.988 135.514 1.00 28.32 56 VAL B C 1
ATOM 2926 O O . VAL B 1 54 ? 2.101 25.736 136.589 1.00 29.14 56 VAL B O 1
ATOM 2930 N N . TYR B 1 55 ? 1.288 27.227 135.126 1.00 27.23 57 TYR B N 1
ATOM 2931 C CA . TYR B 1 55 ? 1.692 28.389 135.917 1.00 34.83 57 TYR B CA 1
ATOM 2932 C C . TYR B 1 55 ? 0.908 28.733 137.179 1.00 41.49 57 TYR B C 1
ATOM 2933 O O . TYR B 1 55 ? 1.521 28.995 138.219 1.00 51.80 57 TYR B O 1
ATOM 2942 N N . ASN B 1 56 ? -0.419 28.753 137.093 1.00 38.90 58 ASN B N 1
ATOM 2943 C CA . ASN B 1 56 ? -1.259 29.196 138.211 1.00 49.82 58 ASN B CA 1
ATOM 2944 C C . ASN B 1 56 ? -0.901 30.576 138.741 1.00 42.29 58 ASN B C 1
ATOM 2945 O O . ASN B 1 56 ? -0.572 30.732 139.917 1.00 43.11 58 ASN B O 1
ATOM 2950 N N . LEU B 1 57 ? -0.948 31.573 137.866 1.00 38.22 59 LEU B N 1
ATOM 2951 C CA . LEU B 1 57 ? -0.690 32.938 138.279 1.00 37.68 59 LEU B CA 1
ATOM 2952 C C . LEU B 1 57 ? -1.964 33.448 138.921 1.00 49.32 59 LEU B C 1
ATOM 2953 O O . LEU B 1 57 ? -3.014 32.810 138.819 1.00 52.11 59 LEU B O 1
ATOM 2958 N N . ASP B 1 58 ? -1.884 34.592 139.584 1.00 54.96 60 ASP B N 1
ATOM 2959 C CA . ASP B 1 58 ? -3.089 35.232 140.075 1.00 57.10 60 ASP B CA 1
ATOM 2960 C C . ASP B 1 58 ? -3.185 36.574 139.386 1.00 50.21 60 ASP B C 1
ATOM 2961 O O . ASP B 1 58 ? -2.316 37.430 139.533 1.00 63.51 60 ASP B O 1
ATOM 2966 N N . LEU B 1 59 ? -4.245 36.751 138.616 1.00 37.90 61 LEU B N 1
ATOM 2967 C CA . LEU B 1 59 ? -4.326 37.913 137.763 1.00 33.71 61 LEU B CA 1
ATOM 2968 C C . LEU B 1 59 ? -5.437 38.819 138.246 1.00 30.58 61 LEU B C 1
ATOM 2969 O O . LEU B 1 59 ? -6.524 38.358 138.600 1.00 32.04 61 LEU B O 1
ATOM 2974 N N . GLY B 1 60 ? -5.152 40.113 138.262 1.00 29.99 62 GLY B N 1
ATOM 2975 C CA . GLY B 1 60 ? -6.078 41.091 138.789 1.00 38.84 62 GLY B CA 1
ATOM 2976 C C . GLY B 1 60 ? -6.698 41.844 137.640 1.00 36.08 62 GLY B C 1
ATOM 2977 O O . GLY B 1 60 ? -6.622 41.414 136.490 1.00 43.01 62 GLY B O 1
ATOM 2978 N N . ASN B 1 61 ? -7.298 42.984 137.943 1.00 35.71 63 ASN B N 1
ATOM 2979 C CA . ASN B 1 61 ? -7.949 43.759 136.911 1.00 40.13 63 ASN B CA 1
ATOM 2980 C C . ASN B 1 61 ? -6.992 44.835 136.444 1.00 50.35 63 ASN B C 1
ATOM 2981 O O . ASN B 1 61 ? -7.364 45.742 135.701 1.00 55.48 63 ASN B O 1
ATOM 2986 N N . ASP B 1 62 ? -5.744 44.708 136.890 1.00 54.28 64 ASP B N 1
ATOM 2987 C CA . ASP B 1 62 ? -4.640 45.463 136.317 1.00 45.05 64 ASP B CA 1
ATOM 2988 C C . ASP B 1 62 ? -4.011 44.643 135.204 1.00 36.57 64 ASP B C 1
ATOM 2989 O O . ASP B 1 62 ? -3.082 43.868 135.427 1.00 35.98 64 ASP B O 1
ATOM 2994 N N . TYR B 1 63 ? -4.532 44.831 133.999 1.00 34.56 65 TYR B N 1
ATOM 2995 C CA . TYR B 1 63 ? -4.142 44.030 132.850 1.00 34.03 65 TYR B CA 1
ATOM 2996 C C . TYR B 1 63 ? -2.713 44.292 132.376 1.00 35.74 65 TYR B C 1
ATOM 2997 O O . TYR B 1 63 ? -2.108 43.448 131.718 1.00 37.51 65 TYR B O 1
ATOM 3006 N N . THR B 1 64 ? -2.170 45.455 132.717 1.00 33.56 66 THR B N 1
ATOM 3007 C CA . THR B 1 64 ? -0.802 45.778 132.330 1.00 34.60 66 THR B CA 1
ATOM 3008 C C . THR B 1 64 ? 0.206 44.914 133.087 1.00 40.52 66 THR B C 1
ATOM 3009 O O . THR B 1 64 ? 1.371 44.816 132.694 1.00 52.54 66 THR B O 1
ATOM 3013 N N . LYS B 1 65 ? -0.243 44.299 134.177 1.00 31.17 67 LYS B N 1
ATOM 3014 C CA . LYS B 1 65 ? 0.614 43.423 134.969 1.00 27.83 67 LYS B CA 1
ATOM 3015 C C . LYS B 1 65 ? 0.441 41.933 134.667 1.00 30.47 67 LYS B C 1
ATOM 3016 O O . LYS B 1 65 ? 1.097 41.102 135.294 1.00 33.99 67 LYS B O 1
ATOM 3022 N N . TRP B 1 66 ? -0.431 41.586 133.727 1.00 23.73 68 TRP B N 1
ATOM 3023 C CA . TRP B 1 66 ? -0.677 40.176 133.452 1.00 25.06 68 TRP B CA 1
ATOM 3024 C C . TRP B 1 66 ? 0.563 39.485 132.909 1.00 31.00 68 TRP B C 1
ATOM 3025 O O . TRP B 1 66 ? 0.965 38.441 133.417 1.00 39.71 68 TRP B O 1
ATOM 3036 N N . GLN B 1 67 ? 1.183 40.088 131.898 1.00 30.92 69 GLN B N 1
ATOM 3037 C CA . GLN B 1 67 ? 2.410 39.544 131.328 1.00 23.56 69 GLN B CA 1
ATOM 3038 C C . GLN B 1 67 ? 3.559 39.570 132.333 1.00 27.08 69 GLN B C 1
ATOM 3039 O O . GLN B 1 67 ? 4.366 38.647 132.376 1.00 37.23 69 GLN B O 1
ATOM 3045 N N . SER B 1 68 ? 3.607 40.609 133.162 1.00 24.10 70 SER B N 1
ATOM 3046 C CA . SER B 1 68 ? 4.673 40.762 134.151 1.00 24.52 70 SER B CA 1
ATOM 3047 C C . SER B 1 68 ? 4.717 39.613 135.147 1.00 27.54 70 SER B C 1
ATOM 3048 O O . SER B 1 68 ? 5.784 39.247 135.636 1.00 30.12 70 SER B O 1
ATOM 3051 N N . SER B 1 69 ? 3.554 39.049 135.451 1.00 34.48 71 SER B N 1
ATOM 3052 C CA . SER B 1 69 ? 3.483 37.937 136.384 1.00 39.29 71 SER B CA 1
ATOM 3053 C C . SER B 1 69 ? 4.237 36.747 135.809 1.00 43.17 71 SER B C 1
ATOM 3054 O O . SER B 1 69 ? 5.031 36.111 136.496 1.00 47.07 71 SER B O 1
ATOM 3057 N N . LEU B 1 70 ? 3.981 36.464 134.536 1.00 38.72 72 LEU B N 1
ATOM 3058 C CA . LEU B 1 70 ? 4.680 35.416 133.803 1.00 27.81 72 LEU B CA 1
ATOM 3059 C C . LEU B 1 70 ? 6.152 35.756 133.630 1.00 31.05 72 LEU B C 1
ATOM 3060 O O . LEU B 1 70 ? 7.015 34.876 133.623 1.00 34.78 72 LEU B O 1
ATOM 3065 N N . ASP B 1 71 ? 6.422 37.045 133.463 1.00 25.65 73 ASP B N 1
ATOM 3066 C CA . ASP B 1 71 ? 7.776 37.540 133.275 1.00 26.42 73 ASP B CA 1
ATOM 3067 C C . ASP B 1 71 ? 8.632 37.300 134.517 1.00 28.89 73 ASP B C 1
ATOM 3068 O O . ASP B 1 71 ? 9.789 36.894 134.422 1.00 25.67 73 ASP B O 1
ATOM 3073 N N . ASN B 1 72 ? 8.044 37.546 135.682 1.00 24.57 74 ASN B N 1
ATOM 3074 C CA . ASN B 1 72 ? 8.723 37.323 136.949 1.00 25.53 74 ASN B CA 1
ATOM 3075 C C . ASN B 1 72 ? 8.974 35.848 137.266 1.00 25.83 74 ASN B C 1
ATOM 3076 O O . ASN B 1 72 ? 9.978 35.511 137.889 1.00 37.51 74 ASN B O 1
ATOM 3081 N N . VAL B 1 73 ? 8.054 34.978 136.863 1.00 25.46 75 VAL B N 1
ATOM 3082 C CA . VAL B 1 73 ? 8.233 33.536 137.035 1.00 31.16 75 VAL B CA 1
ATOM 3083 C C . VAL B 1 73 ? 9.389 32.972 136.211 1.00 30.75 75 VAL B C 1
ATOM 3084 O O . VAL B 1 73 ? 10.213 32.222 136.728 1.00 40.46 75 VAL B O 1
ATOM 3088 N N . GLU B 1 74 ? 9.445 33.325 134.930 1.00 24.68 76 GLU B N 1
ATOM 3089 C CA . GLU B 1 74 ? 10.452 32.754 134.039 1.00 31.93 76 GLU B CA 1
ATOM 3090 C C . GLU B 1 74 ? 11.743 33.555 133.933 1.00 32.51 76 GLU B C 1
ATOM 3091 O O . GLU B 1 74 ? 12.762 33.021 133.489 1.00 39.22 76 GLU B O 1
ATOM 3097 N N . THR B 1 75 ? 11.696 34.829 134.310 1.00 28.82 77 THR B N 1
ATOM 3098 C CA . THR B 1 75 ? 12.905 35.638 134.491 1.00 25.92 77 THR B CA 1
ATOM 3099 C C . THR B 1 75 ? 13.766 35.735 133.227 1.00 29.84 77 THR B C 1
ATOM 3100 O O . THR B 1 75 ? 13.425 36.444 132.280 1.00 35.64 77 THR B O 1
ATOM 3104 N N . ASP B 1 76 ? 14.895 35.030 133.239 1.00 28.02 78 ASP B N 1
ATOM 3105 C CA . ASP B 1 76 ? 15.887 35.112 132.172 1.00 27.03 78 ASP B CA 1
ATOM 3106 C C . ASP B 1 76 ? 15.402 34.556 130.846 1.00 29.85 78 ASP B C 1
ATOM 3107 O O . ASP B 1 76 ? 15.857 34.980 129.788 1.00 23.13 78 ASP B O 1
ATOM 3112 N N . ASN B 1 77 ? 14.479 33.606 130.909 1.00 39.21 79 ASN B N 1
ATOM 3113 C CA . ASN B 1 77 ? 13.922 33.007 129.709 1.00 22.91 79 ASN B CA 1
ATOM 3114 C C . ASN B 1 77 ? 13.226 34.057 128.858 1.00 22.33 79 ASN B C 1
ATOM 3115 O O . ASN B 1 77 ? 13.241 33.979 127.636 1.00 32.02 79 ASN B O 1
ATOM 3120 N N . ILE B 1 78 ? 12.638 35.055 129.512 1.00 29.44 80 ILE B N 1
ATOM 3121 C CA . ILE B 1 78 ? 11.888 36.089 128.807 1.00 25.38 80 ILE B CA 1
ATOM 3122 C C . ILE B 1 78 ? 12.757 36.905 127.868 1.00 21.93 80 ILE B C 1
ATOM 3123 O O . ILE B 1 78 ? 12.482 36.981 126.678 1.00 37.93 80 ILE B O 1
ATOM 3128 N N . LYS B 1 79 ? 13.808 37.509 128.407 1.00 27.88 81 LYS B N 1
ATOM 3129 C CA . LYS B 1 79 ? 14.738 38.298 127.603 1.00 23.26 81 LYS B CA 1
ATOM 3130 C C . LYS B 1 79 ? 15.490 37.434 126.599 1.00 22.21 81 LYS B C 1
ATOM 3131 O O . LYS B 1 79 ? 15.704 37.834 125.461 1.00 23.21 81 LYS B O 1
ATOM 3137 N N . ASN B 1 80 ? 15.895 36.250 127.039 1.00 22.28 82 ASN B N 1
ATOM 3138 C CA . ASN B 1 80 ? 16.665 35.330 126.215 1.00 22.24 82 ASN B CA 1
ATOM 3139 C C . ASN B 1 80 ? 15.875 34.824 125.020 1.00 21.91 82 ASN B C 1
ATOM 3140 O O . ASN B 1 80 ? 16.423 34.651 123.933 1.00 26.43 82 ASN B O 1
ATOM 3145 N N . TYR B 1 81 ? 14.584 34.587 125.227 1.00 25.86 83 TYR B N 1
ATOM 3146 C CA . TYR B 1 81 ? 13.705 34.184 124.137 1.00 24.70 83 TYR B CA 1
ATOM 3147 C C . TYR B 1 81 ? 13.556 35.277 123.096 1.00 23.62 83 TYR B C 1
ATOM 3148 O O . TYR B 1 81 ? 13.641 35.014 121.899 1.00 29.09 83 TYR B O 1
ATOM 3157 N N . ILE B 1 82 ? 13.340 36.503 123.554 1.00 22.87 84 ILE B N 1
ATOM 3158 C CA . ILE B 1 82 ? 13.136 37.623 122.646 1.00 28.92 84 ILE B CA 1
ATOM 3159 C C . ILE B 1 82 ? 14.383 37.877 121.801 1.00 28.82 84 ILE B C 1
ATOM 3160 O O . ILE B 1 82 ? 14.289 38.234 120.627 1.00 36.71 84 ILE B O 1
ATOM 3165 N N . ASN B 1 83 ? 15.550 37.646 122.391 1.00 23.48 85 ASN B N 1
ATOM 3166 C CA . ASN B 1 83 ? 16.804 37.924 121.712 1.00 22.27 85 ASN B CA 1
ATOM 3167 C C . ASN B 1 83 ? 17.347 36.682 121.013 1.00 29.90 85 ASN B C 1
ATOM 3168 O O . ASN B 1 83 ? 18.335 36.747 120.284 1.00 36.03 85 ASN B O 1
ATOM 3173 N N . GLY B 1 84 ? 16.663 35.561 121.203 1.00 31.75 86 GLY B N 1
ATOM 3174 C CA . GLY B 1 84 ? 17.108 34.296 120.656 1.00 25.25 86 GLY B CA 1
ATOM 3175 C C . GLY B 1 84 ? 16.852 34.156 119.171 1.00 32.76 86 GLY B C 1
ATOM 3176 O O . GLY B 1 84 ? 15.998 34.841 118.607 1.00 35.88 86 GLY B O 1
ATOM 3177 N N . HIS B 1 85 ? 17.616 33.271 118.537 1.00 36.52 87 HIS B N 1
ATOM 3178 C CA . HIS B 1 85 ? 17.516 33.013 117.103 1.00 29.53 87 HIS B CA 1
ATOM 3179 C C . HIS B 1 85 ? 17.886 31.560 116.813 1.00 34.56 87 HIS B C 1
ATOM 3180 O O . HIS B 1 85 ? 18.396 30.857 117.686 1.00 38.35 87 HIS B O 1
ATOM 3187 N N . ASP B 1 86 ? 17.634 31.117 115.586 1.00 29.94 88 ASP B N 1
ATOM 3188 C CA . ASP B 1 86 ? 17.848 29.721 115.214 1.00 25.94 88 ASP B CA 1
ATOM 3189 C C . ASP B 1 86 ? 19.239 29.494 114.637 1.00 29.41 88 ASP B C 1
ATOM 3190 O O . ASP B 1 86 ? 20.065 30.405 114.618 1.00 42.36 88 ASP B O 1
ATOM 3195 N N . ASN B 1 87 ? 19.498 28.272 114.180 1.00 27.77 89 ASN B N 1
ATOM 3196 C CA . ASN B 1 87 ? 20.761 27.950 113.526 1.00 28.47 89 ASN B CA 1
ATOM 3197 C C . ASN B 1 87 ? 20.762 28.529 112.122 1.00 36.63 89 ASN B C 1
ATOM 3198 O O . ASN B 1 87 ? 19.757 28.441 111.411 1.00 32.66 89 ASN B O 1
ATOM 3203 N N . VAL B 1 88 ? 21.878 29.122 111.716 1.00 26.68 90 VAL B N 1
ATOM 3204 C CA . VAL B 1 88 ? 21.950 29.736 110.398 1.00 27.31 90 VAL B CA 1
ATOM 3205 C C . VAL B 1 88 ? 22.860 28.987 109.440 1.00 32.05 90 VAL B C 1
ATOM 3206 O O . VAL B 1 88 ? 24.029 28.736 109.733 1.00 45.27 90 VAL B O 1
ATOM 3210 N N . TYR B 1 89 ? 22.316 28.646 108.280 1.00 30.35 91 TYR B N 1
ATOM 3211 C CA . TYR B 1 89 ? 23.040 27.850 107.303 1.00 30.22 91 TYR B CA 1
ATOM 3212 C C . TYR B 1 89 ? 23.307 28.678 106.066 1.00 34.44 91 TYR B C 1
ATOM 3213 O O . TYR B 1 89 ? 22.450 29.435 105.625 1.00 43.94 91 TYR B O 1
ATOM 3222 N N . TYR B 1 90 ? 24.509 28.554 105.521 1.00 31.57 92 TYR B N 1
ATOM 3223 C CA . TYR B 1 90 ? 24.856 29.308 104.330 1.00 32.50 92 TYR B CA 1
ATOM 3224 C C . TYR B 1 90 ? 25.369 28.372 103.243 1.00 37.83 92 TYR B C 1
ATOM 3225 O O . TYR B 1 90 ? 26.249 27.551 103.497 1.00 37.24 92 TYR B O 1
ATOM 3234 N N . ASN B 1 91 ? 24.814 28.491 102.039 1.00 35.08 93 ASN B N 1
ATOM 3235 C CA . ASN B 1 91 ? 25.331 27.761 100.888 1.00 36.61 93 ASN B CA 1
ATOM 3236 C C . ASN B 1 91 ? 26.131 28.685 99.987 1.00 49.55 93 ASN B C 1
ATOM 3237 O O . ASN B 1 91 ? 25.564 29.356 99.119 1.00 40.94 93 ASN B O 1
ATOM 3242 N N . PRO B 1 92 ? 27.459 28.708 100.173 1.00 54.75 94 PRO B N 1
ATOM 3243 C CA . PRO B 1 92 ? 28.301 29.668 99.456 1.00 37.93 94 PRO B CA 1
ATOM 3244 C C . PRO B 1 92 ? 28.362 29.407 97.953 1.00 48.45 94 PRO B C 1
ATOM 3245 O O . PRO B 1 92 ? 28.131 30.338 97.183 1.00 49.58 94 PRO B O 1
ATOM 3249 N N . GLY B 1 93 ? 28.667 28.181 97.542 1.00 46.77 95 GLY B N 1
ATOM 3250 C CA . GLY B 1 93 ? 28.677 27.849 96.132 1.00 45.30 95 GLY B CA 1
ATOM 3251 C C . GLY B 1 93 ? 27.823 26.625 95.885 1.00 51.80 95 GLY B C 1
ATOM 3252 O O . GLY B 1 93 ? 26.673 26.707 95.460 1.00 67.83 95 GLY B O 1
ATOM 3253 N N . GLY B 1 94 ? 28.418 25.471 96.157 1.00 47.55 96 GLY B N 1
ATOM 3254 C CA . GLY B 1 94 ? 27.748 24.188 96.071 1.00 47.88 96 GLY B CA 1
ATOM 3255 C C . GLY B 1 94 ? 28.763 23.146 96.482 1.00 49.82 96 GLY B C 1
ATOM 3256 O O . GLY B 1 94 ? 29.961 23.424 96.449 1.00 50.82 96 GLY B O 1
ATOM 3257 N N . LYS B 1 95 ? 28.327 21.941 96.826 1.00 57.11 97 LYS B N 1
ATOM 3258 C CA . LYS B 1 95 ? 26.925 21.550 96.926 1.00 60.68 97 LYS B CA 1
ATOM 3259 C C . LYS B 1 95 ? 26.479 21.627 98.379 1.00 57.74 97 LYS B C 1
ATOM 3260 O O . LYS B 1 95 ? 25.311 21.412 98.695 1.00 61.47 97 LYS B O 1
ATOM 3266 N N . ASN B 1 96 ? 27.421 21.939 99.262 1.00 56.13 98 ASN B N 1
ATOM 3267 C CA . ASN B 1 96 ? 27.178 21.884 100.697 1.00 52.62 98 ASN B CA 1
ATOM 3268 C C . ASN B 1 96 ? 26.836 23.171 101.421 1.00 48.89 98 ASN B C 1
ATOM 3269 O O . ASN B 1 96 ? 27.096 24.284 100.959 1.00 50.14 98 ASN B O 1
ATOM 3274 N N . LYS B 1 97 ? 26.210 22.956 102.573 1.00 47.50 99 LYS B N 1
ATOM 3275 C CA . LYS B 1 97 ? 25.595 23.993 103.376 1.00 44.41 99 LYS B CA 1
ATOM 3276 C C . LYS B 1 97 ? 26.276 24.001 104.752 1.00 42.34 99 LYS B C 1
ATOM 3277 O O . LYS B 1 97 ? 26.483 22.946 105.367 1.00 42.36 99 LYS B O 1
ATOM 3283 N N . TYR B 1 98 ? 26.597 25.191 105.244 1.00 36.80 100 TYR B N 1
ATOM 3284 C CA . TYR B 1 98 ? 27.434 25.320 106.426 1.00 37.71 100 TYR B CA 1
ATOM 3285 C C . TYR B 1 98 ? 26.762 26.107 107.535 1.00 38.72 100 TYR B C 1
ATOM 3286 O O . TYR B 1 98 ? 26.030 27.064 107.284 1.00 44.47 100 TYR B O 1
ATOM 3295 N N . LEU B 1 99 ? 27.055 25.718 108.768 1.00 33.15 101 LEU B N 1
ATOM 3296 C CA . LEU B 1 99 ? 26.538 26.422 109.920 1.00 29.33 101 LEU B CA 1
ATOM 3297 C C . LEU B 1 99 ? 27.444 27.594 110.210 1.00 31.57 101 LEU B C 1
ATOM 3298 O O . LEU B 1 99 ? 28.530 27.424 110.766 1.00 38.01 101 LEU B O 1
ATOM 3303 N N . ILE B 1 100 ? 26.992 28.789 109.851 1.00 28.57 102 ILE B N 1
ATOM 3304 C CA . ILE B 1 100 ? 27.822 29.971 110.030 1.00 34.64 102 ILE B CA 1
ATOM 3305 C C . ILE B 1 100 ? 27.475 30.729 111.307 1.00 29.43 102 ILE B C 1
ATOM 3306 O O . ILE B 1 100 ? 28.333 31.389 111.886 1.00 35.92 102 ILE B O 1
ATOM 3311 N N . ILE B 1 101 ? 26.224 30.642 111.745 1.00 28.03 103 ILE B N 1
ATOM 3312 C CA . ILE B 1 101 ? 25.842 31.159 113.062 1.00 29.29 103 ILE B CA 1
ATOM 3313 C C . ILE B 1 101 ? 25.070 30.116 113.862 1.00 25.85 103 ILE B C 1
ATOM 3314 O O . ILE B 1 101 ? 24.065 29.588 113.387 1.00 25.99 103 ILE B O 1
ATOM 3319 N N . GLU B 1 102 ? 25.544 29.810 115.066 1.00 49.93 104 GLU B N 1
ATOM 3320 C CA . GLU B 1 102 ? 24.837 28.877 115.938 1.00 49.70 104 GLU B CA 1
ATOM 3321 C C . GLU B 1 102 ? 23.652 29.504 116.660 1.00 47.34 104 GLU B C 1
ATOM 3322 O O . GLU B 1 102 ? 23.679 30.677 117.026 1.00 45.91 104 GLU B O 1
ATOM 3328 N N . ALA B 1 103 ? 22.627 28.687 116.888 1.00 51.99 105 ALA B N 1
ATOM 3329 C CA . ALA B 1 103 ? 21.392 29.126 117.526 1.00 45.64 105 ALA B CA 1
ATOM 3330 C C . ALA B 1 103 ? 21.630 29.508 118.973 1.00 44.17 105 ALA B C 1
ATOM 3331 O O . ALA B 1 103 ? 22.615 29.095 119.578 1.00 50.51 105 ALA B O 1
ATOM 3333 N N . SER B 1 104 ? 20.704 30.274 119.535 1.00 42.23 106 SER B N 1
ATOM 3334 C CA . SER B 1 104 ? 20.818 30.677 120.923 1.00 41.96 106 SER B CA 1
ATOM 3335 C C . SER B 1 104 ? 20.588 29.463 121.809 1.00 44.62 106 SER B C 1
ATOM 3336 O O . SER B 1 104 ? 20.066 28.450 121.344 1.00 44.27 106 SER B O 1
ATOM 3339 N N . LYS B 1 105 ? 20.967 29.564 123.080 1.00 47.95 107 LYS B N 1
ATOM 3340 C CA . LYS B 1 105 ? 20.899 28.410 123.970 1.00 47.58 107 LYS B CA 1
ATOM 3341 C C . LYS B 1 105 ? 19.454 27.976 124.118 1.00 42.26 107 LYS B C 1
ATOM 3342 O O . LYS B 1 105 ? 18.541 28.805 124.077 1.00 40.45 107 LYS B O 1
ATOM 3344 N N . GLU B 1 106 ? 19.245 26.677 124.288 1.00 49.01 108 GLU B N 1
ATOM 3345 C CA . GLU B 1 106 ? 17.891 26.171 124.429 1.00 52.16 108 GLU B CA 1
ATOM 3346 C C . GLU B 1 106 ? 17.332 26.583 125.774 1.00 50.15 108 GLU B C 1
ATOM 3347 O O . GLU B 1 106 ? 18.003 26.472 126.803 1.00 45.38 108 GLU B O 1
ATOM 3353 N N . LEU B 1 107 ? 16.086 27.034 125.762 1.00 45.29 109 LEU B N 1
ATOM 3354 C CA . LEU B 1 107 ? 15.452 27.526 126.966 1.00 46.61 109 LEU B CA 1
ATOM 3355 C C . LEU B 1 107 ? 14.546 26.443 127.516 1.00 45.36 109 LEU B C 1
ATOM 3356 O O . LEU B 1 107 ? 13.900 25.724 126.759 1.00 44.30 109 LEU B O 1
ATOM 3361 N N . LYS B 1 108 ? 14.515 26.304 128.833 1.00 39.93 110 LYS B N 1
ATOM 3362 C CA . LYS B 1 108 ? 13.612 25.352 129.439 1.00 42.92 110 LYS B CA 1
ATOM 3363 C C . LYS B 1 108 ? 12.581 26.147 130.231 1.00 46.91 110 LYS B C 1
ATOM 3364 O O . LYS B 1 108 ? 12.921 26.842 131.188 1.00 47.41 110 LYS B O 1
ATOM 3370 N N . TRP B 1 109 ? 11.318 26.046 129.830 1.00 38.20 111 TRP B N 1
ATOM 3371 C CA . TRP B 1 109 ? 10.258 26.777 130.509 1.00 36.60 111 TRP B CA 1
ATOM 3372 C C . TRP B 1 109 ? 9.680 25.902 131.605 1.00 53.97 111 TRP B C 1
ATOM 3373 O O . TRP B 1 109 ? 10.024 24.723 131.707 1.00 51.55 111 TRP B O 1
ATOM 3384 N N . LYS B 1 110 ? 8.801 26.477 132.420 1.00 48.97 112 LYS B N 1
ATOM 3385 C CA . LYS B 1 110 ? 8.186 25.740 133.514 1.00 46.76 112 LYS B CA 1
ATOM 3386 C C . LYS B 1 110 ? 7.236 24.681 132.969 1.00 48.49 112 LYS B C 1
ATOM 3387 O O . LYS B 1 110 ? 6.419 24.961 132.094 1.00 52.46 112 LYS B O 1
ATOM 3393 N N . GLY B 1 111 ? 7.342 23.462 133.489 1.00 49.93 113 GLY B N 1
ATOM 3394 C CA . GLY B 1 111 ? 6.524 22.366 133.003 1.00 54.03 113 GLY B CA 1
ATOM 3395 C C . GLY B 1 111 ? 7.105 21.771 131.735 1.00 59.13 113 GLY B C 1
ATOM 3396 O O . GLY B 1 111 ? 6.502 20.889 131.123 1.00 65.09 113 GLY B O 1
ATOM 3397 N N . ASN B 1 112 ? 8.282 22.265 131.355 1.00 54.65 114 ASN B N 1
ATOM 3398 C CA . ASN B 1 112 ? 8.954 21.881 130.121 1.00 54.98 114 ASN B CA 1
ATOM 3399 C C . ASN B 1 112 ? 7.996 22.132 128.961 1.00 58.81 114 ASN B C 1
ATOM 3400 O O . ASN B 1 112 ? 7.768 21.274 128.103 1.00 62.67 114 ASN B O 1
ATOM 3405 N N . LEU B 1 113 ? 7.429 23.330 128.957 1.00 49.84 115 LEU B N 1
ATOM 3406 C CA . LEU B 1 113 ? 6.431 23.704 127.975 1.00 45.87 115 LEU B CA 1
ATOM 3407 C C . LEU B 1 113 ? 7.018 23.944 126.592 1.00 47.44 115 LEU B C 1
ATOM 3408 O O . LEU B 1 113 ? 8.232 24.006 126.415 1.00 48.02 115 LEU B O 1
ATOM 3413 N N . ASN B 1 114 ? 6.131 24.064 125.615 1.00 49.87 116 ASN B N 1
ATOM 3414 C CA . ASN B 1 114 ? 6.512 24.240 124.229 1.00 51.85 116 ASN B CA 1
ATOM 3415 C C . ASN B 1 114 ? 5.937 25.575 123.773 1.00 53.48 116 ASN B C 1
ATOM 3416 O O . ASN B 1 114 ? 4.984 26.062 124.379 1.00 56.54 116 ASN B O 1
ATOM 3421 N N . ASN B 1 115 ? 6.511 26.187 122.742 1.00 52.25 117 ASN B N 1
ATOM 3422 C CA . ASN B 1 115 ? 6.120 27.551 122.376 1.00 57.14 117 ASN B CA 1
ATOM 3423 C C . ASN B 1 115 ? 4.658 27.657 121.966 1.00 59.12 117 ASN B C 1
ATOM 3424 O O . ASN B 1 115 ? 4.040 28.715 122.103 1.00 57.73 117 ASN B O 1
ATOM 3429 N N . ASN B 1 116 ? 4.110 26.558 121.457 1.00 61.05 118 ASN B N 1
ATOM 3430 C CA . ASN B 1 116 ? 2.697 26.494 121.088 1.00 57.73 118 ASN B CA 1
ATOM 3431 C C . ASN B 1 116 ? 1.756 26.578 122.283 1.00 58.76 118 ASN B C 1
ATOM 3432 O O . ASN B 1 116 ? 0.641 27.088 122.151 1.00 70.31 118 ASN B O 1
ATOM 3437 N N . LYS B 1 117 ? 2.178 26.043 123.429 1.00 52.21 119 LYS B N 1
ATOM 3438 C CA . LYS B 1 117 ? 1.312 25.995 124.606 1.00 46.74 119 LYS B CA 1
ATOM 3439 C C . LYS B 1 117 ? 1.049 27.368 125.203 1.00 42.49 119 LYS B C 1
ATOM 3440 O O . LYS B 1 117 ? 0.072 27.552 125.934 1.00 48.05 119 LYS B O 1
ATOM 3446 N N . PHE B 1 118 ? 1.919 28.325 124.896 1.00 33.61 120 PHE B N 1
ATOM 3447 C CA . PHE B 1 118 ? 1.782 29.659 125.454 1.00 31.73 120 PHE B CA 1
ATOM 3448 C C . PHE B 1 118 ? 0.750 30.450 124.684 1.00 36.74 120 PHE B C 1
ATOM 3449 O O . PHE B 1 118 ? 0.374 31.542 125.086 1.00 37.52 120 PHE B O 1
ATOM 3457 N N . ASN B 1 119 ? 0.277 29.881 123.583 1.00 40.75 121 ASN B N 1
ATOM 3458 C CA . ASN B 1 119 ? -0.704 30.547 122.739 1.00 47.80 121 ASN B CA 1
ATOM 3459 C C . ASN B 1 119 ? -2.047 30.705 123.430 1.00 40.93 121 ASN B C 1
ATOM 3460 O O . ASN B 1 119 ? -2.462 29.846 124.205 1.00 43.61 121 ASN B O 1
ATOM 3465 N N . VAL B 1 120 ? -2.730 31.803 123.136 1.00 34.94 122 VAL B N 1
ATOM 3466 C CA . VAL B 1 120 ? -4.058 32.028 123.680 1.00 31.63 122 VAL B CA 1
ATOM 3467 C C . VAL B 1 120 ? -5.092 31.839 122.577 1.00 40.08 122 VAL B C 1
ATOM 3468 O O . VAL B 1 120 ? -5.082 32.558 121.579 1.00 48.97 122 VAL B O 1
ATOM 3472 N N . ASN B 1 121 ? -5.984 30.870 122.756 1.00 33.64 123 ASN B N 1
ATOM 3473 C CA . ASN B 1 121 ? -6.950 30.543 121.716 1.00 35.32 123 ASN B CA 1
ATOM 3474 C C . ASN B 1 121 ? -8.144 31.468 121.760 1.00 34.88 123 ASN B C 1
ATOM 3475 O O . ASN B 1 121 ? -9.112 31.229 122.478 1.00 37.58 123 ASN B O 1
ATOM 3480 N N . LEU B 1 122 ? -8.081 32.514 120.951 1.00 34.47 124 LEU B N 1
ATOM 3481 C CA . LEU B 1 122 ? -9.103 33.538 120.936 1.00 34.17 124 LEU B CA 1
ATOM 3482 C C . LEU B 1 122 ? -10.387 32.986 120.341 1.00 36.07 124 LEU B C 1
ATOM 3483 O O . LEU B 1 122 ? -11.430 33.633 120.375 1.00 40.90 124 LEU B O 1
ATOM 3488 N N . LYS B 1 123 ? -10.295 31.778 119.798 1.00 42.60 125 LYS B N 1
ATOM 3489 C CA . LYS B 1 123 ? -11.445 31.085 119.241 1.00 44.00 125 LYS B CA 1
ATOM 3490 C C . LYS B 1 123 ? -12.271 30.409 120.329 1.00 43.04 125 LYS B C 1
ATOM 3491 O O . LYS B 1 123 ? -13.429 30.069 120.112 1.00 44.43 125 LYS B O 1
ATOM 3497 N N . SER B 1 124 ? -11.688 30.234 121.510 1.00 38.89 126 SER B N 1
ATOM 3498 C CA . SER B 1 124 ? -12.383 29.533 122.588 1.00 43.14 126 SER B CA 1
ATOM 3499 C C . SER B 1 124 ? -13.360 30.455 123.310 1.00 38.42 126 SER B C 1
ATOM 3500 O O . SER B 1 124 ? -14.121 30.023 124.174 1.00 38.88 126 SER B O 1
ATOM 3503 N N . ILE B 1 125 ? -13.333 31.726 122.927 1.00 37.31 127 ILE B N 1
ATOM 3504 C CA . ILE B 1 125 ? -14.295 32.719 123.379 1.00 36.76 127 ILE B CA 1
ATOM 3505 C C . ILE B 1 125 ? -15.672 32.445 122.762 1.00 38.82 127 ILE B C 1
ATOM 3506 O O . ILE B 1 125 ? -16.707 32.778 123.339 1.00 39.00 127 ILE B O 1
ATOM 3511 N N . PHE B 1 126 ? -15.680 31.783 121.612 1.00 40.56 128 PHE B N 1
ATOM 3512 C CA . PHE B 1 126 ? -16.928 31.397 120.970 1.00 42.89 128 PHE B CA 1
ATOM 3513 C C . PHE B 1 126 ? -17.153 29.900 121.150 1.00 56.55 128 PHE B C 1
ATOM 3514 O O . PHE B 1 126 ? -16.219 29.106 121.031 1.00 50.92 128 PHE B O 1
ATOM 3522 N N . SER B 1 127 ? -18.391 29.516 121.442 1.00 46.27 129 SER B N 1
ATOM 3523 C CA . SER B 1 127 ? -18.746 28.103 121.529 1.00 48.50 129 SER B CA 1
ATOM 3524 C C . SER B 1 127 ? -18.699 27.401 120.173 1.00 58.33 129 SER B C 1
ATOM 3525 O O . SER B 1 127 ? -18.319 26.233 120.083 1.00 58.56 129 SER B O 1
ATOM 3528 N N . ASN B 1 128 ? -19.089 28.116 119.121 1.00 60.99 130 ASN B N 1
ATOM 3529 C CA . ASN B 1 128 ? -19.159 27.534 117.783 1.00 65.06 130 ASN B CA 1
ATOM 3530 C C . ASN B 1 128 ? -18.070 28.048 116.838 1.00 62.25 130 ASN B C 1
ATOM 3531 O O . ASN B 1 128 ? -18.326 28.291 115.659 1.00 68.38 130 ASN B O 1
ATOM 3536 N N . ALA B 1 129 ? -16.861 28.219 117.367 1.00 55.25 131 ALA B N 1
ATOM 3537 C CA . ALA B 1 129 ? -15.742 28.818 116.633 1.00 61.29 131 ALA B CA 1
ATOM 3538 C C . ALA B 1 129 ? -15.294 27.938 115.470 1.00 69.21 131 ALA B C 1
ATOM 3539 O O . ALA B 1 129 ? -14.575 28.382 114.581 1.00 71.63 131 ALA B O 1
ATOM 3541 N N . GLU B 1 130 ? -15.675 26.669 115.523 1.00 76.10 132 GLU B N 1
ATOM 3542 C CA . GLU B 1 130 ? -15.180 25.648 114.608 1.00 82.54 132 GLU B CA 1
ATOM 3543 C C . GLU B 1 130 ? -15.550 26.032 113.175 1.00 82.73 132 GLU B C 1
ATOM 3544 O O . GLU B 1 130 ? -14.951 25.558 112.206 1.00 78.34 132 GLU B O 1
ATOM 3550 N N . ASN B 1 131 ? -16.555 26.897 113.070 1.00 89.92 133 ASN B N 1
ATOM 3551 C CA . ASN B 1 131 ? -17.051 27.406 111.802 1.00 91.06 133 ASN B CA 1
ATOM 3552 C C . ASN B 1 131 ? -16.299 28.663 111.356 1.00 83.68 133 ASN B C 1
ATOM 3553 O O . ASN B 1 131 ? -16.559 29.205 110.281 1.00 78.32 133 ASN B O 1
ATOM 3558 N N . LEU B 1 132 ? -15.355 29.112 112.180 1.00 73.88 134 LEU B N 1
ATOM 3559 C CA . LEU B 1 132 ? -14.671 30.385 111.950 1.00 68.20 134 LEU B CA 1
ATOM 3560 C C . LEU B 1 132 ? -13.459 30.281 111.036 1.00 69.14 134 LEU B C 1
ATOM 3561 O O . LEU B 1 132 ? -12.651 29.360 111.148 1.00 69.12 134 LEU B O 1
ATOM 3566 N N . LYS B 1 133 ? -13.337 31.251 110.138 1.00 68.38 135 LYS B N 1
ATOM 3567 C CA . LYS B 1 133 ? -12.274 31.250 109.146 1.00 63.72 135 LYS B CA 1
ATOM 3568 C C . LYS B 1 133 ? -11.395 32.484 109.301 1.00 59.58 135 LYS B C 1
ATOM 3569 O O . LYS B 1 133 ? -10.925 33.055 108.319 1.00 57.29 135 LYS B O 1
ATOM 3572 N N . VAL B 1 134 ? -11.162 32.874 110.550 1.00 63.18 136 VAL B N 1
ATOM 3573 C CA . VAL B 1 134 ? -10.357 34.050 110.861 1.00 57.68 136 VAL B CA 1
ATOM 3574 C C . VAL B 1 134 ? -9.117 33.690 111.678 1.00 52.41 136 VAL B C 1
ATOM 3575 O O . VAL B 1 134 ? -9.191 32.899 112.620 1.00 48.16 136 VAL B O 1
ATOM 3579 N N . GLY B 1 135 ? -7.984 34.286 111.315 1.00 54.67 137 GLY B N 1
ATOM 3580 C CA . GLY B 1 135 ? -6.720 34.041 111.987 1.00 49.26 137 GLY B CA 1
ATOM 3581 C C . GLY B 1 135 ? -6.577 34.758 113.316 1.00 45.27 137 GLY B C 1
ATOM 3582 O O . GLY B 1 135 ? -7.352 35.657 113.637 1.00 44.85 137 GLY B O 1
ATOM 3583 N N . HIS B 1 136 ? -5.565 34.365 114.082 1.00 50.83 138 HIS B N 1
ATOM 3584 C CA . HIS B 1 136 ? -5.380 34.847 115.445 1.00 36.44 138 HIS B CA 1
ATOM 3585 C C . HIS B 1 136 ? -5.241 36.357 115.504 1.00 35.27 138 HIS B C 1
ATOM 3586 O O . HIS B 1 136 ? -5.820 37.006 116.372 1.00 59.43 138 HIS B O 1
ATOM 3593 N N . SER B 1 137 ? -4.479 36.918 114.575 1.00 35.61 139 SER B N 1
ATOM 3594 C CA . SER B 1 137 ? -4.227 38.352 114.575 1.00 34.80 139 SER B CA 1
ATOM 3595 C C . SER B 1 137 ? -5.485 39.177 114.339 1.00 35.39 139 SER B C 1
ATOM 3596 O O . SER B 1 137 ? -5.698 40.197 114.991 1.00 34.45 139 SER B O 1
ATOM 3599 N N . ASP B 1 138 ? -6.310 38.741 113.398 1.00 37.16 140 ASP B N 1
ATOM 3600 C CA . ASP B 1 138 ? -7.549 39.446 113.111 1.00 52.12 140 ASP B CA 1
ATOM 3601 C C . ASP B 1 138 ? -8.532 39.324 114.277 1.00 48.35 140 ASP B C 1
ATOM 3602 O O . ASP B 1 138 ? -9.276 40.258 114.577 1.00 48.27 140 ASP B O 1
ATOM 3607 N N . LEU B 1 139 ? -8.539 38.169 114.931 1.00 36.96 141 LEU B N 1
ATOM 3608 C CA . LEU B 1 139 ? -9.327 38.019 116.145 1.00 39.22 141 LEU B CA 1
ATOM 3609 C C . LEU B 1 139 ? -8.812 38.947 117.241 1.00 45.72 141 LEU B C 1
ATOM 3610 O O . LEU B 1 139 ? -9.596 39.524 117.987 1.00 51.58 141 LEU B O 1
ATOM 3615 N N . LEU B 1 140 ? -7.497 39.079 117.359 1.00 33.23 142 LEU B N 1
ATOM 3616 C CA . LEU B 1 140 ? -6.954 40.028 118.319 1.00 39.43 142 LEU B CA 1
ATOM 3617 C C . LEU B 1 140 ? -7.366 41.434 117.920 1.00 35.29 142 LEU B C 1
ATOM 3618 O O . LEU B 1 140 ? -7.716 42.257 118.761 1.00 31.39 142 LEU B O 1
ATOM 3623 N N . LYS B 1 141 ? -7.340 41.688 116.618 1.00 40.68 143 LYS B N 1
ATOM 3624 C CA . LYS B 1 141 ? -7.792 42.956 116.074 1.00 40.80 143 LYS B CA 1
ATOM 3625 C C . LYS B 1 141 ? -9.278 43.174 116.348 1.00 42.36 143 LYS B C 1
ATOM 3626 O O . LYS B 1 141 ? -9.693 44.281 116.681 1.00 37.60 143 LYS B O 1
ATOM 3632 N N . LEU B 1 142 ? -10.064 42.106 116.246 1.00 35.49 144 LEU B N 1
ATOM 3633 C CA . LEU B 1 142 ? -11.498 42.172 116.512 1.00 36.28 144 LEU B CA 1
ATOM 3634 C C . LEU B 1 142 ? -11.837 42.533 117.959 1.00 44.47 144 LEU B C 1
ATOM 3635 O O . LEU B 1 142 ? -12.608 43.455 118.214 1.00 46.13 144 LEU B O 1
ATOM 3640 N N . PHE B 1 143 ? -11.248 41.814 118.906 1.00 33.59 145 PHE B N 1
ATOM 3641 C CA . PHE B 1 143 ? -11.456 42.102 120.320 1.00 32.39 145 PHE B CA 1
ATOM 3642 C C . PHE B 1 143 ? -10.864 43.440 120.742 1.00 35.26 145 PHE B C 1
ATOM 3643 O O . PHE B 1 143 ? -11.414 44.113 121.609 1.00 31.35 145 PHE B O 1
ATOM 3651 N N . SER B 1 144 ? -9.734 43.813 120.150 1.00 33.76 146 SER B N 1
ATOM 3652 C CA . SER B 1 144 ? -9.122 45.102 120.450 1.00 35.97 146 SER B CA 1
ATOM 3653 C C . SER B 1 144 ? -10.040 46.230 120.002 1.00 37.24 146 SER B C 1
ATOM 3654 O O . SER B 1 144 ? -10.156 47.260 120.671 1.00 32.20 146 SER B O 1
ATOM 3657 N N . SER B 1 145 ? -10.694 46.018 118.866 1.00 33.70 147 SER B N 1
ATOM 3658 C CA . SER B 1 145 ? -11.596 47.007 118.295 1.00 37.32 147 SER B CA 1
ATOM 3659 C C . SER B 1 145 ? -12.810 47.239 119.179 1.00 35.69 147 SER B C 1
ATOM 3660 O O . SER B 1 145 ? -13.290 48.365 119.303 1.00 37.08 147 SER B O 1
ATOM 3663 N N . ILE B 1 146 ? -13.303 46.166 119.788 1.00 39.01 148 ILE B N 1
ATOM 3664 C CA . ILE B 1 146 ? -14.433 46.258 120.704 1.00 34.99 148 ILE B CA 1
ATOM 3665 C C . ILE B 1 146 ? -14.100 47.110 121.925 1.00 33.98 148 ILE B C 1
ATOM 3666 O O . ILE B 1 146 ? -14.900 47.941 122.348 1.00 34.69 148 ILE B O 1
ATOM 3671 N N . VAL B 1 147 ? -12.906 46.915 122.473 1.00 36.76 149 VAL B N 1
ATOM 3672 C CA . VAL B 1 147 ? -12.447 47.708 123.609 1.00 36.70 149 VAL B CA 1
ATOM 3673 C C . VAL B 1 147 ? -12.288 49.189 123.253 1.00 33.56 149 VAL B C 1
ATOM 3674 O O . VAL B 1 147 ? -12.626 50.058 124.047 1.00 33.00 149 VAL B O 1
ATOM 3678 N N . ASN B 1 148 ? -11.786 49.480 122.059 1.00 33.41 150 ASN B N 1
ATOM 3679 C CA . ASN B 1 148 ? -11.695 50.864 121.610 1.00 36.76 150 ASN B CA 1
ATOM 3680 C C . ASN B 1 148 ? -13.066 51.506 121.428 1.00 48.90 150 ASN B C 1
ATOM 3681 O O . ASN B 1 148 ? -13.302 52.634 121.858 1.00 52.47 150 ASN B O 1
ATOM 3686 N N . SER B 1 149 ? -13.966 50.782 120.778 1.00 49.91 151 SER B N 1
ATOM 3687 C CA . SER B 1 149 ? -15.323 51.259 120.563 1.00 51.14 151 SER B CA 1
ATOM 3688 C C . SER B 1 149 ? -16.169 51.407 121.832 1.00 54.84 151 SER B C 1
ATOM 3689 O O . SER B 1 149 ? -16.776 52.454 122.053 1.00 65.64 151 SER B O 1
ATOM 3692 N N . LYS B 1 150 ? -16.207 50.366 122.662 1.00 47.19 152 LYS B N 1
ATOM 3693 C CA . LYS B 1 150 ? -17.109 50.347 123.815 1.00 39.05 152 LYS B CA 1
ATOM 3694 C C . LYS B 1 150 ? -16.422 50.551 125.155 1.00 38.59 152 LYS B C 1
ATOM 3695 O O . LYS B 1 150 ? -17.081 50.713 126.181 1.00 35.68 152 LYS B O 1
ATOM 3701 N N . GLY B 1 151 ? -15.098 50.527 125.149 1.00 39.28 153 GLY B N 1
ATOM 3702 C CA . GLY B 1 151 ? -14.352 50.670 126.380 1.00 42.63 153 GLY B CA 1
ATOM 3703 C C . GLY B 1 151 ? -14.431 52.071 126.933 1.00 38.30 153 GLY B C 1
ATOM 3704 O O . GLY B 1 151 ? -14.724 53.020 126.209 1.00 35.81 153 GLY B O 1
ATOM 3705 N N . SER B 1 152 ? -14.184 52.199 128.228 1.00 36.60 154 SER B N 1
ATOM 3706 C CA . SER B 1 152 ? -14.149 53.508 128.849 1.00 45.17 154 SER B CA 1
ATOM 3707 C C . SER B 1 152 ? -12.840 54.168 128.464 1.00 49.20 154 SER B C 1
ATOM 3708 O O . SER B 1 152 ? -11.999 53.550 127.816 1.00 53.97 154 SER B O 1
ATOM 3711 N N . ASP B 1 153 ? -12.661 55.418 128.866 1.00 53.58 155 ASP B N 1
ATOM 3712 C CA . ASP B 1 153 ? -11.455 56.151 128.511 1.00 48.91 155 ASP B CA 1
ATOM 3713 C C . ASP B 1 153 ? -10.250 55.517 129.193 1.00 43.37 155 ASP B C 1
ATOM 3714 O O . ASP B 1 153 ? -9.178 55.394 128.596 1.00 52.66 155 ASP B O 1
ATOM 3719 N N . ASN B 1 154 ? -10.438 55.113 130.445 1.00 41.77 156 ASN B N 1
ATOM 3720 C CA A ASN B 1 154 ? -9.421 54.408 131.227 0.46 44.20 156 ASN B CA 1
ATOM 3721 C CA B ASN B 1 154 ? -9.371 54.447 131.178 0.54 44.66 156 ASN B CA 1
ATOM 3722 C C . ASN B 1 154 ? -9.057 53.076 130.581 1.00 42.83 156 ASN B C 1
ATOM 3723 O O . ASN B 1 154 ? -7.893 52.676 130.519 1.00 41.03 156 ASN B O 1
ATOM 3732 N N . GLN B 1 155 ? -10.084 52.388 130.106 1.00 36.69 157 GLN B N 1
ATOM 3733 C CA . GLN B 1 155 ? -9.920 51.075 129.497 1.00 34.80 157 GLN B CA 1
ATOM 3734 C C . GLN B 1 155 ? -9.109 51.148 128.205 1.00 34.43 157 GLN B C 1
ATOM 3735 O O . GLN B 1 155 ? -8.229 50.324 127.969 1.00 34.95 157 GLN B O 1
ATOM 3741 N N . LYS B 1 156 ? -9.390 52.155 127.386 1.00 31.22 158 LYS B N 1
ATOM 3742 C CA . LYS B 1 156 ? -8.647 52.377 126.148 1.00 31.61 158 LYS B CA 1
ATOM 3743 C C . LYS B 1 156 ? -7.179 52.699 126.406 1.00 42.77 158 LYS B C 1
ATOM 3744 O O . LYS B 1 156 ? -6.306 52.344 125.614 1.00 38.38 158 LYS B O 1
ATOM 3750 N N . LYS B 1 157 ? -6.915 53.364 127.522 1.00 46.26 159 LYS B N 1
ATOM 3751 C CA . LYS B 1 157 ? -5.551 53.663 127.930 1.00 40.14 159 LYS B CA 1
ATOM 3752 C C . LYS B 1 157 ? -4.788 52.373 128.222 1.00 36.16 159 LYS B C 1
ATOM 3753 O O . LYS B 1 157 ? -3.620 52.234 127.865 1.00 35.93 159 LYS B O 1
ATOM 3759 N N . VAL B 1 158 ? -5.465 51.430 128.871 1.00 36.61 160 VAL B N 1
ATOM 3760 C CA . VAL B 1 158 ? -4.907 50.106 129.132 1.00 32.20 160 VAL B CA 1
ATOM 3761 C C . VAL B 1 158 ? -4.698 49.287 127.855 1.00 39.97 160 VAL B C 1
ATOM 3762 O O . VAL B 1 158 ? -3.673 48.623 127.695 1.00 47.28 160 VAL B O 1
ATOM 3766 N N . LEU B 1 159 ? -5.662 49.352 126.942 1.00 40.60 161 LEU B N 1
ATOM 3767 C CA . LEU B 1 159 ? -5.584 48.611 125.686 1.00 33.78 161 LEU B CA 1
ATOM 3768 C C . LEU B 1 159 ? -4.393 49.047 124.862 1.00 39.49 161 LEU B C 1
ATOM 3769 O O . LEU B 1 159 ? -3.688 48.227 124.268 1.00 50.54 161 LEU B O 1
ATOM 3774 N N . ASN B 1 160 ? -4.173 50.353 124.842 1.00 43.27 162 ASN B N 1
ATOM 3775 C CA . ASN B 1 160 ? -3.066 50.937 124.110 1.00 48.14 162 ASN B CA 1
ATOM 3776 C C . ASN B 1 160 ? -1.716 50.518 124.666 1.00 46.41 162 ASN B C 1
ATOM 3777 O O . ASN B 1 160 ? -0.791 50.232 123.905 1.00 55.83 162 ASN B O 1
ATOM 3782 N N . SER B 1 16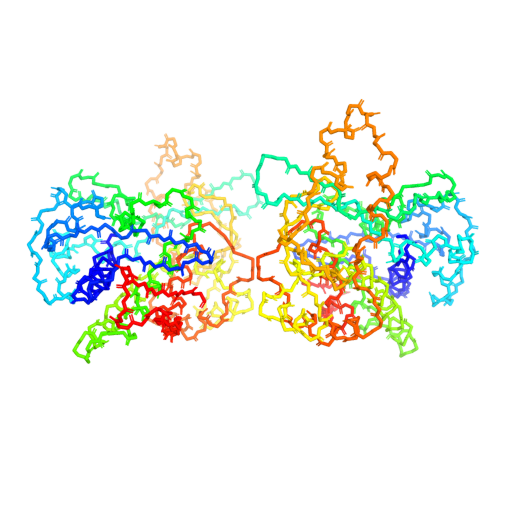1 ? -1.604 50.485 125.991 1.00 34.27 163 SER B N 1
ATOM 3783 C CA . SER B 1 161 ? -0.369 50.053 126.626 1.00 29.18 163 SER B CA 1
ATOM 3784 C C . SER B 1 161 ? -0.104 48.586 126.302 1.00 30.31 163 SER B C 1
ATOM 3785 O O . SER B 1 161 ? 1.027 48.194 126.028 1.00 26.51 163 SER B O 1
ATOM 3788 N N . LEU B 1 162 ? -1.168 47.789 126.311 1.00 26.41 164 LEU B N 1
ATOM 3789 C CA . LEU B 1 162 ? -1.085 46.367 125.999 1.00 25.56 164 LEU B CA 1
ATOM 3790 C C . LEU B 1 162 ? -0.705 46.114 124.545 1.00 29.33 164 LEU B C 1
ATOM 3791 O O . LEU B 1 162 ? 0.094 45.226 124.240 1.00 25.76 164 LEU B O 1
ATOM 3796 N N . LEU B 1 163 ? -1.300 46.890 123.648 1.00 30.64 165 LEU B N 1
ATOM 3797 C CA . LEU B 1 163 ? -0.997 46.787 122.230 1.00 30.33 165 LEU B CA 1
ATOM 3798 C C . LEU B 1 163 ? 0.458 47.170 121.989 1.00 28.12 165 LEU B C 1
ATOM 3799 O O . LEU B 1 163 ? 1.169 46.518 121.227 1.00 27.76 165 LEU B O 1
ATOM 3804 N N . ASP B 1 164 ? 0.893 48.219 122.679 1.00 32.12 166 ASP B N 1
ATOM 3805 C CA . ASP B 1 164 ? 2.250 48.738 122.558 1.00 36.04 166 ASP B CA 1
ATOM 3806 C C . ASP B 1 164 ? 3.269 47.717 123.030 1.00 35.64 166 ASP B C 1
ATOM 3807 O O . ASP B 1 164 ? 4.343 47.565 122.453 1.00 38.17 166 ASP B O 1
ATOM 3812 N N . ASN B 1 165 ? 2.899 47.016 124.091 1.00 34.96 167 ASN B N 1
ATOM 3813 C CA . ASN B 1 165 ? 3.721 45.975 124.673 1.00 26.70 167 ASN B CA 1
ATOM 3814 C C . ASN B 1 165 ? 3.913 44.823 123.702 1.00 27.48 167 ASN B C 1
ATOM 3815 O O . ASN B 1 165 ? 5.013 44.289 123.571 1.00 27.53 167 ASN B O 1
ATOM 3820 N N . ILE B 1 166 ? 2.832 44.448 123.022 1.00 34.96 168 ILE B N 1
ATOM 3821 C CA . ILE B 1 166 ? 2.883 43.386 122.025 1.00 34.94 168 ILE B CA 1
ATOM 3822 C C . ILE B 1 166 ? 3.806 43.771 120.882 1.00 40.61 168 ILE B C 1
ATOM 3823 O O . ILE B 1 166 ? 4.608 42.963 120.432 1.00 43.92 168 ILE B O 1
ATOM 3828 N N . ASN B 1 167 ? 3.715 45.020 120.443 1.00 42.37 169 ASN B N 1
ATOM 3829 C CA . ASN B 1 167 ? 4.514 45.489 119.321 1.00 34.19 169 ASN B CA 1
ATOM 3830 C C . ASN B 1 167 ? 6.003 45.403 119.619 1.00 35.76 169 ASN B C 1
ATOM 3831 O O . ASN B 1 167 ? 6.790 44.942 118.791 1.00 31.08 169 ASN B O 1
ATOM 3836 N N . ASP B 1 168 ? 6.379 45.838 120.816 1.00 37.96 170 ASP B N 1
ATOM 3837 C CA . ASP B 1 168 ? 7.783 45.952 121.181 1.00 33.82 170 ASP B CA 1
ATOM 3838 C C . ASP B 1 168 ? 8.470 44.591 121.167 1.00 31.40 170 ASP B C 1
ATOM 3839 O O . ASP B 1 168 ? 9.475 44.407 120.485 1.00 38.38 170 ASP B O 1
ATOM 3844 N N . ARG B 1 169 ? 7.904 43.634 121.895 1.00 31.29 171 ARG B N 1
ATOM 3845 C CA . ARG B 1 169 ? 8.459 42.288 121.951 1.00 27.53 171 ARG B CA 1
ATOM 3846 C C . ARG B 1 169 ? 8.329 41.538 120.636 1.00 28.11 171 ARG B C 1
ATOM 3847 O O . ARG B 1 169 ? 9.255 40.831 120.235 1.00 47.20 171 ARG B O 1
ATOM 3855 N N . ARG B 1 170 ? 7.187 41.678 119.971 1.00 28.16 172 ARG B N 1
ATOM 3856 C CA . ARG B 1 170 ? 6.956 40.976 118.711 1.00 30.22 172 ARG B CA 1
ATOM 3857 C C . ARG B 1 170 ? 7.912 41.430 117.610 1.00 36.92 172 ARG B C 1
ATOM 3858 O O . ARG B 1 170 ? 8.476 40.612 116.882 1.00 30.64 172 ARG B O 1
ATOM 3866 N N . LEU B 1 171 ? 8.098 42.740 117.499 1.00 35.45 173 LEU B N 1
ATOM 3867 C CA . LEU B 1 171 ? 9.032 43.284 116.527 1.00 33.82 173 LEU B CA 1
ATOM 3868 C C . LEU B 1 171 ? 10.463 42.889 116.851 1.00 31.84 173 LEU B C 1
ATOM 3869 O O . LEU B 1 171 ? 11.217 42.476 115.971 1.00 36.97 173 LEU B O 1
ATOM 3874 N N . LYS B 1 172 ? 10.822 42.990 118.125 1.00 30.56 174 LYS B N 1
ATOM 3875 C CA . LYS B 1 172 ? 12.175 42.688 118.558 1.00 30.88 174 LYS B CA 1
ATOM 3876 C C . LYS B 1 172 ? 12.529 41.235 118.314 1.00 40.33 174 LYS B C 1
ATOM 3877 O O . LYS B 1 172 ? 13.644 40.924 117.888 1.00 32.01 174 LYS B O 1
ATOM 3883 N N . LYS B 1 173 ? 11.578 40.344 118.561 1.00 30.63 175 LYS B N 1
ATOM 3884 C CA . LYS B 1 173 ? 11.816 38.942 118.276 1.00 37.58 175 LYS B CA 1
ATOM 3885 C C . LYS B 1 173 ? 12.005 38.743 116.778 1.00 41.06 175 LYS B C 1
ATOM 3886 O O . LYS B 1 173 ? 12.841 37.952 116.355 1.00 49.05 175 LYS B O 1
ATOM 3892 N N . LEU B 1 174 ? 11.240 39.486 115.986 1.00 32.41 176 LEU B N 1
ATOM 3893 C CA . LEU B 1 174 ? 11.331 39.413 114.534 1.00 33.65 176 LEU B CA 1
ATOM 3894 C C . LEU B 1 174 ? 12.667 39.907 113.988 1.00 45.93 176 LEU B C 1
ATOM 3895 O O . LEU B 1 174 ? 13.235 39.311 113.073 1.00 50.52 176 LEU B O 1
ATOM 3900 N N . VAL B 1 175 ? 13.163 41.005 114.541 1.00 42.88 177 VAL B N 1
ATOM 3901 C CA . VAL B 1 175 ? 14.492 41.483 114.188 1.00 38.41 177 VAL B CA 1
ATOM 3902 C C . VAL B 1 175 ? 15.585 40.544 114.680 1.00 35.36 177 VAL B C 1
ATOM 3903 O O . VAL B 1 175 ? 16.519 40.234 113.949 1.00 46.12 177 VAL B O 1
ATOM 3907 N N . SER B 1 176 ? 15.447 40.074 115.913 1.00 34.44 178 SER B N 1
ATOM 3908 C CA . SER B 1 176 ? 16.477 39.256 116.542 1.00 35.68 178 SER B CA 1
ATOM 3909 C C . SER B 1 176 ? 16.636 37.896 115.882 1.00 35.76 178 SER B C 1
ATOM 3910 O O . SER B 1 176 ? 17.705 37.295 115.933 1.00 36.70 178 SER B O 1
ATOM 3913 N N . THR B 1 177 ? 15.571 37.410 115.261 1.00 41.98 179 THR B N 1
ATOM 3914 C CA . THR B 1 177 ? 15.610 36.090 114.646 1.00 47.27 179 THR B CA 1
ATOM 3915 C C . THR B 1 177 ? 16.132 36.166 113.212 1.00 44.11 179 THR B C 1
ATOM 3916 O O . THR B 1 177 ? 16.430 35.146 112.595 1.00 42.86 179 THR B O 1
ATOM 3920 N N . GLY B 1 178 ? 16.266 37.386 112.702 1.00 44.27 180 GLY B N 1
ATOM 3921 C CA . GLY B 1 178 ? 16.731 37.606 111.347 1.00 39.69 180 GLY B CA 1
ATOM 3922 C C . GLY B 1 178 ? 15.632 37.507 110.311 1.00 40.19 180 GLY B C 1
ATOM 3923 O O . GLY B 1 178 ? 15.900 37.560 109.109 1.00 41.60 180 GLY B O 1
ATOM 3924 N N . GLN B 1 179 ? 14.390 37.389 110.771 1.00 50.90 181 GLN B N 1
ATOM 3925 C CA . GLN B 1 179 ? 13.269 37.146 109.866 1.00 54.22 181 GLN B CA 1
ATOM 3926 C C . GLN B 1 179 ? 12.641 38.434 109.353 1.00 48.99 181 GLN B C 1
ATOM 3927 O O . GLN B 1 179 ? 11.762 38.397 108.495 1.00 53.95 181 GLN B O 1
ATOM 3933 N N . TRP B 1 180 ? 13.113 39.568 109.862 1.00 46.68 182 TRP B N 1
ATOM 3934 C CA . TRP B 1 180 ? 12.575 40.873 109.480 1.00 47.11 182 TRP B CA 1
ATOM 3935 C C . TRP B 1 180 ? 12.784 41.198 108.003 1.00 56.82 182 TRP B C 1
ATOM 3936 O O . TRP B 1 180 ? 11.986 41.916 107.401 1.00 60.14 182 TRP B O 1
ATOM 3947 N N . THR B 1 181 ? 13.868 40.686 107.432 1.00 60.52 183 THR B N 1
ATOM 3948 C CA . THR B 1 181 ? 14.226 40.985 106.054 1.00 43.62 183 THR B CA 1
ATOM 3949 C C . THR B 1 181 ? 13.155 40.492 105.094 1.00 44.64 183 THR B C 1
ATOM 3950 O O . THR B 1 181 ? 12.802 41.174 104.133 1.00 53.25 183 THR B O 1
ATOM 3954 N N . GLU B 1 182 ? 12.628 39.308 105.375 1.00 44.39 184 GLU B N 1
ATOM 3955 C CA . GLU B 1 182 ? 11.596 38.699 104.545 1.00 53.82 184 GLU B CA 1
ATOM 3956 C C . GLU B 1 182 ? 10.226 39.359 104.727 1.00 62.88 184 GLU B C 1
ATOM 3957 O O . GLU B 1 182 ? 9.300 39.112 103.953 1.00 71.91 184 GLU B O 1
ATOM 3963 N N . ALA B 1 183 ? 10.096 40.213 105.736 1.00 58.21 185 ALA B N 1
ATOM 3964 C CA . ALA B 1 183 ? 8.787 40.766 106.063 1.00 56.16 185 ALA B CA 1
ATOM 3965 C C . ALA B 1 183 ? 8.591 42.205 105.597 1.00 55.48 185 ALA B C 1
ATOM 3966 O O . ALA B 1 183 ? 7.498 42.755 105.721 1.00 60.71 185 ALA B O 1
ATOM 3968 N N . ILE B 1 184 ? 9.632 42.811 105.043 1.00 55.26 186 ILE B N 1
ATOM 3969 C CA . ILE B 1 184 ? 9.496 44.148 104.477 1.00 59.97 186 ILE B CA 1
ATOM 3970 C C . ILE B 1 184 ? 9.989 44.151 103.048 1.00 70.07 186 ILE B C 1
ATOM 3971 O O . ILE B 1 184 ? 10.424 43.125 102.529 1.00 80.42 186 ILE B O 1
ATOM 3976 N N . SER B 1 185 ? 9.916 45.312 102.413 1.00 70.36 187 SER B N 1
ATOM 3977 C CA . SER B 1 185 ? 10.201 45.418 100.994 1.00 68.71 187 SER B CA 1
ATOM 3978 C C . SER B 1 185 ? 11.698 45.450 100.740 1.00 69.31 187 SER B C 1
ATOM 3979 O O . SER B 1 185 ? 12.475 45.899 101.582 1.00 65.96 187 SER B O 1
ATOM 3982 N N . ASP B 1 186 ? 12.089 44.949 99.574 1.00 74.33 188 ASP B N 1
ATOM 3983 C CA . ASP B 1 186 ? 13.491 44.727 99.259 1.00 73.31 188 ASP B CA 1
ATOM 3984 C C . ASP B 1 186 ? 14.256 46.034 99.318 1.00 68.63 188 ASP B C 1
ATOM 3985 O O . ASP B 1 186 ? 15.363 46.090 99.844 1.00 68.37 188 ASP B O 1
ATOM 3990 N N . SER B 1 187 ? 13.636 47.091 98.807 1.00 66.89 189 SER B N 1
ATOM 3991 C CA . SER B 1 187 ? 14.262 48.403 98.758 1.00 64.87 189 SER B CA 1
ATOM 3992 C C . SER B 1 187 ? 14.591 48.957 100.145 1.00 59.52 189 SER B C 1
ATOM 3993 O O . SER B 1 187 ? 15.702 49.427 100.387 1.00 60.18 189 SER B O 1
ATOM 3996 N N . VAL B 1 188 ? 13.621 48.901 101.050 1.00 52.50 190 VAL B N 1
ATOM 3997 C CA . VAL B 1 188 ? 13.823 49.369 102.418 1.00 55.28 190 VAL B CA 1
ATOM 3998 C C . VAL B 1 188 ? 14.806 48.501 103.197 1.00 54.92 190 VAL B C 1
ATOM 3999 O O . VAL B 1 188 ? 15.630 49.014 103.958 1.00 55.17 190 VAL B O 1
ATOM 4003 N N . ALA B 1 189 ? 14.736 47.191 102.983 1.00 52.19 191 ALA B N 1
ATOM 4004 C CA . ALA B 1 189 ? 15.635 46.261 103.654 1.00 49.70 191 ALA B CA 1
ATOM 4005 C C . ALA B 1 189 ? 17.082 46.575 103.307 1.00 54.21 191 ALA B C 1
ATOM 4006 O O . ALA B 1 189 ? 17.957 46.558 104.172 1.00 51.27 191 ALA B O 1
ATOM 4008 N N . ASN B 1 190 ? 17.332 46.856 102.035 1.00 51.40 192 ASN B N 1
ATOM 4009 C CA . ASN B 1 190 ? 18.670 47.213 101.596 1.00 52.89 192 ASN B CA 1
ATOM 4010 C C . ASN B 1 190 ? 19.120 48.556 102.164 1.00 53.05 192 ASN B C 1
ATOM 4011 O O . ASN B 1 190 ? 20.299 48.743 102.457 1.00 76.24 192 ASN B O 1
ATOM 4016 N N . GLU B 1 191 ? 18.189 49.490 102.325 1.00 52.88 193 GLU B N 1
ATOM 4017 C CA . GLU B 1 191 ? 18.533 50.791 102.890 1.00 64.57 193 GLU B CA 1
ATOM 4018 C C . GLU B 1 191 ? 19.009 50.607 104.331 1.00 63.11 193 GLU B C 1
ATOM 4019 O O . GLU B 1 191 ? 20.046 51.141 104.729 1.00 52.14 193 GLU B O 1
ATOM 4022 N N . ILE B 1 192 ? 18.244 49.840 105.104 1.00 51.45 194 ILE B N 1
ATOM 4023 C CA . ILE B 1 192 ? 18.569 49.594 106.502 1.00 47.81 194 ILE B CA 1
ATOM 4024 C C . ILE B 1 192 ? 19.881 48.816 106.594 1.00 48.06 194 ILE B C 1
ATOM 4025 O O . ILE B 1 192 ? 20.683 49.041 107.499 1.00 47.82 194 ILE B O 1
ATOM 4030 N N . ALA B 1 193 ? 20.075 47.884 105.665 1.00 48.72 195 ALA B N 1
ATOM 4031 C CA . ALA B 1 193 ? 21.299 47.089 105.600 1.00 49.28 195 ALA B CA 1
ATOM 4032 C C . ALA B 1 193 ? 22.503 47.963 105.268 1.00 54.60 195 ALA B C 1
ATOM 4033 O O . ALA B 1 193 ? 23.580 47.811 105.849 1.00 55.20 195 ALA B O 1
ATOM 4035 N N . LYS B 1 194 ? 22.305 48.876 104.322 1.00 56.39 196 LYS B N 1
ATOM 4036 C CA . LYS B 1 194 ? 23.330 49.838 103.934 1.00 59.72 196 LYS B CA 1
ATOM 4037 C C . LYS B 1 194 ? 23.702 50.706 105.119 1.00 61.23 196 LYS B C 1
ATOM 4038 O O . LYS B 1 194 ? 24.873 50.892 105.437 1.00 71.40 196 LYS B O 1
ATOM 4044 N N . ASN B 1 195 ? 22.672 51.222 105.771 1.00 59.87 197 ASN B N 1
ATOM 4045 C CA . ASN B 1 195 ? 22.819 52.105 106.911 1.00 67.19 197 ASN B CA 1
ATOM 4046 C C . ASN B 1 195 ? 23.460 51.417 108.123 1.00 65.11 197 ASN B C 1
ATOM 4047 O O . ASN B 1 195 ? 24.221 52.035 108.870 1.00 65.63 197 ASN B O 1
ATOM 4052 N N . ASN B 1 196 ? 23.193 50.125 108.283 1.00 62.39 198 ASN B N 1
ATOM 4053 C CA . ASN B 1 196 ? 23.653 49.395 109.458 1.00 57.00 198 ASN B CA 1
ATOM 4054 C C . ASN B 1 196 ? 24.830 48.454 109.215 1.00 57.05 198 ASN B C 1
ATOM 4055 O O . ASN B 1 196 ? 25.140 47.624 110.072 1.00 58.32 198 ASN B O 1
ATOM 4060 N N . LYS B 1 197 ? 25.460 48.563 108.048 1.00 42.65 199 LYS B N 1
ATOM 4061 C CA . LYS B 1 197 ? 26.662 47.788 107.750 1.00 43.48 199 LYS B CA 1
ATOM 4062 C C . LYS B 1 197 ? 26.381 46.297 107.805 1.00 38.33 199 LYS B C 1
ATOM 4063 O O . LYS B 1 197 ? 27.185 45.518 108.315 1.00 38.73 199 LYS B O 1
ATOM 4069 N N . LEU B 1 198 ? 25.239 45.899 107.265 1.00 37.94 200 LEU B N 1
ATOM 4070 C CA . LEU B 1 198 ? 24.878 44.498 107.252 1.00 36.38 200 LEU B CA 1
ATOM 4071 C C . LEU B 1 198 ? 25.168 43.936 105.882 1.00 36.47 200 LEU B C 1
ATOM 4072 O O . LEU B 1 198 ? 25.273 44.678 104.903 1.00 37.81 200 LEU B O 1
ATOM 4077 N N . THR B 1 199 ? 25.288 42.619 105.819 1.00 35.31 201 THR B N 1
ATOM 4078 C CA . THR B 1 199 ? 25.600 41.941 104.577 1.00 35.46 201 THR B CA 1
ATOM 4079 C C . THR B 1 199 ? 24.424 41.073 104.190 1.00 35.21 201 THR B C 1
ATOM 4080 O O . THR B 1 199 ? 23.879 40.342 105.021 1.00 44.82 201 THR B O 1
ATOM 4084 N N . SER B 1 200 ? 24.037 41.139 102.924 1.00 36.24 202 SER B N 1
ATOM 4085 C CA . SER B 1 200 ? 22.882 40.387 102.481 1.00 37.77 202 SER B CA 1
ATOM 4086 C C . SER B 1 200 ? 23.332 39.088 101.847 1.00 36.19 202 SER B C 1
ATOM 4087 O O . SER B 1 200 ? 24.100 39.074 100.889 1.00 36.78 202 SER B O 1
ATOM 4090 N N . ILE B 1 201 ? 22.833 37.993 102.401 1.00 45.47 203 ILE B N 1
ATOM 4091 C CA . ILE B 1 201 ? 23.180 36.666 101.943 1.00 35.45 203 ILE B CA 1
ATOM 4092 C C . ILE B 1 201 ? 21.912 35.859 101.829 1.00 43.76 203 ILE B C 1
ATOM 4093 O O . ILE B 1 201 ? 20.854 36.263 102.315 1.00 45.39 203 ILE B O 1
ATOM 4098 N N . LYS B 1 202 ? 22.032 34.693 101.215 1.00 49.78 204 LYS B N 1
ATOM 4099 C CA . LYS B 1 202 ? 20.907 33.798 101.068 1.00 45.86 204 LYS B CA 1
ATOM 4100 C C . LYS B 1 202 ? 21.151 32.685 102.068 1.00 36.82 204 LYS B C 1
ATOM 4101 O O . LYS B 1 202 ? 22.179 32.013 102.023 1.00 47.91 204 LYS B O 1
ATOM 4107 N N . ALA B 1 203 ? 20.219 32.501 102.992 1.00 36.81 205 ALA B N 1
ATOM 4108 C CA . ALA B 1 203 ? 20.472 31.622 104.126 1.00 43.02 205 ALA B CA 1
ATOM 4109 C C . ALA B 1 203 ? 19.226 30.872 104.558 1.00 38.53 205 ALA B C 1
ATOM 4110 O O . ALA B 1 203 ? 18.120 31.189 104.137 1.00 47.34 205 ALA B O 1
ATOM 4112 N N . GLN B 1 204 ? 19.424 29.874 105.408 1.00 37.32 206 GLN B N 1
ATOM 4113 C CA . GLN B 1 204 ? 18.331 29.054 105.900 1.00 44.87 206 GLN B CA 1
ATOM 4114 C C . GLN B 1 204 ? 18.238 29.101 107.424 1.00 43.22 206 GLN B C 1
ATOM 4115 O O . GLN B 1 204 ? 19.232 28.893 108.119 1.00 48.86 206 GLN B O 1
ATOM 4121 N N . LEU B 1 205 ? 17.045 29.383 107.941 1.00 45.55 207 LEU B N 1
ATOM 4122 C CA . LEU B 1 205 ? 16.854 29.490 109.384 1.00 38.24 207 LEU B CA 1
ATOM 4123 C C . LEU B 1 205 ? 16.139 28.256 109.897 1.00 39.99 207 LEU B C 1
ATOM 4124 O O . LEU B 1 205 ? 14.978 28.028 109.577 1.00 41.58 207 LEU B O 1
ATOM 4129 N N . GLY B 1 206 ? 16.836 27.460 110.698 1.00 44.69 208 GLY B N 1
ATOM 4130 C CA . GLY B 1 206 ? 16.294 26.196 111.153 1.00 42.79 208 GLY B CA 1
ATOM 4131 C C . GLY B 1 206 ? 15.998 25.277 109.986 1.00 43.70 208 GLY B C 1
ATOM 4132 O O . GLY B 1 206 ? 16.861 25.033 109.146 1.00 53.64 208 GLY B O 1
ATOM 4133 N N . SER B 1 207 ? 14.777 24.756 109.943 1.00 47.54 209 SER B N 1
ATOM 4134 C CA . SER B 1 207 ? 14.363 23.867 108.870 1.00 58.82 209 SER B CA 1
ATOM 4135 C C . SER B 1 207 ? 13.585 24.617 107.800 1.00 61.13 209 SER B C 1
ATOM 4136 O O . SER B 1 207 ? 13.076 24.015 106.857 1.00 62.19 209 SER B O 1
ATOM 4139 N N . GLN B 1 208 ? 13.521 25.938 107.933 1.00 59.16 210 GLN B N 1
ATOM 4140 C CA . GLN B 1 208 ? 12.702 26.745 107.036 1.00 62.74 210 GLN B CA 1
ATOM 4141 C C . GLN B 1 208 ? 13.294 26.786 105.637 1.00 59.80 210 GLN B C 1
ATOM 4142 O O . GLN B 1 208 ? 14.435 26.379 105.421 1.00 50.53 210 GLN B O 1
ATOM 4148 N N . LYS B 1 209 ? 12.516 27.291 104.686 1.00 63.71 211 LYS B N 1
ATOM 4149 C CA . LYS B 1 209 ? 12.992 27.405 103.317 1.00 56.00 211 LYS B CA 1
ATOM 4150 C C . LYS B 1 209 ? 14.048 28.495 103.295 1.00 55.55 211 LYS B C 1
ATOM 4151 O O . LYS B 1 209 ? 14.076 29.354 104.172 1.00 59.24 211 LYS B O 1
ATOM 4157 N N . THR B 1 210 ? 14.916 28.464 102.292 1.00 59.82 212 THR B N 1
ATOM 4158 C CA . THR B 1 210 ? 15.994 29.427 102.203 1.00 51.85 212 THR B CA 1
ATOM 4159 C C . THR B 1 210 ? 15.350 30.794 101.964 1.00 51.83 212 THR B C 1
ATOM 4160 O O . THR B 1 210 ? 14.307 30.881 101.326 1.00 64.23 212 THR B O 1
ATOM 4164 N N . GLN B 1 211 ? 15.963 31.858 102.468 1.00 41.59 213 GLN B N 1
ATOM 4165 C CA . GLN B 1 211 ? 15.370 33.188 102.384 1.00 51.76 213 GLN B CA 1
ATOM 4166 C C . GLN B 1 211 ? 16.446 34.257 102.426 1.00 40.20 213 GLN B C 1
ATOM 4167 O O . GLN B 1 211 ? 17.632 33.947 102.500 1.00 38.97 213 GLN B O 1
ATOM 4173 N N . ASN B 1 212 ? 16.029 35.517 102.422 1.00 45.92 214 ASN B N 1
ATOM 4174 C CA . ASN B 1 212 ? 16.982 36.612 102.468 1.00 50.23 214 ASN B CA 1
ATOM 4175 C C . ASN B 1 212 ? 17.231 36.984 103.916 1.00 57.69 214 ASN B C 1
ATOM 4176 O O . ASN B 1 212 ? 16.296 37.285 104.661 1.00 66.90 214 ASN B O 1
ATOM 4181 N N . VAL B 1 213 ? 18.502 36.965 104.302 1.00 52.10 215 VAL B N 1
ATOM 4182 C CA . VAL B 1 213 ? 18.913 37.225 105.669 1.00 40.07 215 VAL B CA 1
ATOM 4183 C C . VAL B 1 213 ? 20.013 38.258 105.588 1.00 34.79 215 VAL B C 1
ATOM 4184 O O . VAL B 1 213 ? 20.799 38.270 104.637 1.00 34.94 215 VAL B O 1
ATOM 4188 N N . MET B 1 214 ? 20.040 39.139 106.577 1.00 34.47 216 MET B N 1
ATOM 4189 C CA . MET B 1 214 ? 21.070 40.145 106.667 1.00 40.57 216 MET B CA 1
ATOM 4190 C C . MET B 1 214 ? 21.831 39.996 107.974 1.00 36.35 216 MET B C 1
ATOM 4191 O O . MET B 1 214 ? 21.242 40.019 109.050 1.00 40.34 216 MET B O 1
ATOM 4196 N N . ILE B 1 215 ? 23.145 39.826 107.864 1.00 32.88 217 ILE B N 1
ATOM 4197 C CA . ILE B 1 215 ? 23.958 39.472 109.016 1.00 32.82 217 ILE B CA 1
ATOM 4198 C C . ILE B 1 215 ? 25.037 40.513 109.185 1.00 32.60 217 ILE B C 1
ATOM 4199 O O . ILE B 1 215 ? 25.356 41.233 108.241 1.00 46.25 217 ILE B O 1
ATOM 4204 N N . ASP B 1 216 ? 25.609 40.589 110.379 1.00 32.46 218 ASP B N 1
ATOM 4205 C CA . ASP B 1 216 ? 26.746 41.459 110.602 1.00 36.02 218 ASP B CA 1
ATOM 4206 C C . ASP B 1 216 ? 27.984 40.599 110.396 1.00 34.90 218 ASP B C 1
ATOM 4207 O O . ASP B 1 216 ? 28.197 39.622 111.114 1.00 38.03 218 ASP B O 1
ATOM 4212 N N . ALA B 1 217 ? 28.790 40.964 109.404 1.00 40.96 219 ALA B N 1
ATOM 4213 C CA . ALA B 1 217 ? 29.920 40.135 109.000 1.00 33.58 219 ALA B CA 1
ATOM 4214 C C . ALA B 1 217 ? 31.158 40.450 109.819 1.00 42.13 219 ALA B C 1
ATOM 4215 O O . ALA B 1 217 ? 32.191 39.820 109.647 1.00 44.66 219 ALA B O 1
ATOM 4217 N N . ASN B 1 218 ? 31.041 41.424 110.714 1.00 50.26 220 ASN B N 1
ATOM 4218 C CA . ASN B 1 218 ? 32.093 41.735 111.669 1.00 55.81 220 ASN B CA 1
ATOM 4219 C C . ASN B 1 218 ? 33.443 42.041 111.033 1.00 57.33 220 ASN B C 1
ATOM 4220 O O . ASN B 1 218 ? 34.477 41.578 111.515 1.00 59.54 220 ASN B O 1
ATOM 4225 N N . GLY B 1 219 ? 33.433 42.827 109.965 1.00 57.67 221 GLY B N 1
ATOM 4226 C CA . GLY B 1 219 ? 34.644 43.111 109.224 1.00 63.06 221 GLY B CA 1
ATOM 4227 C C . GLY B 1 219 ? 35.286 41.849 108.677 1.00 63.54 221 GLY B C 1
ATOM 4228 O O . GLY B 1 219 ? 36.463 41.569 108.926 1.00 66.66 221 GLY B O 1
ATOM 4229 N N . HIS B 1 220 ? 34.498 41.095 107.918 1.00 55.14 222 HIS B N 1
ATOM 4230 C CA . HIS B 1 220 ? 34.962 39.874 107.280 1.00 49.49 222 HIS B CA 1
ATOM 4231 C C . HIS B 1 220 ? 34.610 39.921 105.807 1.00 51.85 222 HIS B C 1
ATOM 4232 O O . HIS B 1 220 ? 33.655 40.592 105.409 1.00 55.30 222 HIS B O 1
ATOM 4239 N N . ASP B 1 221 ? 35.377 39.203 105.001 1.00 44.50 223 ASP B N 1
ATOM 4240 C CA . ASP B 1 221 ? 35.081 39.089 103.589 1.00 43.22 223 ASP B CA 1
ATOM 4241 C C . ASP B 1 221 ? 34.504 37.698 103.439 1.00 50.86 223 ASP B C 1
ATOM 4242 O O . ASP B 1 221 ? 35.201 36.707 103.644 1.00 58.73 223 ASP B O 1
ATOM 4247 N N . LEU B 1 222 ? 33.229 37.615 103.097 1.00 36.15 224 LEU B N 1
ATOM 4248 C CA . LEU B 1 222 ? 32.575 36.320 103.006 1.00 35.43 224 LEU B CA 1
ATOM 4249 C C . LEU B 1 222 ? 33.050 35.577 101.769 1.00 44.22 224 LEU B C 1
ATOM 4250 O O . LEU B 1 222 ? 32.897 34.359 101.657 1.00 40.72 224 LEU B O 1
ATOM 4255 N N . LEU B 1 223 ? 33.619 36.328 100.835 1.00 45.50 225 LEU B N 1
ATOM 4256 C CA . LEU B 1 223 ? 34.251 35.748 99.665 1.00 38.43 225 LEU B CA 1
ATOM 4257 C C . LEU B 1 223 ? 35.548 35.029 100.023 1.00 43.56 225 LEU B C 1
ATOM 4258 O O . LEU B 1 223 ? 35.885 34.009 99.425 1.00 51.69 225 LEU B O 1
ATOM 4263 N N . LYS B 1 224 ? 36.268 35.561 101.006 1.00 39.05 226 LYS B N 1
ATOM 4264 C CA . LYS B 1 224 ? 37.611 35.079 101.327 1.00 41.82 226 LYS B CA 1
ATOM 4265 C C . LYS B 1 224 ? 37.686 33.933 102.341 1.00 43.68 226 LYS B C 1
ATOM 4266 O O . LYS B 1 224 ? 38.760 33.378 102.562 1.00 54.57 226 LYS B O 1
ATOM 4272 N N . ILE B 1 225 ? 36.561 33.576 102.949 1.00 41.95 227 ILE B N 1
ATOM 4273 C CA . ILE B 1 225 ? 36.541 32.546 103.987 1.00 39.94 227 ILE B CA 1
ATOM 4274 C C . ILE B 1 225 ? 36.555 31.146 103.372 1.00 38.58 227 ILE B C 1
ATOM 4275 O O . ILE B 1 225 ? 36.016 30.935 102.286 1.00 46.51 227 ILE B O 1
ATOM 4280 N N . ASP B 1 226 ? 37.183 30.193 104.056 1.00 39.36 228 ASP B N 1
ATOM 4281 C CA . ASP B 1 226 ? 37.088 28.792 103.666 1.00 40.14 228 ASP B CA 1
ATOM 4282 C C . ASP B 1 226 ? 36.097 28.082 104.569 1.00 39.52 228 ASP B C 1
ATOM 4283 O O . ASP B 1 226 ? 36.410 27.724 105.701 1.00 41.21 228 ASP B O 1
ATOM 4288 N N . TYR B 1 227 ? 34.899 27.866 104.042 1.00 38.87 229 TYR B N 1
ATOM 4289 C CA . TYR B 1 227 ? 33.799 27.303 104.811 1.00 38.39 229 TYR B CA 1
ATOM 4290 C C . TYR B 1 227 ? 34.037 25.854 105.204 1.00 46.62 229 TYR B C 1
ATOM 4291 O O . TYR B 1 227 ? 33.584 25.408 106.254 1.00 45.91 229 TYR B O 1
ATOM 4300 N N . ASP B 1 228 ? 34.741 25.112 104.364 1.00 49.09 230 ASP B N 1
ATOM 4301 C CA . ASP B 1 228 ? 35.034 23.722 104.678 1.00 50.03 230 ASP B CA 1
ATOM 4302 C C . ASP B 1 228 ? 35.921 23.595 105.888 1.00 43.73 230 ASP B C 1
ATOM 4303 O O . ASP B 1 228 ? 35.711 22.747 106.757 1.00 54.08 230 ASP B O 1
ATOM 4308 N N . LYS B 1 229 ? 36.925 24.458 105.925 1.00 43.55 231 LYS B N 1
ATOM 4309 C CA . LYS B 1 229 ? 37.883 24.529 107.029 1.00 56.86 231 LYS B CA 1
ATOM 4310 C C . LYS B 1 229 ? 37.284 25.100 108.321 1.00 54.84 231 LYS B C 1
ATOM 4311 O O . LYS B 1 229 ? 37.435 24.514 109.393 1.00 50.27 231 LYS B O 1
ATOM 4317 N N . THR B 1 230 ? 36.588 26.227 108.183 1.00 41.41 232 THR B N 1
ATOM 4318 C CA . THR B 1 230 ? 36.001 26.970 109.293 1.00 40.31 232 THR B CA 1
ATOM 4319 C C . THR B 1 230 ? 34.783 26.376 109.986 1.00 39.95 232 THR B C 1
ATOM 4320 O O . THR B 1 230 ? 34.685 26.409 111.211 1.00 40.18 232 THR B O 1
ATOM 4324 N N . PHE B 1 231 ? 33.838 25.864 109.207 1.00 39.62 233 PHE B N 1
ATOM 4325 C CA . PHE B 1 231 ? 32.521 25.562 109.758 1.00 49.11 233 PHE B CA 1
ATOM 4326 C C . PHE B 1 231 ? 32.113 24.113 109.532 1.00 51.07 233 PHE B C 1
ATOM 4327 O O . PHE B 1 231 ? 32.681 23.416 108.689 1.00 45.28 233 PHE B O 1
ATOM 4335 N N . VAL B 1 232 ? 31.114 23.671 110.289 1.00 58.05 234 VAL B N 1
ATOM 4336 C CA . VAL B 1 232 ? 30.620 22.317 110.156 1.00 55.84 234 VAL B CA 1
ATOM 4337 C C . VAL B 1 232 ? 29.559 22.440 109.072 1.00 52.50 234 VAL B C 1
ATOM 4338 O O . VAL B 1 232 ? 29.169 23.550 108.708 1.00 40.34 234 VAL B O 1
ATOM 4342 N N . THR B 1 233 ? 29.049 21.322 108.584 1.00 49.34 235 THR B N 1
ATOM 4343 C CA . THR B 1 233 ? 28.146 21.354 107.452 1.00 51.94 235 THR B CA 1
ATOM 4344 C C . THR B 1 233 ? 26.885 20.634 107.900 1.00 48.22 235 THR B C 1
ATOM 4345 O O . THR B 1 233 ? 26.934 19.799 108.801 1.00 56.25 235 THR B O 1
ATOM 4349 N N . ALA B 1 234 ? 25.750 20.971 107.299 1.00 46.28 236 ALA B N 1
ATOM 4350 C CA . ALA B 1 234 ? 24.456 20.529 107.816 1.00 51.20 236 ALA B CA 1
ATOM 4351 C C . ALA B 1 234 ? 24.357 19.003 107.796 1.00 62.18 236 ALA B C 1
ATOM 4352 O O . ALA B 1 234 ? 23.822 18.393 108.720 1.00 60.85 236 ALA B O 1
ATOM 4354 N N . ASN B 1 235 ? 24.877 18.393 106.738 1.00 67.39 237 ASN B N 1
ATOM 4355 C CA . ASN B 1 235 ? 24.898 16.941 106.631 1.00 69.25 237 ASN B CA 1
ATOM 4356 C C . ASN B 1 235 ? 25.787 16.320 107.707 1.00 70.08 237 ASN B C 1
ATOM 4357 O O . ASN B 1 235 ? 25.543 15.200 108.158 1.00 74.34 237 ASN B O 1
ATOM 4362 N N . ASP B 1 236 ? 26.824 17.052 108.104 1.00 64.34 238 ASP B N 1
ATOM 4363 C CA . ASP B 1 236 ? 27.718 16.617 109.174 1.00 63.31 238 ASP B CA 1
ATOM 4364 C C . ASP B 1 236 ? 26.973 16.560 110.499 1.00 58.06 238 ASP B C 1
ATOM 4365 O O . ASP B 1 236 ? 27.184 15.649 111.296 1.00 69.03 238 ASP B O 1
ATOM 4370 N N . LEU B 1 237 ? 26.112 17.546 110.733 1.00 52.67 239 LEU B N 1
ATOM 4371 C CA . LEU B 1 237 ? 25.343 17.618 111.972 1.00 56.55 239 LEU B CA 1
ATOM 4372 C C . LEU B 1 237 ? 24.459 16.384 112.106 1.00 62.64 239 LEU B C 1
ATOM 4373 O O . LEU B 1 237 ? 24.297 15.840 113.197 1.00 70.16 239 LEU B O 1
ATOM 4378 N N . LYS B 1 238 ? 23.906 15.939 110.984 1.00 63.71 240 LYS B N 1
ATOM 4379 C CA . LYS B 1 238 ? 23.057 14.754 110.951 1.00 62.90 240 LYS B CA 1
ATOM 4380 C C . LYS B 1 238 ? 23.852 13.522 111.369 1.00 67.98 240 LYS B C 1
ATOM 4381 O O . LYS B 1 238 ? 23.343 12.659 112.080 1.00 64.48 240 LYS B O 1
ATOM 4383 N N . ASN B 1 239 ? 25.107 13.448 110.932 1.00 73.17 241 ASN B N 1
ATOM 4384 C CA . ASN B 1 239 ? 25.933 12.281 111.213 1.00 79.98 241 ASN B CA 1
ATOM 4385 C C . ASN B 1 239 ? 26.481 12.323 112.625 1.00 85.28 241 ASN B C 1
ATOM 4386 O O . ASN B 1 239 ? 27.081 11.355 113.094 1.00 91.54 241 ASN B O 1
ATOM 4391 N N . LYS B 1 240 ? 26.286 13.466 113.278 1.00 80.53 242 LYS B N 1
ATOM 4392 C CA . LYS B 1 240 ? 26.700 13.692 114.660 1.00 77.38 242 LYS B CA 1
ATOM 4393 C C . LYS B 1 240 ? 28.228 13.691 114.713 1.00 84.64 242 LYS B C 1
ATOM 4394 O O . LYS B 1 240 ? 28.836 13.503 115.774 1.00 78.74 242 LYS B O 1
ATOM 4400 N N . ILE B 1 241 ? 28.837 13.921 113.552 1.00 85.90 243 ILE B N 1
ATOM 4401 C CA . ILE B 1 241 ? 30.256 14.207 113.476 1.00 82.62 243 ILE B CA 1
ATOM 4402 C C . ILE B 1 241 ? 30.364 15.697 113.610 1.00 85.78 243 ILE B C 1
ATOM 4403 O O . ILE B 1 241 ? 29.902 16.434 112.735 1.00 90.16 243 ILE B O 1
ATOM 4408 N N . ILE B 1 242 ? 30.977 16.169 114.678 1.00 81.02 244 ILE B N 1
ATOM 4409 C CA . ILE B 1 242 ? 31.055 17.601 114.832 1.00 70.86 244 ILE B CA 1
ATOM 4410 C C . ILE B 1 242 ? 32.453 17.962 115.261 1.00 72.49 244 ILE B C 1
ATOM 4411 O O . ILE B 1 242 ? 33.017 17.370 116.185 1.00 80.43 244 ILE B O 1
ATOM 4416 N N . ASP B 1 243 ? 33.009 18.961 114.594 1.00 68.41 245 ASP B N 1
ATOM 4417 C CA . ASP B 1 243 ? 34.311 19.465 114.961 1.00 66.25 245 ASP B CA 1
ATOM 4418 C C . ASP B 1 243 ? 34.036 20.603 115.916 1.00 65.21 245 ASP B C 1
ATOM 4419 O O . ASP B 1 243 ? 33.359 21.572 115.566 1.00 64.51 245 ASP B O 1
ATOM 4424 N N . LYS B 1 244 ? 34.565 20.487 117.125 1.00 66.54 246 LYS B N 1
ATOM 4425 C CA . LYS B 1 244 ? 34.272 21.459 118.165 1.00 62.52 246 LYS B CA 1
ATOM 4426 C C . LYS B 1 244 ? 34.784 22.826 117.741 1.00 65.75 246 LYS B C 1
ATOM 4427 O O . LYS B 1 244 ? 34.115 23.836 117.946 1.00 74.30 246 LYS B O 1
ATOM 4433 N N . ASN B 1 245 ? 35.961 22.845 117.124 1.00 57.31 247 ASN B N 1
ATOM 4434 C CA . ASN B 1 245 ? 36.559 24.089 116.658 1.00 49.86 247 ASN B CA 1
ATOM 4435 C C . ASN B 1 245 ? 35.708 24.742 115.575 1.00 51.24 247 ASN B C 1
ATOM 4436 O O . ASN B 1 245 ? 35.543 25.961 115.551 1.00 51.24 247 ASN B O 1
ATOM 4441 N N . LYS B 1 246 ? 35.165 23.924 114.679 1.00 49.87 248 LYS B N 1
ATOM 4442 C CA . LYS B 1 246 ? 34.287 24.423 113.630 1.00 44.49 248 LYS B CA 1
ATOM 4443 C C . LYS B 1 246 ? 32.958 24.891 114.207 1.00 41.88 248 LYS B C 1
ATOM 4444 O O . LYS B 1 246 ? 32.422 25.915 113.795 1.00 50.97 248 LYS B O 1
ATOM 4450 N N . LEU B 1 247 ? 32.423 24.129 115.155 1.00 43.15 249 LEU B N 1
ATOM 4451 C CA . LEU B 1 247 ? 31.210 24.532 115.857 1.00 42.21 249 LEU B CA 1
ATOM 4452 C C . LEU B 1 247 ? 31.435 25.788 116.689 1.00 41.31 249 LEU B C 1
ATOM 4453 O O . LEU B 1 247 ? 30.557 26.640 116.783 1.00 62.88 249 LEU B O 1
ATOM 4458 N N . GLU B 1 248 ? 32.623 25.909 117.271 1.00 42.44 250 GLU B N 1
ATOM 4459 C CA . GLU B 1 248 ? 32.966 27.079 118.071 1.00 42.06 250 GLU B CA 1
ATOM 4460 C C . GLU B 1 248 ? 32.977 28.320 117.195 1.00 40.16 250 GLU B C 1
ATOM 4461 O O . GLU B 1 248 ? 32.666 29.420 117.643 1.00 52.44 250 GLU B O 1
ATOM 4467 N N . ASN B 1 249 ? 33.322 28.127 115.932 1.00 39.72 251 ASN B N 1
ATOM 4468 C CA . ASN B 1 249 ? 33.440 29.230 114.999 1.00 38.33 251 ASN B CA 1
ATOM 4469 C C . ASN B 1 249 ? 32.096 29.914 114.787 1.00 42.08 251 ASN B C 1
ATOM 4470 O O . ASN B 1 249 ? 32.023 31.135 114.649 1.00 45.33 251 ASN B O 1
ATOM 4475 N N . ALA B 1 250 ? 31.029 29.123 114.794 1.00 36.57 252 ALA B N 1
ATOM 4476 C CA . ALA B 1 250 ? 29.693 29.650 114.562 1.00 35.36 252 ALA B CA 1
ATOM 4477 C C . ALA B 1 250 ? 29.297 30.645 115.651 1.00 41.42 252 ALA B C 1
ATOM 4478 O O . ALA B 1 250 ? 28.448 31.510 115.435 1.00 42.09 252 ALA B O 1
ATOM 4480 N N . LYS B 1 251 ? 29.922 30.526 116.818 1.00 36.08 253 LYS B N 1
ATOM 4481 C CA . LYS B 1 251 ? 29.759 31.520 117.873 1.00 38.87 253 LYS B CA 1
ATOM 4482 C C . LYS B 1 251 ? 30.413 32.879 117.598 1.00 42.12 253 LYS B C 1
ATOM 4483 O O . LYS B 1 251 ? 29.866 33.912 117.982 1.00 46.98 253 LYS B O 1
ATOM 4489 N N . ASN B 1 252 ? 31.572 32.889 116.943 1.00 40.62 254 ASN B N 1
ATOM 4490 C CA . ASN B 1 252 ? 32.415 34.085 116.956 1.00 41.23 254 ASN B CA 1
ATOM 4491 C C . ASN B 1 252 ? 32.552 34.864 115.643 1.00 44.11 254 ASN B C 1
ATOM 4492 O O . ASN B 1 252 ? 32.930 36.038 115.667 1.00 47.62 254 ASN B O 1
ATOM 4497 N N . TYR B 1 253 ? 32.273 34.235 114.505 1.00 34.81 255 TYR B N 1
ATOM 4498 C CA . TYR B 1 253 ? 32.416 34.930 113.224 1.00 34.33 255 TYR B CA 1
ATOM 4499 C C . TYR B 1 253 ? 31.382 36.014 112.939 1.00 33.49 255 TYR B C 1
ATOM 4500 O O . TYR B 1 253 ? 31.739 37.166 112.702 1.00 33.80 255 TYR B O 1
ATOM 4509 N N . PHE B 1 254 ? 30.106 35.649 112.981 1.00 50.61 256 PHE B N 1
ATOM 4510 C CA . PHE B 1 254 ? 29.045 36.588 112.635 1.00 40.96 256 PHE B CA 1
ATOM 4511 C C . PHE B 1 254 ? 27.982 36.670 113.708 1.00 41.16 256 PHE B C 1
ATOM 4512 O O . PHE B 1 254 ? 27.948 35.861 114.634 1.00 45.47 256 PHE B O 1
ATOM 4520 N N . LYS B 1 255 ? 27.118 37.669 113.576 1.00 44.85 257 LYS B N 1
ATOM 4521 C CA . LYS B 1 255 ? 26.025 37.860 114.511 1.00 44.77 257 LYS B CA 1
ATOM 4522 C C . LYS B 1 255 ? 24.770 38.314 113.781 1.00 34.43 257 LYS B C 1
ATOM 4523 O O . LYS B 1 255 ? 24.826 38.727 112.623 1.00 31.59 257 LYS B O 1
ATOM 4526 N N . ILE B 1 256 ? 23.641 38.251 114.474 1.00 36.48 258 ILE B N 1
ATOM 4527 C CA . ILE B 1 256 ? 22.413 38.814 113.951 1.00 31.93 258 ILE B CA 1
ATOM 4528 C C . ILE B 1 256 ? 22.252 40.154 114.644 1.00 38.27 258 ILE B C 1
ATOM 4529 O O . ILE B 1 256 ? 22.308 40.234 115.873 1.00 32.79 258 ILE B O 1
ATOM 4534 N N . GLN B 1 257 ? 22.011 41.202 113.867 1.00 33.95 259 GLN B N 1
ATOM 4535 C CA . GLN B 1 257 ? 22.047 42.542 114.425 1.00 34.38 259 GLN B CA 1
ATOM 4536 C C . GLN B 1 257 ? 20.694 42.887 115.018 1.00 45.25 259 GLN B C 1
ATOM 4537 O O . GLN B 1 257 ? 19.697 43.014 114.306 1.00 42.73 259 GLN B O 1
ATOM 4543 N N . ASN B 1 258 ? 20.669 43.027 116.339 1.00 49.38 260 ASN B N 1
ATOM 4544 C CA . ASN B 1 258 ? 19.443 43.374 117.035 1.00 37.59 260 ASN B CA 1
ATOM 4545 C C . ASN B 1 258 ? 19.626 44.501 118.030 1.00 36.67 260 ASN B C 1
ATOM 4546 O O . ASN B 1 258 ? 18.866 44.609 118.985 1.00 63.22 260 ASN B O 1
ATOM 4551 N N . ASN B 1 259 ? 20.630 45.341 117.828 1.00 37.11 261 ASN B N 1
ATOM 4552 C CA . ASN B 1 259 ? 20.814 46.429 118.770 1.00 41.27 261 ASN B CA 1
ATOM 4553 C C . ASN B 1 259 ? 19.735 47.462 118.539 1.00 47.69 261 ASN B C 1
ATOM 4554 O O . ASN B 1 259 ? 18.919 47.328 117.624 1.00 51.90 261 ASN B O 1
ATOM 4559 N N . ASP B 1 260 ? 19.711 48.478 119.387 1.00 54.62 262 ASP B N 1
ATOM 4560 C CA . ASP B 1 260 ? 18.627 49.439 119.362 1.00 45.83 262 ASP B CA 1
ATOM 4561 C C . ASP B 1 260 ? 18.618 50.274 118.095 1.00 43.82 262 ASP B C 1
ATOM 4562 O O . ASP B 1 260 ? 17.565 50.682 117.642 1.00 44.75 262 ASP B O 1
ATOM 4567 N N . LYS B 1 2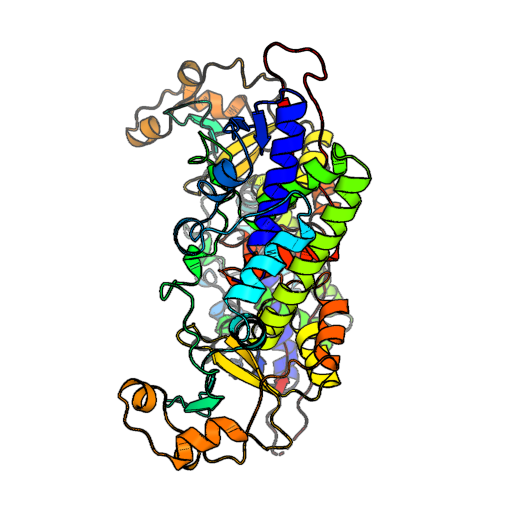61 ? 19.781 50.566 117.531 1.00 48.49 263 LYS B N 1
ATOM 4568 C CA . LYS B 1 261 ? 19.790 51.410 116.347 1.00 49.27 263 LYS B CA 1
ATOM 4569 C C . LYS B 1 261 ? 19.050 50.756 115.147 1.00 49.42 263 LYS B C 1
ATOM 4570 O O . LYS B 1 261 ? 18.198 51.402 114.534 1.00 50.52 263 LYS B O 1
ATOM 4576 N N . ILE B 1 262 ? 19.340 49.496 114.817 1.00 44.28 264 ILE B N 1
ATOM 4577 C CA . ILE B 1 262 ? 18.607 48.838 113.731 1.00 50.88 264 ILE B CA 1
ATOM 4578 C C . ILE B 1 262 ? 17.135 48.676 114.139 1.00 54.11 264 ILE B C 1
ATOM 4579 O O . ILE B 1 262 ? 16.224 48.806 113.317 1.00 63.53 264 ILE B O 1
ATOM 4584 N N . LEU B 1 263 ? 16.913 48.413 115.420 1.00 49.88 265 LEU B N 1
ATOM 4585 C CA . LEU B 1 263 ? 15.582 48.151 115.944 1.00 56.04 265 LEU B CA 1
ATOM 4586 C C . LEU B 1 263 ? 14.659 49.360 115.756 1.00 53.25 265 LEU B C 1
ATOM 4587 O O . LEU B 1 263 ? 13.519 49.233 115.304 1.00 50.29 265 LEU B O 1
ATOM 4592 N N . GLU B 1 264 ? 15.184 50.534 116.087 1.00 57.58 266 GLU B N 1
ATOM 4593 C CA . GLU B 1 264 ? 14.509 51.805 115.865 1.00 59.95 266 GLU B CA 1
ATOM 4594 C C . GLU B 1 264 ? 14.350 52.084 114.389 1.00 55.29 266 GLU B C 1
ATOM 4595 O O . GLU B 1 264 ? 13.323 52.580 113.929 1.00 59.02 266 GLU B O 1
ATOM 4601 N N . ASP B 1 265 ? 15.405 51.752 113.660 1.00 55.56 267 ASP B N 1
ATOM 4602 C CA . ASP B 1 265 ? 15.509 52.010 112.239 1.00 54.27 267 ASP B CA 1
ATOM 4603 C C . ASP B 1 265 ? 14.409 51.265 111.486 1.00 48.48 267 ASP B C 1
ATOM 4604 O O . ASP B 1 265 ? 13.721 51.839 110.645 1.00 50.47 267 ASP B O 1
ATOM 4609 N N . ILE B 1 266 ? 14.259 49.981 111.797 1.00 46.47 268 ILE B N 1
ATOM 4610 C CA . ILE B 1 266 ? 13.232 49.140 111.191 1.00 46.51 268 ILE B CA 1
ATOM 4611 C C . ILE B 1 266 ? 11.810 49.520 111.596 1.00 52.95 268 ILE B C 1
ATOM 4612 O O . ILE B 1 266 ? 10.905 49.511 110.766 1.00 54.20 268 ILE B O 1
ATOM 4617 N N . LYS B 1 267 ? 11.619 49.862 112.867 1.00 48.67 269 LYS B N 1
ATOM 4618 C CA . LYS B 1 267 ? 10.287 50.151 113.395 1.00 50.54 269 LYS B CA 1
ATOM 4619 C C . LYS B 1 267 ? 9.647 51.344 112.695 1.00 56.07 269 LYS B C 1
ATOM 4620 O O . LYS B 1 267 ? 8.442 51.354 112.444 1.00 58.23 269 LYS B O 1
ATOM 4626 N N . SER B 1 268 ? 10.462 52.340 112.371 1.00 60.67 270 SER B N 1
ATOM 4627 C CA . SER B 1 268 ? 9.989 53.517 111.653 1.00 67.86 270 SER B CA 1
ATOM 4628 C C . SER B 1 268 ? 9.467 53.147 110.270 1.00 63.91 270 SER B C 1
ATOM 4629 O O . SER B 1 268 ? 8.481 53.711 109.796 1.00 68.29 270 SER B O 1
ATOM 4632 N N . LYS B 1 269 ? 10.149 52.216 109.616 1.00 58.09 271 LYS B N 1
ATOM 4633 C CA . LYS B 1 269 ? 9.789 51.832 108.259 1.00 60.05 271 LYS B CA 1
ATOM 4634 C C . LYS B 1 269 ? 9.087 50.469 108.126 1.00 57.35 271 LYS B C 1
ATOM 4635 O O . LYS B 1 269 ? 8.625 50.123 107.038 1.00 56.77 271 LYS B O 1
ATOM 4641 N N . PHE B 1 270 ? 9.029 49.680 109.198 1.00 61.35 272 PHE B N 1
ATOM 4642 C CA . PHE B 1 270 ? 8.417 48.350 109.092 1.00 60.03 272 PHE B CA 1
ATOM 4643 C C . PHE B 1 270 ? 6.955 48.439 108.714 1.00 55.83 272 PHE B C 1
ATOM 4644 O O . PHE B 1 270 ? 6.493 47.735 107.821 1.00 61.73 272 PHE B O 1
ATOM 4652 N N . SER B 1 271 ? 6.233 49.309 109.408 1.00 57.72 273 SER B N 1
ATOM 4653 C CA . SER B 1 271 ? 4.780 49.311 109.349 1.00 65.22 273 SER B CA 1
ATOM 4654 C C . SER B 1 271 ? 4.241 49.601 107.957 1.00 69.93 273 SER B C 1
ATOM 4655 O O . SER B 1 271 ? 3.330 48.924 107.484 1.00 78.13 273 SER B O 1
ATOM 4658 N N . LYS B 1 272 ? 4.808 50.607 107.306 1.00 64.51 274 LYS B N 1
ATOM 4659 C CA . LYS B 1 272 ? 4.420 50.962 105.948 1.00 66.77 274 LYS B CA 1
ATOM 4660 C C . LYS B 1 272 ? 4.805 49.929 104.877 1.00 74.18 274 LYS B C 1
ATOM 4661 O O . LYS B 1 272 ? 4.070 49.736 103.907 1.00 82.18 274 LYS B O 1
ATOM 4663 N N . ASN B 1 273 ? 5.944 49.264 105.056 1.00 67.14 275 ASN B N 1
ATOM 4664 C CA . ASN B 1 273 ? 6.633 48.631 103.933 1.00 65.47 275 ASN B CA 1
ATOM 4665 C C . ASN B 1 273 ? 6.574 47.103 103.867 1.00 64.57 275 ASN B C 1
ATOM 4666 O O . ASN B 1 273 ? 7.486 46.470 103.337 1.00 69.52 275 ASN B O 1
ATOM 4671 N N . ILE B 1 274 ? 5.516 46.513 104.410 1.00 61.58 276 ILE B N 1
ATOM 4672 C CA . ILE B 1 274 ? 5.382 45.058 104.440 1.00 64.79 276 ILE B CA 1
ATOM 4673 C C . ILE B 1 274 ? 5.321 44.470 103.019 1.00 69.23 276 ILE B C 1
ATOM 4674 O O . ILE B 1 274 ? 4.781 45.099 102.110 1.00 63.54 276 ILE B O 1
ATOM 4679 N N . ASN B 1 275 ? 5.879 43.271 102.838 1.00 74.03 277 ASN B N 1
ATOM 4680 C CA . ASN B 1 275 ? 6.014 42.646 101.521 1.00 75.67 277 ASN B CA 1
ATOM 4681 C C . ASN B 1 275 ? 4.670 42.302 100.897 1.00 89.13 277 ASN B C 1
ATOM 4682 O O . ASN B 1 275 ? 3.777 41.809 101.582 1.00 92.49 277 ASN B O 1
ATOM 4687 N N . GLU B 1 276 ? 4.526 42.551 99.598 1.00 96.60 278 GLU B N 1
ATOM 4688 C CA . GLU B 1 276 ? 3.292 42.203 98.899 1.00 97.62 278 GLU B CA 1
ATOM 4689 C C . GLU B 1 276 ? 3.072 40.697 98.922 1.00 101.78 278 GLU B C 1
ATOM 4690 O O . GLU B 1 276 ? 1.975 40.224 99.214 1.00 105.72 278 GLU B O 1
ATOM 4696 N N . ASN B 1 277 ? 4.126 39.946 98.622 1.00 100.19 279 ASN B N 1
ATOM 4697 C CA . ASN B 1 277 ? 4.038 38.491 98.585 1.00 99.88 279 ASN B CA 1
ATOM 4698 C C . ASN B 1 277 ? 4.646 37.859 99.832 1.00 96.60 279 ASN B C 1
ATOM 4699 O O . ASN B 1 277 ? 5.856 37.649 99.930 1.00 97.06 279 ASN B O 1
ATOM 4704 N N . ILE B 1 278 ? 3.774 37.568 100.787 1.00 90.30 280 ILE B N 1
ATOM 4705 C CA . ILE B 1 278 ? 4.157 37.013 102.072 1.00 86.22 280 ILE B CA 1
ATOM 4706 C C . ILE B 1 278 ? 3.043 36.062 102.486 1.00 89.37 280 ILE B C 1
ATOM 4707 O O . ILE B 1 278 ? 1.867 36.325 102.219 1.00 91.93 280 ILE B O 1
ATOM 4712 N N . LYS B 1 279 ? 3.419 34.955 103.121 1.00 83.75 281 LYS B N 1
ATOM 4713 C CA . LYS B 1 279 ? 2.460 34.056 103.750 1.00 83.65 281 LYS B CA 1
ATOM 4714 C C . LYS B 1 279 ? 3.245 33.092 104.637 1.00 78.48 281 LYS B C 1
ATOM 4715 O O . LYS B 1 279 ? 4.458 32.977 104.487 1.00 76.39 281 LYS B O 1
ATOM 4721 N N . GLY B 1 280 ? 2.580 32.416 105.567 1.00 73.00 282 GLY B N 1
ATOM 4722 C CA . GLY B 1 280 ? 3.280 31.456 106.400 1.00 68.89 282 GLY B CA 1
ATOM 4723 C C . GLY B 1 280 ? 3.255 31.770 107.881 1.00 67.77 282 GLY B C 1
ATOM 4724 O O . GLY B 1 280 ? 2.446 32.577 108.337 1.00 71.83 282 GLY B O 1
ATOM 4725 N N . SER B 1 281 ? 4.156 31.142 108.632 1.00 68.17 283 SER B N 1
ATOM 4726 C CA . SER B 1 281 ? 4.288 31.412 110.063 1.00 77.04 283 SER B CA 1
ATOM 4727 C C . SER B 1 281 ? 4.667 32.867 110.298 1.00 75.78 283 SER B C 1
ATOM 4728 O O . SER B 1 281 ? 4.254 33.480 111.281 1.00 75.80 283 SER B O 1
ATOM 4731 N N . ILE B 1 282 ? 5.494 33.396 109.403 1.00 80.21 284 ILE B N 1
ATOM 4732 C CA . ILE B 1 282 ? 5.979 34.769 109.502 1.00 75.05 284 ILE B CA 1
ATOM 4733 C C . ILE B 1 282 ? 4.882 35.821 109.296 1.00 68.72 284 ILE B C 1
ATOM 4734 O O . ILE B 1 282 ? 4.911 36.877 109.930 1.00 67.47 284 ILE B O 1
ATOM 4739 N N . ARG B 1 283 ? 3.905 35.527 108.437 1.00 64.09 285 ARG B N 1
ATOM 4740 C CA . ARG B 1 283 ? 2.899 36.525 108.066 1.00 65.54 285 ARG B CA 1
ATOM 4741 C C . ARG B 1 283 ? 2.033 36.983 109.228 1.00 65.85 285 ARG B C 1
ATOM 4742 O O . ARG B 1 283 ? 1.684 38.159 109.308 1.00 65.29 285 ARG B O 1
ATOM 4750 N N . ASP B 1 284 ? 1.695 36.063 110.126 1.00 73.66 286 ASP B N 1
ATOM 4751 C CA . ASP B 1 284 ? 0.896 36.405 111.297 1.00 77.29 286 ASP B CA 1
ATOM 4752 C C . ASP B 1 284 ? 1.637 37.404 112.156 1.00 72.01 286 ASP B C 1
ATOM 4753 O O . ASP B 1 284 ? 1.049 38.330 112.717 1.00 72.19 286 ASP B O 1
ATOM 4758 N N . HIS B 1 285 ? 2.945 37.210 112.226 1.00 66.56 287 HIS B N 1
ATOM 4759 C CA . HIS B 1 285 ? 3.813 38.023 113.046 1.00 64.84 287 HIS B CA 1
ATOM 4760 C C . HIS B 1 285 ? 3.823 39.437 112.448 1.00 57.24 287 HIS B C 1
ATOM 4761 O O . HIS B 1 285 ? 3.745 40.433 113.164 1.00 53.36 287 HIS B O 1
ATOM 4768 N N . ALA B 1 286 ? 3.897 39.501 111.120 1.00 56.00 288 ALA B N 1
ATOM 4769 C CA . ALA B 1 286 ? 3.876 40.761 110.377 1.00 54.10 288 ALA B CA 1
ATOM 4770 C C . ALA B 1 286 ? 2.518 41.455 110.474 1.00 53.31 288 ALA B C 1
ATOM 4771 O O . ALA B 1 286 ? 2.431 42.682 110.497 1.00 53.09 288 ALA B O 1
ATOM 4773 N N . LYS B 1 287 ? 1.460 40.652 110.490 1.00 63.98 289 LYS B N 1
ATOM 4774 C CA . LYS B 1 287 ? 0.095 41.158 110.585 1.00 59.46 289 LYS B CA 1
ATOM 4775 C C . LYS B 1 287 ? -0.084 41.812 111.944 1.00 52.87 289 LYS B C 1
ATOM 4776 O O . LYS B 1 287 ? -0.653 42.894 112.071 1.00 58.58 289 LYS B O 1
ATOM 4782 N N . LEU B 1 288 ? 0.455 41.140 112.952 1.00 51.22 290 LEU B N 1
ATOM 4783 C CA . LEU B 1 288 ? 0.356 41.563 114.332 1.00 49.31 290 LEU B CA 1
ATOM 4784 C C . LEU B 1 288 ? 1.081 42.872 114.602 1.00 48.13 290 LEU B C 1
ATOM 4785 O O . LEU B 1 288 ? 0.532 43.783 115.215 1.00 47.51 290 LEU B O 1
ATOM 4790 N N . ILE B 1 289 ? 2.318 42.958 114.125 1.00 50.91 291 ILE B N 1
ATOM 4791 C CA . ILE B 1 289 ? 3.148 44.130 114.359 1.00 46.80 291 ILE B CA 1
ATOM 4792 C C . ILE B 1 289 ? 2.541 45.345 113.695 1.00 51.36 291 ILE B C 1
ATOM 4793 O O . ILE B 1 289 ? 2.514 46.428 114.271 1.00 50.14 291 ILE B O 1
ATOM 4798 N N . GLU B 1 290 ? 2.025 45.149 112.490 1.00 50.06 292 GLU B N 1
ATOM 4799 C CA . GLU B 1 290 ? 1.442 46.242 111.733 1.00 59.40 292 GLU B CA 1
ATOM 4800 C C . GLU B 1 290 ? 0.224 46.821 112.430 1.00 51.29 292 GLU B C 1
ATOM 4801 O O . GLU B 1 290 ? 0.105 48.037 112.569 1.00 51.12 292 GLU B O 1
ATOM 4807 N N . PHE B 1 291 ? -0.676 45.951 112.875 1.00 51.39 293 PHE B N 1
ATOM 4808 C CA . PHE B 1 291 ? -1.874 46.411 113.560 1.00 51.33 293 PHE B CA 1
ATOM 4809 C C . PHE B 1 291 ? -1.552 47.065 114.905 1.00 49.13 293 PHE B C 1
ATOM 4810 O O . PHE B 1 291 ? -2.045 48.145 115.205 1.00 49.07 293 PHE B O 1
ATOM 4818 N N . THR B 1 292 ? -0.723 46.415 115.710 1.00 47.41 294 THR B N 1
ATOM 4819 C CA . THR B 1 292 ? -0.381 46.942 117.028 1.00 54.62 294 THR B CA 1
ATOM 4820 C C . THR B 1 292 ? 0.356 48.276 116.931 1.00 54.72 294 THR B C 1
ATOM 4821 O O . THR B 1 292 ? 0.239 49.119 117.819 1.00 50.94 294 THR B O 1
ATOM 4825 N N . GLU B 1 293 ? 1.142 48.441 115.869 1.00 51.82 295 GLU B N 1
ATOM 4826 C CA . GLU B 1 293 ? 1.826 49.704 115.588 1.00 45.39 295 GLU B CA 1
ATOM 4827 C C . GLU B 1 293 ? 0.914 50.832 115.093 1.00 61.14 295 GLU B C 1
ATOM 4828 O O . GLU B 1 293 ? 0.776 51.859 115.758 1.00 57.99 295 GLU B O 1
ATOM 4834 N N . ASN B 1 294 ? 0.274 50.628 113.944 1.00 63.72 296 ASN B N 1
ATOM 4835 C CA . ASN B 1 294 ? -0.646 51.617 113.376 1.00 59.48 296 ASN B CA 1
ATOM 4836 C C . ASN B 1 294 ? -1.984 51.778 114.102 1.00 55.54 296 ASN B C 1
ATOM 4837 O O . ASN B 1 294 ? -2.502 52.891 114.185 1.00 56.08 296 ASN B O 1
ATOM 4842 N N . LYS B 1 295 ? -2.551 50.671 114.581 1.00 56.51 297 LYS B N 1
ATOM 4843 C CA . LYS B 1 295 ? -3.779 50.702 115.383 1.00 55.26 297 LYS B CA 1
ATOM 4844 C C . LYS B 1 295 ? -5.000 51.116 114.575 1.00 52.68 297 LYS B C 1
ATOM 4845 O O . LYS B 1 295 ? -5.757 51.999 114.985 1.00 54.17 297 LYS B O 1
ATOM 4851 N N . LYS B 1 296 ? -5.199 50.470 113.431 1.00 54.46 298 LYS B N 1
ATOM 4852 C CA . LYS B 1 296 ? -6.362 50.760 112.611 1.00 65.35 298 LYS B CA 1
ATOM 4853 C C . LYS B 1 296 ? -7.449 49.787 113.036 1.00 65.29 298 LYS B C 1
ATOM 4854 O O . LYS B 1 296 ? -7.498 48.672 112.533 1.00 72.52 298 LYS B O 1
ATOM 4860 N N . PHE B 1 297 ? -8.332 50.198 113.940 1.00 58.87 299 PHE B N 1
ATOM 4861 C CA . PHE B 1 297 ? -9.343 49.271 114.437 1.00 62.44 299 PHE B CA 1
ATOM 4862 C C . PHE B 1 297 ? -10.499 49.084 113.464 1.00 68.02 299 PHE B C 1
ATOM 4863 O O . PHE B 1 297 ? -10.791 49.957 112.645 1.00 61.20 299 PHE B O 1
ATOM 4871 N N . ASN B 1 298 ? -11.166 47.940 113.577 1.00 60.09 300 ASN B N 1
ATOM 4872 C CA . ASN B 1 298 ? -12.375 47.700 112.816 1.00 62.46 300 ASN B CA 1
ATOM 4873 C C . ASN B 1 298 ? -13.529 48.499 113.400 1.00 63.02 300 ASN B C 1
ATOM 4874 O O . ASN B 1 298 ? -13.419 49.068 114.486 1.00 61.45 300 ASN B O 1
ATOM 4879 N N . THR B 1 299 ? -14.642 48.530 112.681 1.00 69.03 301 THR B N 1
ATOM 4880 C CA . THR B 1 299 ? -15.813 49.265 113.129 1.00 73.69 301 THR B CA 1
ATOM 4881 C C . THR B 1 299 ? -16.858 48.324 113.721 1.00 72.94 301 THR B C 1
ATOM 4882 O O . THR B 1 299 ? -17.101 47.239 113.194 1.00 72.51 301 THR B O 1
ATOM 4886 N N . ILE B 1 300 ? -17.472 48.742 114.820 1.00 65.88 302 ILE B N 1
ATOM 4887 C CA . ILE B 1 300 ? -18.471 47.921 115.492 1.00 66.18 302 ILE B CA 1
ATOM 4888 C C . ILE B 1 300 ? -19.846 48.569 115.489 1.00 69.87 302 ILE B C 1
ATOM 4889 O O . ILE B 1 300 ? -20.015 49.709 115.914 1.00 71.92 302 ILE B O 1
ATOM 4894 N N . ASN B 1 301 ? -20.838 47.820 115.031 1.00 69.89 303 ASN B N 1
ATOM 4895 C CA . ASN B 1 301 ? -22.190 48.333 115.007 1.00 74.75 303 ASN B CA 1
ATOM 4896 C C . ASN B 1 301 ? -23.024 47.564 115.995 1.00 80.54 303 ASN B C 1
ATOM 4897 O O . ASN B 1 301 ? -22.855 46.365 116.162 1.00 81.15 303 ASN B O 1
ATOM 4902 N N . ASP B 1 302 ? -23.937 48.273 116.644 1.00 85.45 304 ASP B N 1
ATOM 4903 C CA . ASP B 1 302 ? -24.894 47.639 117.531 1.00 89.60 304 ASP B CA 1
ATOM 4904 C C . ASP B 1 302 ? -26.194 47.341 116.801 1.00 98.13 304 ASP B C 1
ATOM 4905 O O . ASP B 1 302 ? -26.835 48.229 116.233 1.00 102.64 304 ASP B O 1
ATOM 4910 N N . ASN B 1 303 ? -26.543 46.058 116.808 1.00 99.60 305 ASN B N 1
ATOM 4911 C CA . ASN B 1 303 ? -27.755 45.519 116.188 1.00 102.27 305 ASN B CA 1
ATOM 4912 C C . ASN B 1 303 ? -28.984 45.761 117.062 1.00 99.29 305 ASN B C 1
ATOM 4913 O O . ASN B 1 303 ? -29.113 45.242 118.186 1.00 97.21 305 ASN B O 1
ATOM 4918 N N . SER B 1 304 ? -29.901 46.536 116.492 1.00 100.88 306 SER B N 1
ATOM 4919 C CA . SER B 1 304 ? -30.977 47.179 117.233 1.00 103.72 306 SER B CA 1
ATOM 4920 C C . SER B 1 304 ? -32.330 46.489 117.238 1.00 102.78 306 SER B C 1
ATOM 4921 O O . SER B 1 304 ? -33.122 46.595 116.300 1.00 103.75 306 SER B O 1
ATOM 4924 N N . ASN B 1 305 ? -32.565 45.814 118.353 1.00 99.46 307 ASN B N 1
ATOM 4925 C CA . ASN B 1 305 ? -33.857 45.297 118.771 1.00 98.45 307 ASN B CA 1
ATOM 4926 C C . ASN B 1 305 ? -33.660 44.722 120.161 1.00 95.34 307 ASN B C 1
ATOM 4927 O O . ASN B 1 305 ? -32.526 44.668 120.647 1.00 80.68 307 ASN B O 1
ATOM 4932 N N . SER B 1 308 ? -37.953 41.831 122.888 1.00 98.18 310 SER B N 1
ATOM 4933 C CA . SER B 1 308 ? -37.635 40.438 123.189 1.00 100.14 310 SER B CA 1
ATOM 4934 C C . SER B 1 308 ? -36.224 40.113 122.701 1.00 103.95 310 SER B C 1
ATOM 4935 O O . SER B 1 308 ? -35.949 39.024 122.198 1.00 110.03 310 SER B O 1
ATOM 4938 N N . LYS B 1 309 ? -35.335 41.082 122.871 1.00 96.35 311 LYS B N 1
ATOM 4939 C CA . LYS B 1 309 ? -33.991 41.056 122.303 1.00 89.34 311 LYS B CA 1
ATOM 4940 C C . LYS B 1 309 ? -32.954 40.065 122.826 1.00 85.59 311 LYS B C 1
ATOM 4941 O O . LYS B 1 309 ? -32.956 39.671 123.988 1.00 89.40 311 LYS B O 1
ATOM 4943 N N . ILE B 1 310 ? -32.061 39.690 121.919 1.00 81.91 312 ILE B N 1
ATOM 4944 C CA . ILE B 1 310 ? -30.758 39.151 122.259 1.00 76.37 312 ILE B CA 1
ATOM 4945 C C . ILE B 1 310 ? -29.837 40.212 121.671 1.00 75.36 312 ILE B C 1
ATOM 4946 O O . ILE B 1 310 ? -30.004 40.612 120.518 1.00 76.74 312 ILE B O 1
ATOM 4951 N N . LYS B 1 311 ? -28.900 40.710 122.469 1.00 76.19 313 LYS B N 1
ATOM 4952 C CA . LYS B 1 311 ? -28.018 41.761 121.983 1.00 75.41 313 LYS B CA 1
ATOM 4953 C C . LYS B 1 311 ? -26.869 41.190 121.172 1.00 75.67 313 LYS B C 1
ATOM 4954 O O . LYS B 1 311 ? -26.405 40.076 121.416 1.00 70.43 313 LYS B O 1
ATOM 4960 N N . SER B 1 312 ? -26.437 41.967 120.187 1.00 78.26 314 SER B N 1
ATOM 4961 C CA . SER B 1 312 ? -25.490 41.505 119.191 1.00 79.95 314 SER B CA 1
ATOM 4962 C C . SER B 1 312 ? -24.768 42.697 118.599 1.00 70.82 314 SER B C 1
ATOM 4963 O O . SER B 1 312 ? -25.221 43.833 118.730 1.00 71.31 314 SER B O 1
ATOM 4966 N N . ILE B 1 313 ? -23.658 42.423 117.924 1.00 70.02 315 ILE B N 1
ATOM 4967 C CA . ILE B 1 313 ? -22.843 43.447 117.280 1.00 69.60 315 ILE B CA 1
ATOM 4968 C C . ILE B 1 313 ? -22.168 42.849 116.051 1.00 70.15 315 ILE B C 1
ATOM 4969 O O . ILE B 1 313 ? -22.014 41.633 115.948 1.00 70.12 315 ILE B O 1
ATOM 4974 N N . THR B 1 314 ? -21.766 43.699 115.113 1.00 70.75 316 THR B N 1
ATOM 4975 C CA . THR B 1 314 ? -21.205 43.198 113.866 1.00 89.01 316 THR B CA 1
ATOM 4976 C C . THR B 1 314 ? -19.827 43.782 113.580 1.00 70.15 316 THR B C 1
ATOM 4977 O O . THR B 1 314 ? -19.477 44.853 114.072 1.00 69.10 316 THR B O 1
ATOM 4981 N N . CYS B 1 315 ? -19.059 43.069 112.762 1.00 82.02 317 CYS B N 1
ATOM 4982 C CA . CYS B 1 315 ? -17.723 43.500 112.371 1.00 81.80 317 CYS B CA 1
ATOM 4983 C C . CYS B 1 315 ? -17.390 43.033 110.950 1.00 79.71 317 CYS B C 1
ATOM 4984 O O . CYS B 1 315 ? -18.187 42.343 110.311 1.00 76.73 317 CYS B O 1
ATOM 4987 N N . LYS B 1 316 ? -16.221 43.423 110.452 1.00 81.58 318 LYS B N 1
ATOM 4988 C CA . LYS B 1 316 ? -15.828 43.077 109.090 1.00 77.91 318 LYS B CA 1
ATOM 4989 C C . LYS B 1 316 ? -14.503 42.320 109.074 1.00 73.94 318 LYS B C 1
ATOM 4990 O O . LYS B 1 316 ? -13.437 42.916 108.925 1.00 69.60 318 LYS B O 1
#

Secondary structure (DSSP, 8-state):
--SHHHHHHHHHHHHHHHHHTT--EEEESS-EEEBP--SSHHHHHHHHBTTHHHH-----S-GGGHHHHHHHHHTHHHHHHHT----EEE-SSSS--EEEEPPPPPP--GGG--GGGG-B-GGGGBTTGGG----HHHHHHHHHHHHHHH--HHHHHHHHHHHHHHHHHHHHHHHHTTGGGGGB-HHHHHHHHHHTT-EEEEEEETTSPPEEEEEB--S--TTT--HHHHS-BHHHHHHT---HHHHHHHHHS-B---SHHHHHHHHHHHTTTB-SS--SHHHHHHHHHHHHHH--PPP-B-SS-SS-SS-EEEE-/--SHHHHHHHHHHHHHHHHHTTEEEEEETTEEEEBP--SSHHHHHHHHBTTHHHH-----S-GGGHHHHHHHHHTHHHHHHHH----EEE-SSSS--EEEEPPPPPP--TTS--GGGG-B-GGGGBTTGGG----HHHHHHHHHHHHHHHS-HHHHHHHHHHHHHHHHHHHHHHHHTTGGGGGB-HHHHHHHHHHTT-EEEEEEETTSPEEEEEEB-SS--TTT--HHHHS-BHHHHHHT---HHHHHHHHHS-B---SHHHHHHHHHHHTT-B-SS--SHHHHHHHHHHHHHH--PPP-EE------EEEEE-

Radius of gyration: 29.65 Å; Cα contacts (8 Å, |Δi|>4): 965; chains: 2; bounding box: 76×46×83 Å

Nearest PDB structures (foldseek):
  4o88-assembly1_B  TM=9.938E-01  e=1.101E-51  Millerozyma acaciae
  4o87-assembly1_A  TM=9.980E-01  e=7.229E-49  Millerozyma acaciae
  4o87-assembly1_B  TM=9.882E-01  e=3.536E-49  Millerozyma acaciae
  4o88-assembly1_B  TM=1.003E+00  e=9.933E-56  Millerozyma acaciae
  4o87-assembly1_A  TM=9.921E-01  e=5.787E-49  Millerozyma acaciae

Solvent-accessible surface area: 32090 Å² total; per-residue (Å²): 24,9,6,6,0,1,3,0,0,0,0,21,0,0,6,62,12,0,56,90,70,112,2,52,9,0,19,8,81,143,66,87,8,100,10,45,112,12,130,79,21,165,34,0,11,69,114,2,10,34,0,14,87,46,14,117,37,101,32,43,118,72,14,42,130,1,5,52,34,0,24,117,63,13,81,103,21,11,147,71,40,16,52,7,38,71,32,1,24,37,62,52,71,62,103,74,62,14,1,1,6,48,30,52,85,178,43,148,14,95,60,89,28,95,72,94,101,1,95,3,78,3,63,36,0,6,74,65,15,108,136,16,102,18,34,49,3,43,4,0,57,8,0,0,0,0,0,53,60,51,9,65,90,119,38,75,119,34,3,62,47,0,0,59,53,0,4,84,56,51,5,40,39,4,0,1,18,0,34,2,10,64,0,0,35,102,80,19,2,84,89,0,6,176,89,12,178,21,50,60,16,58,2,27,3,11,108,82,172,73,20,71,0,5,0,21,8,56,84,81,73,25,166,174,29,80,14,81,154,16,0,4,23,16,97,54,33,160,100,169,118,76,67,186,114,53,33,80,38,2,109,95,61,5,96,16,24,33,72,95,125,0,28,121,21,0,74,84,52,3,14,95,44,38,30,151,111,29,154,36,107,21,54,42,34,0,58,0,3,62,14,1,62,70,47,157,62,44,91,22,75,53,122,44,98,77,130,54,198,75,41,11,0,35,18,149,21,7,4,7,0,2,5,0,0,0,0,20,2,0,4,60,10,1,56,88,62,110,2,49,16,0,22,10,86,140,70,88,4,88,10,32,121,14,135,78,18,152,53,0,18,74,109,1,12,33,0,18,96,49,13,123,33,129,32,41,114,74,16,49,134,2,6,44,30,0,25,116,63,16,82,105,21,10,143,69,39,16,45,7,40,71,34,1,25,33,60,56,70,62,202,65,65,20,2,1,6,51,31,49,86,177,48,156,13,93,58,101,23,94,74,102,99,0,86,2,79,3,94,28,0,5,56,54,8,150,103,20,104,26,39,49,5,56,1,0,53,8,0,0,1,0,0,50,62,46,10,60,118,111,45,72,160,30,1,60,47,0,0,62,53,0,2,86,58,51,4,47,40,2,0,1,14,0,32,2,9,64,0,1,30,103,87,25,2,76,69,2,7,170,84,16,171,19,48,59,15,135,1,29,4,16,120,77,165,40,22,73,0,4,0,26,9,69,85,78,72,23,165,169,29,78,16,86,153,15,2,2,20,30,88,40,47,81,102,178,110,82,59,172,114,51,38,86,36,2,121,99,55,7,48,17,32,39,74,94,120,0,29,125,27,0,70,81,90,2,13,92,38,43,34,147,108,35,151,40,95,16,59,44,32,1,62,0,2,72,16,1,55,61,49,139,57,38,91,27,82,76,88,109,147,170,66,99,81,6,1,36,18,100

B-factor: mean 45.67, std 19.98, range [19.45, 133.15]